Protein AF-A0A9N7ZBU7-F1 (afdb_monomer_lite)

Foldseek 3Di:
DLVVLLLLLLVLVVVPCLCQAPPDPCVPPPVSNVVSLVVSCVRSVHDSVVSVVSVVVLVVVLVVLVVVVVVPPPDPDPDPRPPSNVSNVVSVVRDDDPPPPPPDDPDDDDDDDDDDDDDDDDDDDDDDDDDDDDDDDDDDDDLPDDPVSVLLLLLLCLQQVVLPVVPPCSQQLSLVQSCVVSVNQARDHSVRSVVVVVVVVVVLVCQVDPDPPDPPPLVVDVCNVVVVCSVVSVSHPVDDHTDRDPPPPPCVSHDDDPDDDDDDDDDDDDDDDDDDDDDDDDDDDDDPDDPVPVVVVVVVVVVVVVVVVVVVVVVVVVVVVVVVVVVVVVVVVVVVVVVVVVVVVVVVVVVVVVVVVVVVVVVVVVVVVVVVVVVVVVVVVVVVVVVVVVVVVVVVVPPDDPDDDDDDDDDDDDDDPPPPDDDPVRVVVVVVVVVVVVD

Radius of gyration: 46.08 Å; chains: 1; bounding box: 121×60×152 Å

InterPro domains:
  IPR006578 MADF domain [PF10545] (9-79)
  IPR006578 MADF domain [PS51029] (8-96)
  IPR039353 Transcription factor Adf-1 [PTHR12243] (6-136)

Structure (mmCIF, N/CA/C/O backbone):
data_AF-A0A9N7ZBU7-F1
#
_entry.id   AF-A0A9N7ZBU7-F1
#
loop_
_atom_site.group_PDB
_atom_site.id
_atom_site.type_symbol
_atom_site.label_atom_id
_atom_site.label_alt_id
_atom_site.label_comp_id
_atom_site.label_asym_id
_atom_site.label_entity_id
_atom_site.label_seq_id
_atom_site.pdbx_PDB_ins_code
_atom_site.Cartn_x
_atom_site.Cartn_y
_atom_site.Cartn_z
_atom_site.occupancy
_atom_site.B_iso_or_equiv
_atom_site.auth_seq_id
_atom_site.auth_comp_id
_atom_site.auth_asym_id
_atom_site.auth_atom_id
_atom_site.pdbx_PDB_model_num
ATOM 1 N N . MET A 1 1 ? -21.432 14.381 -5.566 1.00 44.00 1 MET A N 1
ATOM 2 C CA . MET A 1 1 ? -22.013 15.326 -4.587 1.00 44.00 1 MET A CA 1
ATOM 3 C C . MET A 1 1 ? -20.967 15.748 -3.562 1.00 44.00 1 MET A C 1
ATOM 5 O O . MET A 1 1 ? -20.830 16.942 -3.347 1.00 44.00 1 MET A O 1
ATOM 9 N N . ASP A 1 2 ? -20.151 14.822 -3.052 1.00 61.59 2 ASP A N 1
ATOM 10 C CA . ASP A 1 2 ? -19.112 15.117 -2.050 1.00 61.59 2 ASP A CA 1
ATOM 11 C C . ASP A 1 2 ? -18.090 16.193 -2.471 1.00 61.59 2 ASP A C 1
ATOM 13 O O . ASP A 1 2 ? -17.815 17.078 -1.673 1.00 61.59 2 ASP A O 1
ATOM 17 N N . SER A 1 3 ? -17.601 16.209 -3.722 1.00 72.12 3 SER A N 1
ATOM 18 C CA . SER A 1 3 ? -16.599 17.205 -4.179 1.00 72.12 3 SER A CA 1
ATOM 19 C C . SER A 1 3 ? -17.072 18.660 -4.058 1.00 72.12 3 SER A C 1
ATOM 21 O O . SER A 1 3 ? -16.295 19.524 -3.678 1.00 72.12 3 SER A O 1
ATOM 23 N N . ILE A 1 4 ? -18.358 18.930 -4.313 1.00 80.75 4 ILE A N 1
ATOM 24 C CA . ILE A 1 4 ? -18.923 20.292 -4.264 1.00 80.75 4 ILE A CA 1
ATOM 25 C C . ILE A 1 4 ? -19.018 20.781 -2.814 1.00 80.75 4 ILE A C 1
ATOM 27 O O . ILE A 1 4 ? -18.783 21.951 -2.522 1.00 80.75 4 ILE A O 1
ATOM 31 N N . ILE A 1 5 ? -19.356 19.877 -1.891 1.00 83.88 5 ILE A N 1
ATOM 32 C CA . ILE A 1 5 ? -19.416 20.181 -0.458 1.00 83.88 5 ILE A CA 1
ATOM 33 C C . ILE A 1 5 ? -17.997 20.370 0.095 1.00 83.88 5 ILE A C 1
ATOM 35 O O . ILE A 1 5 ? -17.770 21.281 0.886 1.00 83.88 5 ILE A O 1
ATOM 39 N N . GLU A 1 6 ? -17.031 19.556 -0.350 1.00 84.75 6 GLU A N 1
ATOM 40 C CA . GLU A 1 6 ? -15.616 19.713 0.006 1.00 84.75 6 GLU A CA 1
ATOM 41 C C . GLU A 1 6 ? -15.043 21.051 -0.490 1.00 84.75 6 GLU A C 1
ATOM 43 O O . GLU A 1 6 ? -14.373 21.737 0.279 1.00 84.75 6 GLU A O 1
ATOM 48 N N . GLU A 1 7 ? -15.337 21.455 -1.728 1.00 85.19 7 GLU A N 1
ATOM 49 C CA . GLU A 1 7 ? -14.924 22.749 -2.292 1.00 85.19 7 GLU A CA 1
ATOM 50 C C . GLU A 1 7 ? -15.510 23.925 -1.505 1.00 85.19 7 GLU A C 1
ATOM 52 O O . GLU A 1 7 ? -14.759 24.781 -1.035 1.00 85.19 7 GLU A O 1
ATOM 57 N N . ARG A 1 8 ? -16.828 23.919 -1.260 1.00 86.25 8 ARG A N 1
ATOM 58 C CA . ARG A 1 8 ? -17.498 24.952 -0.450 1.00 86.25 8 ARG A CA 1
ATOM 59 C C . ARG A 1 8 ? -16.941 25.032 0.968 1.00 86.25 8 ARG A C 1
ATOM 61 O O . ARG A 1 8 ? -16.717 26.123 1.482 1.00 86.25 8 ARG A O 1
ATOM 68 N N . LEU A 1 9 ? -16.684 23.887 1.602 1.00 88.50 9 LEU A N 1
ATOM 69 C CA . LEU A 1 9 ? -16.105 23.839 2.943 1.00 88.50 9 LEU A CA 1
ATOM 70 C C . LEU A 1 9 ? -14.700 24.456 2.976 1.00 88.50 9 LEU A C 1
ATOM 72 O O . LEU A 1 9 ? -14.360 25.158 3.924 1.00 88.50 9 LEU A O 1
ATOM 76 N N . VAL A 1 10 ? -13.881 24.213 1.952 1.00 87.81 10 VAL A N 1
ATOM 77 C CA . VAL A 1 10 ? -12.531 24.786 1.847 1.00 87.81 10 VAL A CA 1
ATOM 78 C C . VAL A 1 10 ? -12.577 26.299 1.649 1.00 87.81 10 VAL A C 1
ATOM 80 O O . VAL A 1 10 ? -11.787 27.006 2.277 1.00 87.81 10 VAL A O 1
ATOM 83 N N . GLU A 1 11 ? -13.486 26.802 0.812 1.00 88.12 11 GLU A N 1
ATOM 84 C CA . GLU A 1 11 ? -13.677 28.244 0.604 1.00 88.12 11 GLU A CA 1
ATOM 85 C C . GLU A 1 11 ? -14.126 28.948 1.878 1.00 88.12 11 GLU A C 1
ATOM 87 O O . GLU A 1 11 ? -13.614 30.021 2.200 1.00 88.12 11 GLU A O 1
ATOM 92 N N . GLU A 1 12 ? -15.032 28.326 2.629 1.00 89.31 12 GLU A N 1
ATOM 93 C CA . GLU A 1 12 ? -15.537 28.910 3.863 1.00 89.31 12 GLU A CA 1
ATOM 94 C C . GLU A 1 12 ? -14.459 28.907 4.950 1.00 89.31 12 GLU A C 1
ATOM 96 O O . GLU A 1 12 ? -14.185 29.944 5.547 1.00 89.31 12 GLU A O 1
ATOM 101 N N . VAL A 1 13 ? -13.739 27.793 5.137 1.00 88.44 13 VAL A N 1
ATOM 102 C CA . VAL A 1 13 ? -12.635 27.709 6.111 1.00 88.44 13 VAL A CA 1
ATOM 103 C C . VAL A 1 13 ? -11.492 28.677 5.774 1.00 88.44 13 VAL A C 1
ATOM 105 O O . VAL A 1 13 ? -10.847 29.198 6.685 1.00 88.44 13 VAL A O 1
ATOM 108 N N . ARG A 1 14 ? -11.253 28.977 4.489 1.00 87.38 14 ARG A N 1
ATOM 109 C CA . ARG A 1 14 ? -10.237 29.952 4.051 1.00 87.38 14 ARG A CA 1
ATOM 110 C C . ARG A 1 14 ? -10.484 31.360 4.602 1.00 87.38 14 ARG A C 1
ATOM 112 O O . ARG A 1 14 ? -9.521 32.098 4.791 1.00 87.38 14 ARG A O 1
ATOM 119 N N . LYS A 1 15 ? -11.736 31.737 4.877 1.00 86.44 15 LYS A N 1
ATOM 120 C CA . LYS A 1 15 ? -12.089 33.058 5.430 1.00 86.44 15 LYS A CA 1
ATOM 121 C C . LYS A 1 15 ? -11.669 33.217 6.897 1.00 86.44 15 LYS A C 1
ATOM 123 O O . LYS A 1 15 ? -11.501 34.339 7.365 1.00 86.44 15 LYS A O 1
ATOM 128 N N . TYR A 1 16 ? -11.449 32.110 7.610 1.00 85.94 16 TYR A N 1
ATOM 129 C CA . TYR A 1 16 ? -11.176 32.099 9.047 1.00 85.94 16 TYR A CA 1
ATOM 130 C C . TYR A 1 16 ? -9.743 31.650 9.346 1.00 85.94 16 TYR A C 1
ATOM 132 O O . TYR A 1 16 ? -9.460 30.479 9.608 1.00 85.94 16 TYR A O 1
ATOM 140 N N . GLU A 1 17 ? -8.817 32.611 9.370 1.00 80.06 17 GLU A N 1
ATOM 141 C CA . GLU A 1 17 ? -7.380 32.353 9.534 1.00 80.06 17 GLU A CA 1
ATOM 142 C C . GLU A 1 17 ? -7.022 31.580 10.817 1.00 80.06 17 GLU A C 1
ATOM 144 O O . GLU A 1 17 ? -6.130 30.727 10.823 1.00 80.06 17 GLU A O 1
ATOM 149 N N . HIS A 1 18 ? -7.766 31.802 11.900 1.00 80.94 18 HIS A N 1
ATOM 150 C CA . HIS A 1 18 ? -7.554 31.140 13.188 1.00 80.94 18 HIS A CA 1
ATOM 151 C C . HIS A 1 18 ? -7.902 29.640 13.189 1.00 80.94 18 HIS A C 1
ATOM 153 O O . HIS A 1 18 ? -7.545 28.946 14.135 1.00 80.94 18 HIS A O 1
ATOM 159 N N . LEU A 1 19 ? -8.547 29.105 12.145 1.00 83.94 19 LEU A N 1
ATOM 160 C CA . LEU A 1 19 ? -8.849 27.670 12.041 1.00 83.94 19 LEU A CA 1
ATOM 161 C C . LEU A 1 19 ? -7.682 26.846 11.491 1.00 83.94 19 LEU A C 1
ATOM 163 O O . LEU A 1 19 ? -7.602 25.633 11.714 1.00 83.94 19 LEU A O 1
ATOM 167 N N . TYR A 1 20 ? -6.773 27.485 10.756 1.00 80.06 20 TYR A N 1
ATOM 168 C CA . TYR A 1 20 ? -5.708 26.787 10.042 1.00 80.06 20 TYR A CA 1
ATOM 169 C C . TYR A 1 20 ? -4.316 27.364 10.273 1.00 80.06 20 TYR A C 1
ATOM 171 O O . TYR A 1 20 ? -3.345 26.632 10.069 1.00 80.06 20 TYR A O 1
ATOM 179 N N . ASN A 1 21 ? -4.196 28.624 10.699 1.00 79.94 21 ASN A N 1
ATOM 180 C CA . ASN A 1 21 ? -2.918 29.280 10.918 1.00 79.94 21 ASN A CA 1
ATOM 181 C C . ASN A 1 21 ? -2.480 29.209 12.393 1.00 79.94 21 ASN A C 1
ATOM 183 O O . ASN A 1 21 ? -2.982 29.974 13.216 1.00 79.94 21 ASN A O 1
ATOM 187 N N . PRO A 1 22 ? -1.468 28.393 12.749 1.00 70.88 22 PRO A N 1
ATOM 188 C CA . PRO A 1 22 ? -0.985 28.300 14.126 1.00 70.88 22 PRO A CA 1
ATOM 189 C C . PRO A 1 22 ? -0.231 29.550 14.601 1.00 70.88 22 PRO A C 1
ATOM 191 O O . PRO A 1 22 ? 0.125 29.625 15.776 1.00 70.88 22 PRO A O 1
ATOM 194 N N . THR A 1 23 ? 0.103 30.485 13.701 1.00 70.31 23 THR A N 1
ATOM 195 C CA . THR A 1 23 ? 0.782 31.743 14.052 1.00 70.31 23 THR A CA 1
ATOM 196 C C . THR A 1 23 ? -0.182 32.896 14.296 1.00 70.31 23 THR A C 1
ATOM 198 O O . THR A 1 23 ? 0.269 33.953 14.727 1.00 70.31 23 THR A O 1
ATOM 201 N N . ALA A 1 24 ? -1.479 32.721 14.029 1.00 72.25 24 ALA A N 1
ATOM 202 C CA . ALA A 1 24 ? -2.475 33.738 14.328 1.00 72.25 24 ALA A CA 1
ATOM 203 C C . ALA A 1 24 ? -2.666 33.847 15.849 1.00 72.25 24 ALA A C 1
ATOM 205 O O . ALA A 1 24 ? -2.828 32.840 16.540 1.00 72.25 24 ALA A O 1
ATOM 206 N N . SER A 1 25 ? -2.673 35.075 16.371 1.00 65.38 25 SER A N 1
ATOM 207 C CA . SER A 1 25 ? -2.879 35.357 17.803 1.00 65.38 25 SER A CA 1
ATOM 208 C C . SER A 1 25 ? -4.198 34.762 18.328 1.00 65.38 25 SER A C 1
ATOM 210 O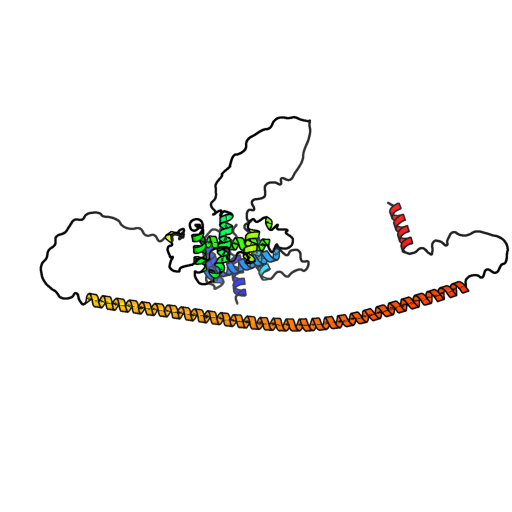 O . SER A 1 25 ? -4.275 34.261 19.448 1.00 65.38 25 SER A O 1
ATOM 212 N N . THR A 1 26 ? -5.217 34.714 17.469 1.00 66.19 26 THR A N 1
ATOM 213 C CA . THR A 1 26 ? -6.566 34.208 17.748 1.00 66.19 26 THR A CA 1
ATOM 214 C C . THR A 1 26 ? -6.729 32.693 17.561 1.00 66.19 26 THR A C 1
ATOM 216 O O . THR A 1 26 ? -7.780 32.161 17.899 1.00 66.19 26 THR A O 1
ATOM 219 N N . TYR A 1 27 ? -5.700 31.954 17.111 1.00 66.25 27 TYR A N 1
ATOM 220 C CA . TYR A 1 27 ? -5.751 30.484 16.943 1.00 66.25 27 TYR A CA 1
ATOM 221 C C . TYR A 1 27 ? -6.059 29.733 18.251 1.00 66.25 27 TYR A C 1
ATOM 223 O O . TYR A 1 27 ? -6.569 28.616 18.241 1.00 66.25 27 TYR A O 1
ATOM 231 N N . LYS A 1 28 ? -5.719 30.327 19.402 1.00 66.94 28 LYS A N 1
ATOM 232 C CA . LYS A 1 28 ? -5.953 29.732 20.727 1.00 66.94 28 LYS A CA 1
ATOM 233 C C . LYS A 1 28 ? -7.279 30.146 21.365 1.00 66.94 28 LYS A C 1
ATOM 235 O O . LYS A 1 28 ? -7.564 29.684 22.468 1.00 66.94 28 LYS A O 1
ATOM 240 N N . ASP A 1 29 ? -8.070 30.991 20.707 1.00 80.88 29 ASP A N 1
ATOM 241 C CA . ASP A 1 29 ? -9.371 31.386 21.228 1.00 80.88 29 ASP A CA 1
ATOM 242 C C . ASP A 1 29 ? -10.433 30.335 20.877 1.00 80.88 29 ASP A C 1
ATOM 244 O O . ASP A 1 29 ? -10.883 30.197 19.733 1.00 80.88 29 ASP A O 1
ATOM 248 N N . ALA A 1 30 ? -10.828 29.575 21.898 1.00 77.50 30 ALA A N 1
ATOM 249 C CA . ALA A 1 30 ? -11.850 28.546 21.785 1.00 77.50 30 ALA A CA 1
ATOM 250 C C . ALA A 1 30 ? -13.226 29.129 21.421 1.00 77.50 30 ALA A C 1
ATOM 252 O O . ALA A 1 30 ? -13.983 28.463 20.715 1.00 77.50 30 ALA A O 1
ATOM 253 N N . GLY A 1 31 ? -13.531 30.361 21.852 1.00 79.94 31 GLY A N 1
ATOM 254 C CA . GLY A 1 31 ? -14.798 31.031 21.553 1.00 79.94 31 GLY A CA 1
ATOM 255 C C . GLY A 1 31 ? -14.902 31.400 20.077 1.00 79.94 31 GLY A C 1
ATOM 256 O O . GLY A 1 31 ? -15.833 30.975 19.394 1.00 79.94 31 GLY A O 1
ATOM 257 N N . SER A 1 32 ? -13.893 32.099 19.551 1.00 79.38 32 SER A N 1
ATOM 258 C CA . SER A 1 32 ? -13.825 32.443 18.123 1.00 79.38 32 SER A CA 1
ATOM 259 C C . SER A 1 32 ? -13.822 31.210 17.215 1.00 79.38 32 SER A C 1
ATOM 261 O O . SER A 1 32 ? -14.492 31.203 16.183 1.00 79.38 32 SER A O 1
ATOM 263 N N . THR A 1 33 ? -13.134 30.138 17.625 1.00 85.00 33 THR A N 1
ATOM 264 C CA . THR A 1 33 ? -13.101 28.871 16.877 1.00 85.00 33 THR A CA 1
ATOM 265 C C . THR A 1 33 ? -14.486 28.224 16.802 1.00 85.00 33 THR A C 1
ATOM 267 O O . THR A 1 33 ? -14.904 27.797 15.728 1.00 85.00 33 THR A O 1
ATOM 270 N N . ALA A 1 34 ? -15.213 28.158 17.922 1.00 84.44 34 ALA A N 1
ATOM 271 C CA . ALA A 1 34 ? -16.554 27.576 17.962 1.00 84.44 34 ALA A CA 1
ATOM 272 C C . ALA A 1 34 ? -17.562 28.390 17.133 1.00 84.44 34 ALA A C 1
ATOM 274 O O . ALA A 1 34 ? -18.317 27.808 16.356 1.00 84.44 34 ALA A O 1
ATOM 275 N N . ASN A 1 35 ? -17.517 29.722 17.238 1.00 86.56 35 ASN A N 1
ATOM 276 C CA . ASN A 1 35 ? -18.385 30.619 16.469 1.00 86.56 35 ASN A CA 1
ATOM 277 C C . ASN A 1 35 ? -18.156 30.466 14.962 1.00 86.56 35 ASN A C 1
ATOM 279 O O . ASN A 1 35 ? -19.108 30.311 14.202 1.00 86.56 35 ASN A O 1
ATOM 283 N N . SER A 1 36 ? -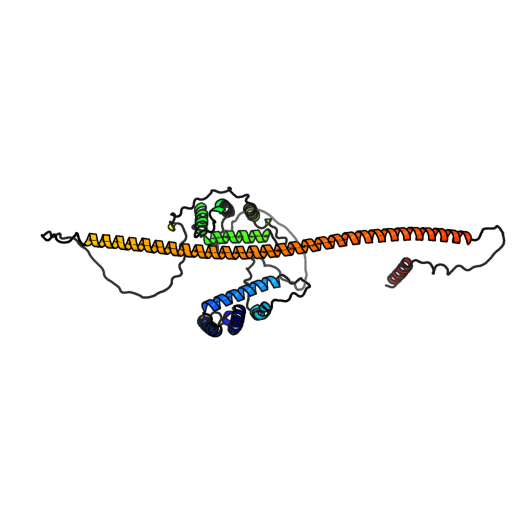16.893 30.416 14.544 1.00 88.31 36 SER A N 1
ATOM 284 C CA . SER A 1 36 ? -16.538 30.293 13.129 1.00 88.31 36 SER A CA 1
ATOM 285 C C . SER A 1 36 ? -16.934 28.936 12.556 1.00 88.31 36 SER A C 1
ATOM 287 O O . SER A 1 36 ? -17.462 28.865 11.453 1.00 88.31 36 SER A O 1
ATOM 289 N N . TRP A 1 37 ? -16.771 27.845 13.314 1.00 91.38 37 TRP A N 1
ATOM 290 C CA . TRP A 1 37 ? -17.286 26.540 12.888 1.00 91.38 37 TRP A CA 1
ATOM 291 C C . TRP A 1 37 ? -18.812 26.499 12.808 1.00 91.38 37 TRP A C 1
ATOM 293 O O . TRP A 1 37 ? -19.339 25.847 11.909 1.00 91.38 37 TRP A O 1
ATOM 303 N N . SER A 1 38 ? -19.514 27.197 13.704 1.00 89.19 38 SER A N 1
ATOM 304 C CA . SER A 1 38 ? -20.972 27.330 13.641 1.00 89.19 38 SER A CA 1
ATOM 305 C C . SER A 1 38 ? -21.406 28.071 12.374 1.00 89.19 38 SER A C 1
ATOM 307 O O . SER A 1 38 ? -22.325 27.625 11.689 1.00 89.19 38 SER A O 1
ATOM 309 N N . GLU A 1 39 ? -20.719 29.153 12.013 1.00 88.62 39 GLU A N 1
ATOM 310 C CA . GLU A 1 39 ? -21.003 29.932 10.804 1.00 88.62 39 GLU A CA 1
ATOM 311 C C . GLU A 1 39 ? -20.694 29.138 9.522 1.00 88.62 39 GLU A C 1
ATOM 313 O O . GLU A 1 39 ? -21.520 29.065 8.612 1.00 88.62 39 GLU A O 1
ATOM 318 N N . ILE A 1 40 ? -19.563 28.423 9.493 1.00 90.56 40 ILE A N 1
ATOM 319 C CA . ILE A 1 40 ? -19.211 27.504 8.400 1.00 90.56 40 ILE A CA 1
ATOM 320 C C . ILE A 1 40 ? -20.263 26.397 8.254 1.00 90.56 40 ILE A C 1
ATOM 322 O O . ILE A 1 40 ? -20.669 26.073 7.140 1.00 90.56 40 ILE A O 1
ATOM 326 N N . SER A 1 41 ? -20.719 25.815 9.367 1.00 91.44 41 SER A N 1
ATOM 327 C CA . SER A 1 41 ? -21.719 24.739 9.359 1.00 91.44 41 SER A CA 1
ATOM 328 C C . SER A 1 41 ? -23.054 25.191 8.757 1.00 91.44 41 SER A C 1
ATOM 330 O O . SER A 1 41 ? -23.618 24.491 7.913 1.00 91.44 41 SER A O 1
ATOM 332 N N . ALA A 1 42 ? -23.494 26.410 9.092 1.00 89.25 42 ALA A N 1
ATOM 333 C CA . ALA A 1 42 ? -24.717 27.006 8.566 1.00 89.25 42 ALA A CA 1
ATOM 334 C C . ALA A 1 42 ? -24.632 27.261 7.053 1.00 89.25 42 ALA A C 1
ATOM 336 O O . ALA A 1 42 ? -25.595 27.016 6.330 1.00 89.25 42 ALA A O 1
ATOM 337 N N . THR A 1 43 ? -23.469 27.697 6.564 1.00 88.06 43 THR A N 1
ATOM 338 C CA . THR A 1 43 ? -23.249 28.002 5.141 1.00 88.06 43 THR A CA 1
ATOM 339 C C . THR A 1 43 ? -23.078 26.745 4.283 1.00 88.06 43 THR A C 1
ATOM 341 O O . THR A 1 43 ? -23.577 26.677 3.159 1.00 88.06 43 THR A O 1
ATOM 344 N N . VAL A 1 44 ? -22.381 25.728 4.799 1.00 88.06 44 VAL A N 1
ATOM 345 C CA . VAL A 1 44 ? -22.116 24.469 4.078 1.00 88.06 44 VAL A CA 1
ATOM 346 C C . VAL A 1 44 ? -23.319 23.516 4.138 1.00 88.06 44 VAL A C 1
ATOM 348 O O . VAL A 1 44 ? -23.461 22.658 3.266 1.00 88.06 44 VAL A O 1
ATOM 351 N N . GLY A 1 45 ? -24.210 23.681 5.123 1.00 86.12 45 GLY A N 1
ATOM 352 C CA . GLY A 1 45 ? -25.383 22.823 5.319 1.00 86.12 45 GLY A CA 1
ATOM 353 C C . GLY A 1 45 ? -25.040 21.464 5.934 1.00 86.12 45 GLY A C 1
ATOM 354 O O . GLY A 1 45 ? -25.741 20.481 5.702 1.00 86.12 45 GLY A O 1
ATOM 355 N N . LEU A 1 46 ? -23.940 21.398 6.688 1.00 86.88 46 LEU A N 1
ATOM 356 C CA . LEU A 1 46 ? -23.475 20.213 7.408 1.00 86.88 46 LEU A CA 1
ATOM 357 C C . LEU A 1 46 ? -23.418 20.506 8.904 1.00 86.88 46 LEU A C 1
ATOM 359 O O . LEU A 1 46 ? -23.234 21.648 9.306 1.00 86.88 46 LEU A O 1
ATOM 363 N N . ASP A 1 47 ? -23.512 19.465 9.726 1.00 89.19 47 ASP A N 1
ATOM 364 C CA . ASP A 1 47 ? -23.320 19.600 11.168 1.00 89.19 47 ASP A CA 1
ATOM 365 C C . ASP A 1 47 ? -21.859 19.966 11.503 1.00 89.19 47 ASP A C 1
ATOM 367 O O . ASP A 1 47 ? -20.919 19.499 10.851 1.00 89.19 47 ASP A O 1
ATOM 371 N N . VAL A 1 48 ? -21.653 20.775 12.546 1.00 87.94 48 VAL A N 1
ATOM 372 C CA . VAL A 1 48 ? -20.332 21.248 13.009 1.00 87.94 48 VAL A CA 1
ATOM 373 C C . VAL A 1 48 ? -19.287 20.118 13.128 1.00 87.94 48 VAL A C 1
ATOM 375 O O . VAL A 1 48 ? -18.192 20.257 12.570 1.00 87.94 48 VAL A O 1
ATOM 378 N N . PRO A 1 49 ? -19.558 18.981 13.805 1.00 87.12 49 PRO A N 1
ATOM 379 C CA . PRO A 1 49 ? -18.623 17.857 13.865 1.00 87.12 49 PRO A CA 1
ATOM 380 C C . PRO A 1 49 ? -18.299 17.253 12.493 1.00 87.12 49 PRO A C 1
ATOM 382 O O . PRO A 1 49 ? -17.154 16.845 12.272 1.00 87.12 49 PRO A O 1
ATOM 385 N N . GLU A 1 50 ? -19.253 17.221 11.560 1.00 86.56 50 GLU A N 1
ATOM 386 C CA . GLU A 1 50 ? -19.025 16.682 10.218 1.00 86.56 50 GLU A CA 1
ATOM 387 C C . GLU A 1 50 ? -18.197 17.655 9.361 1.00 86.56 50 GLU A C 1
ATOM 389 O O . GLU A 1 50 ? -17.300 17.209 8.642 1.00 86.56 50 GLU A O 1
ATOM 394 N N . CYS A 1 51 ? -18.375 18.972 9.522 1.00 87.31 51 CYS A N 1
ATOM 395 C CA . CYS A 1 51 ? -17.491 19.996 8.950 1.00 87.31 51 CYS A CA 1
ATOM 396 C C . CYS A 1 51 ? -16.043 19.827 9.430 1.00 87.31 51 CYS A C 1
ATOM 398 O O . CYS A 1 51 ? -15.117 19.773 8.620 1.00 87.31 51 CYS A O 1
ATOM 400 N N . ILE A 1 52 ? -15.830 19.667 10.742 1.00 87.12 52 ILE A N 1
ATOM 401 C CA . ILE A 1 52 ? -14.489 19.489 11.328 1.00 87.12 52 ILE A CA 1
ATOM 402 C C . ILE A 1 52 ? -13.831 18.200 10.816 1.00 87.12 52 ILE A C 1
ATOM 404 O O . ILE A 1 52 ? -12.640 18.176 10.485 1.00 87.12 52 ILE A O 1
ATOM 408 N N . LYS A 1 53 ? -14.595 17.107 10.753 1.00 88.56 53 LYS A N 1
ATOM 409 C CA . LYS A 1 53 ? -14.129 15.804 10.264 1.00 88.56 53 LYS A CA 1
ATOM 410 C C . LYS A 1 53 ? -13.781 15.848 8.776 1.00 88.56 53 LYS A C 1
ATOM 412 O O . LYS A 1 53 ? -12.725 15.347 8.382 1.00 88.56 53 LYS A O 1
ATOM 417 N N . THR A 1 54 ? -14.620 16.490 7.971 1.00 85.94 54 THR A N 1
ATOM 418 C CA . THR A 1 54 ? -14.414 16.642 6.527 1.00 85.94 54 THR A CA 1
ATOM 419 C C . THR A 1 54 ? -13.217 17.549 6.240 1.00 85.94 54 THR A C 1
ATOM 421 O O . THR A 1 54 ? -12.337 17.170 5.470 1.00 85.94 54 THR A O 1
ATOM 424 N N . TRP A 1 55 ? -13.085 18.673 6.951 1.00 90.81 55 TRP A N 1
ATOM 425 C CA . TRP A 1 55 ? -11.916 19.554 6.861 1.00 90.81 55 TRP A CA 1
ATOM 426 C C . TRP A 1 55 ? -10.612 18.830 7.215 1.00 90.81 55 TRP A C 1
ATOM 428 O O . TRP A 1 55 ? -9.612 18.956 6.506 1.00 90.81 55 TRP A O 1
ATOM 438 N N . ARG A 1 56 ? -10.616 18.009 8.274 1.00 88.12 56 ARG A N 1
ATOM 439 C CA . ARG A 1 56 ? -9.461 17.173 8.636 1.00 88.12 56 ARG A CA 1
ATOM 440 C C . ARG A 1 56 ? -9.082 16.226 7.495 1.00 88.12 56 ARG A C 1
ATOM 442 O O . ARG A 1 56 ? -7.919 16.196 7.101 1.00 88.12 56 ARG A O 1
ATOM 449 N N . ARG A 1 57 ? -10.057 15.510 6.922 1.00 88.69 57 ARG A N 1
ATOM 450 C CA . ARG A 1 57 ? -9.846 14.591 5.789 1.00 88.69 57 ARG A CA 1
ATOM 451 C C . ARG A 1 57 ? -9.236 15.305 4.579 1.00 88.69 57 ARG A C 1
ATOM 453 O O . ARG A 1 57 ? -8.266 14.812 4.000 1.00 88.69 57 ARG A O 1
ATOM 460 N N . ILE A 1 58 ? -9.784 16.466 4.227 1.00 87.00 58 ILE A N 1
ATOM 461 C CA . ILE A 1 58 ? -9.330 17.330 3.131 1.00 87.00 58 ILE A CA 1
ATOM 462 C C . ILE A 1 58 ? -7.884 17.792 3.362 1.00 87.00 58 ILE A C 1
ATOM 464 O O . ILE A 1 58 ? -7.022 17.625 2.493 1.00 87.00 58 ILE A O 1
ATOM 468 N N . ARG A 1 59 ? -7.581 18.296 4.563 1.00 86.25 59 ARG A N 1
ATOM 469 C CA . ARG A 1 59 ? -6.235 18.730 4.954 1.00 86.25 59 ARG A CA 1
ATOM 470 C C . ARG A 1 59 ? -5.229 17.578 4.905 1.00 86.25 59 ARG A C 1
ATOM 472 O O . ARG A 1 59 ? -4.137 17.749 4.364 1.00 86.25 59 ARG A O 1
ATOM 479 N N . ASP A 1 60 ? -5.591 16.401 5.409 1.00 84.75 60 ASP A N 1
ATOM 480 C CA . ASP A 1 60 ? -4.727 15.215 5.400 1.00 84.75 60 ASP A CA 1
ATOM 481 C C . ASP A 1 60 ? -4.473 14.697 3.977 1.00 84.75 60 ASP A C 1
ATOM 483 O O . ASP A 1 60 ? -3.372 14.236 3.661 1.00 84.75 60 ASP A O 1
ATOM 487 N N . LYS A 1 61 ? -5.470 14.786 3.086 1.00 85.56 61 LYS A N 1
ATOM 488 C CA . LYS A 1 61 ? -5.318 14.490 1.652 1.00 85.56 61 LYS A CA 1
ATOM 489 C C . LYS A 1 61 ? -4.296 15.436 1.013 1.00 85.56 61 LYS A C 1
ATOM 491 O O . LYS A 1 61 ? -3.385 14.972 0.332 1.00 85.56 61 LYS A O 1
ATOM 496 N N . PHE A 1 62 ? -4.366 16.734 1.299 1.00 83.19 62 PHE A N 1
ATOM 497 C CA . PHE A 1 62 ? -3.416 17.720 0.771 1.00 83.19 62 PHE A CA 1
ATOM 498 C C . PHE A 1 62 ? -1.997 17.574 1.312 1.00 83.19 62 PHE A C 1
ATOM 500 O O . PHE A 1 62 ? -1.042 17.655 0.543 1.00 83.19 62 PHE A O 1
ATOM 507 N N . VAL A 1 63 ? -1.832 17.292 2.607 1.00 81.50 63 VAL A N 1
ATOM 508 C CA . VAL A 1 63 ? -0.506 17.026 3.190 1.00 81.50 63 VAL A CA 1
ATOM 509 C C . VAL A 1 63 ? 0.140 15.791 2.550 1.00 81.50 63 VAL A C 1
ATOM 511 O O . VAL A 1 63 ? 1.338 15.819 2.264 1.00 81.50 63 VAL A O 1
ATOM 514 N N . ARG A 1 64 ? -0.638 14.732 2.274 1.00 81.62 64 ARG A N 1
ATOM 515 C CA . ARG A 1 64 ? -0.155 13.535 1.564 1.00 81.62 64 ARG A CA 1
ATOM 516 C C . ARG A 1 64 ? 0.279 13.854 0.136 1.00 81.62 64 ARG A C 1
ATOM 518 O O . ARG A 1 64 ? 1.415 13.553 -0.215 1.00 81.62 64 ARG A O 1
ATOM 525 N N . VAL A 1 65 ? -0.569 14.534 -0.639 1.00 78.69 65 VAL A N 1
ATOM 526 C CA . VAL A 1 65 ? -0.239 14.941 -2.016 1.00 78.69 65 VAL A CA 1
ATOM 527 C C . VAL A 1 65 ? 1.011 15.829 -2.041 1.00 78.69 65 VAL A C 1
ATOM 529 O O . VAL A 1 65 ? 1.900 15.581 -2.846 1.00 78.69 65 VAL A O 1
ATOM 532 N N . LYS A 1 66 ? 1.147 16.780 -1.102 1.00 74.44 66 LYS A N 1
ATOM 533 C CA . LYS A 1 66 ? 2.339 17.637 -0.942 1.00 74.44 66 LYS A CA 1
ATOM 534 C C . LYS A 1 66 ? 3.619 16.844 -0.655 1.00 74.44 66 LYS A C 1
ATOM 536 O O . LYS A 1 66 ? 4.686 17.199 -1.153 1.00 74.44 66 LYS A O 1
ATOM 541 N N . LYS A 1 67 ? 3.545 15.799 0.180 1.00 73.25 67 LYS A N 1
ATOM 542 C CA . LYS A 1 67 ? 4.698 14.935 0.488 1.00 73.25 67 LYS A CA 1
ATOM 543 C C . LYS A 1 67 ? 5.150 14.175 -0.762 1.00 73.25 67 LYS A C 1
ATOM 545 O O . LYS A 1 67 ? 6.348 14.089 -1.009 1.00 73.25 67 LYS A O 1
ATOM 550 N N . THR A 1 68 ? 4.201 13.695 -1.562 1.00 66.94 68 THR A N 1
ATOM 551 C CA . THR A 1 68 ? 4.467 12.981 -2.817 1.00 66.94 68 THR A CA 1
ATOM 552 C C . THR A 1 68 ? 5.001 13.900 -3.920 1.00 66.94 68 THR A C 1
ATOM 554 O O . THR A 1 68 ? 5.894 13.492 -4.653 1.00 66.94 68 THR A O 1
ATOM 557 N N . THR A 1 69 ? 4.528 15.149 -4.028 1.00 63.19 69 THR A N 1
ATOM 558 C CA . THR A 1 69 ? 5.029 16.107 -5.035 1.00 63.19 69 THR A CA 1
ATOM 559 C C . THR A 1 69 ? 6.389 16.707 -4.679 1.00 63.19 69 THR A C 1
ATOM 561 O O . THR A 1 69 ? 7.200 16.933 -5.570 1.00 63.19 69 THR A O 1
ATOM 564 N N . LYS A 1 70 ? 6.704 16.920 -3.392 1.00 59.41 70 LYS A N 1
ATOM 565 C CA . LYS A 1 70 ? 8.009 17.472 -2.977 1.00 59.41 70 LYS A CA 1
ATOM 566 C C . LYS A 1 70 ? 9.187 16.497 -3.147 1.00 59.41 70 LYS A C 1
ATOM 568 O O . LYS A 1 70 ? 10.320 16.951 -3.254 1.00 59.41 70 LYS A O 1
ATOM 573 N N . GLY A 1 71 ? 8.940 15.187 -3.183 1.00 50.38 71 GLY A N 1
ATOM 574 C CA . GLY A 1 71 ? 9.975 14.162 -3.384 1.00 50.38 71 GLY A CA 1
ATOM 575 C C . GLY A 1 71 ? 10.323 13.861 -4.847 1.00 50.38 71 GLY A C 1
ATOM 576 O O . GLY A 1 71 ? 11.163 13.005 -5.086 1.00 50.38 71 GLY A O 1
ATOM 577 N N . ARG A 1 72 ? 9.679 14.524 -5.818 1.00 51.88 72 ARG A N 1
ATOM 578 C CA . ARG A 1 72 ? 9.676 14.117 -7.237 1.00 51.88 72 ARG A CA 1
ATOM 579 C C . ARG A 1 72 ? 10.254 15.174 -8.193 1.00 51.88 72 ARG A C 1
ATOM 581 O O . ARG A 1 72 ? 9.988 15.149 -9.385 1.00 51.88 72 ARG A O 1
ATOM 588 N N . SER A 1 73 ? 11.039 16.118 -7.668 1.00 44.72 73 SER A N 1
ATOM 589 C CA . SER A 1 73 ? 11.544 17.309 -8.381 1.00 44.72 73 SER A CA 1
ATOM 590 C C . SER A 1 73 ? 12.716 17.040 -9.350 1.00 44.72 73 SER A C 1
ATOM 592 O O . SER A 1 73 ? 13.602 17.885 -9.472 1.00 44.72 73 SER A O 1
ATOM 594 N N . GLY A 1 74 ? 12.745 15.880 -10.009 1.00 50.22 74 GLY A N 1
ATOM 595 C CA . GLY A 1 74 ? 13.799 15.498 -10.959 1.00 50.22 74 GLY A CA 1
ATOM 596 C C . GLY A 1 74 ? 13.299 14.946 -12.298 1.00 50.22 74 GLY A C 1
ATOM 597 O O . GLY A 1 74 ? 14.120 14.503 -13.087 1.00 50.22 74 GLY A O 1
ATOM 598 N N . ASP A 1 75 ? 11.988 14.953 -12.555 1.00 44.28 75 ASP A N 1
ATOM 599 C CA . ASP A 1 75 ? 11.410 14.475 -13.820 1.00 44.28 75 ASP A CA 1
ATOM 600 C C . ASP A 1 75 ? 11.244 15.648 -14.807 1.00 44.28 75 ASP A C 1
ATOM 602 O O . ASP A 1 75 ? 10.529 16.609 -14.519 1.00 44.28 75 ASP A O 1
ATOM 606 N N . GLU A 1 76 ? 11.874 15.571 -15.984 1.00 43.25 76 GLU A N 1
ATOM 607 C CA . GLU A 1 76 ? 11.803 16.582 -17.063 1.00 43.25 76 GLU A CA 1
ATOM 608 C C . GLU A 1 76 ? 10.455 16.606 -17.819 1.00 43.25 76 GLU A C 1
ATOM 610 O O . GLU A 1 76 ? 10.263 17.372 -18.763 1.00 43.25 76 GLU A O 1
ATOM 615 N N . GLY A 1 77 ? 9.469 15.815 -17.395 1.00 47.78 77 GLY A N 1
ATOM 616 C CA . GLY A 1 77 ? 8.105 15.873 -17.913 1.00 47.78 77 GLY A CA 1
ATOM 617 C C . GLY A 1 77 ? 7.212 16.673 -16.975 1.00 47.78 77 GLY A C 1
ATOM 618 O O . GLY A 1 77 ? 6.857 16.177 -15.910 1.00 47.78 77 GLY A O 1
ATOM 619 N N . GLY A 1 78 ? 6.812 17.888 -17.363 1.00 52.22 78 GLY A N 1
ATOM 620 C CA . GLY A 1 78 ? 5.888 18.735 -16.599 1.00 52.22 78 GLY A CA 1
ATOM 621 C C . GLY A 1 78 ? 4.608 17.994 -16.193 1.00 52.22 78 GLY A C 1
ATOM 622 O O . GLY A 1 78 ? 3.639 17.922 -16.949 1.00 52.22 78 GLY A O 1
ATOM 623 N N . GLN A 1 79 ? 4.601 17.432 -14.984 1.00 52.66 79 GLN A N 1
ATOM 624 C CA . GLN A 1 79 ? 3.471 16.685 -14.452 1.00 52.66 79 GLN A CA 1
ATOM 625 C C . GLN A 1 79 ? 2.385 17.674 -14.022 1.00 52.66 79 GLN A C 1
ATOM 627 O O . GLN A 1 79 ? 2.608 18.522 -13.156 1.00 52.66 79 GLN A O 1
ATOM 632 N N . LYS A 1 80 ? 1.195 17.561 -14.629 1.00 57.88 80 LYS A N 1
ATOM 633 C CA . LYS A 1 80 ? 0.013 18.350 -14.258 1.00 57.88 80 LYS A CA 1
ATOM 634 C C . LYS A 1 80 ? -0.283 18.135 -12.771 1.00 57.88 80 LYS A C 1
ATOM 636 O O . LYS A 1 80 ? -0.698 17.051 -12.363 1.00 57.88 80 LYS A O 1
ATOM 641 N N . VAL A 1 81 ? -0.037 19.160 -11.957 1.00 62.44 81 VAL A N 1
ATOM 642 C CA . VAL A 1 81 ? -0.448 19.180 -10.549 1.00 62.44 81 VAL A CA 1
ATOM 643 C C . VAL A 1 81 ? -1.974 19.043 -10.487 1.00 62.44 81 VAL A C 1
ATOM 645 O O . VAL A 1 81 ? -2.654 19.762 -11.214 1.00 62.44 81 VAL A O 1
ATOM 648 N N . PRO A 1 82 ? -2.533 18.140 -9.659 1.00 73.62 82 PRO A N 1
ATOM 649 C CA . PRO A 1 82 ? -3.983 17.988 -9.562 1.00 73.62 82 PRO A CA 1
ATOM 650 C C . PRO A 1 82 ? -4.667 19.315 -9.207 1.00 73.62 82 PRO A C 1
ATOM 652 O O . PRO A 1 82 ? -4.202 20.008 -8.304 1.00 73.62 82 PRO A O 1
ATOM 655 N N . ASP A 1 83 ? -5.794 19.647 -9.838 1.00 69.69 83 ASP A N 1
ATOM 656 C CA . ASP A 1 83 ? -6.480 20.941 -9.644 1.00 69.69 83 ASP A CA 1
ATOM 657 C C . ASP A 1 83 ? -6.836 21.214 -8.172 1.00 69.69 83 ASP A C 1
ATOM 659 O O . ASP A 1 83 ? -6.647 22.317 -7.659 1.00 69.69 83 ASP A O 1
ATOM 663 N N . PHE A 1 84 ? -7.223 20.168 -7.436 1.00 73.81 84 PHE A N 1
ATOM 664 C CA . PHE A 1 84 ? -7.455 20.215 -5.987 1.00 73.81 84 PHE A CA 1
ATOM 665 C C . PHE A 1 84 ? -6.219 20.672 -5.184 1.00 73.81 84 PHE A C 1
ATOM 667 O O . PHE A 1 84 ? -6.336 21.315 -4.140 1.00 73.81 84 PHE A O 1
ATOM 674 N N . PHE A 1 85 ? -5.013 20.349 -5.656 1.00 74.62 85 PHE A N 1
ATOM 675 C CA . PHE A 1 85 ? -3.762 20.784 -5.036 1.00 74.62 85 PHE A CA 1
ATOM 676 C C . PHE A 1 85 ? -3.500 22.277 -5.273 1.00 74.62 85 PHE A C 1
ATOM 678 O O . PHE A 1 85 ? -3.082 22.971 -4.346 1.00 74.62 85 PHE A O 1
ATOM 685 N N . ILE A 1 86 ? -3.794 22.785 -6.475 1.00 75.00 86 ILE A N 1
ATOM 686 C CA . ILE A 1 86 ? -3.713 24.220 -6.791 1.00 75.00 86 ILE A CA 1
ATOM 687 C C . ILE A 1 86 ? -4.712 24.995 -5.925 1.00 75.00 86 ILE A C 1
ATOM 689 O O . ILE A 1 86 ? -4.341 25.973 -5.272 1.00 75.00 86 ILE A O 1
ATOM 693 N N . PHE A 1 87 ? -5.948 24.503 -5.843 1.00 75.88 87 PHE A N 1
ATOM 694 C CA . PHE A 1 87 ? -7.037 25.101 -5.073 1.00 75.88 87 PHE A CA 1
ATOM 695 C C . PHE A 1 87 ? -6.719 25.254 -3.575 1.00 75.88 87 PHE A C 1
ATOM 697 O O . PHE A 1 87 ? -7.112 26.235 -2.947 1.00 75.88 87 PHE A O 1
ATOM 704 N N . MET A 1 88 ? -5.934 24.337 -3.001 1.00 79.38 88 MET A N 1
ATOM 705 C CA . MET A 1 88 ? -5.539 24.364 -1.584 1.00 79.38 88 MET A CA 1
ATOM 706 C C . MET A 1 88 ? -4.120 24.891 -1.323 1.00 79.38 88 MET A C 1
ATOM 708 O O . MET A 1 88 ? -3.638 24.869 -0.187 1.00 79.38 88 MET A O 1
ATOM 712 N N . SER A 1 89 ? -3.436 25.402 -2.349 1.00 78.88 89 SER A N 1
ATOM 713 C CA . SER A 1 89 ? -2.063 25.917 -2.245 1.00 78.88 89 SER A CA 1
ATOM 714 C C . SER A 1 89 ? -1.909 27.073 -1.243 1.00 78.88 89 SER A C 1
ATOM 716 O O . SER A 1 89 ? -0.844 27.232 -0.643 1.00 78.88 89 SER A O 1
ATOM 718 N N . TRP A 1 90 ? -2.982 27.820 -0.962 1.00 84.06 90 TRP A N 1
ATOM 719 C CA . TRP A 1 90 ? -3.005 28.882 0.053 1.00 84.06 90 TRP A CA 1
ATOM 720 C C . TRP A 1 90 ? -2.694 28.374 1.471 1.00 84.06 90 TRP A C 1
ATOM 722 O O . TRP A 1 90 ? -2.214 29.131 2.310 1.00 84.06 90 TRP A O 1
ATOM 732 N N . LEU A 1 91 ? -2.896 27.081 1.742 1.00 81.00 91 LEU A N 1
ATOM 733 C CA . LEU A 1 91 ? -2.599 26.464 3.034 1.00 81.00 91 LEU A CA 1
ATOM 734 C C . LEU A 1 91 ? -1.094 26.161 3.210 1.00 81.00 91 LEU A C 1
ATOM 736 O O . LEU A 1 91 ? -0.629 25.870 4.317 1.00 81.00 91 LEU A O 1
ATOM 740 N N . MET A 1 92 ? -0.298 26.231 2.134 1.00 73.38 92 MET A N 1
ATOM 741 C CA . MET A 1 92 ? 1.128 25.881 2.147 1.00 73.38 92 MET A CA 1
ATOM 742 C C . MET A 1 92 ? 1.980 26.632 3.182 1.00 73.38 92 MET A C 1
ATOM 744 O O . MET A 1 92 ? 2.787 25.948 3.824 1.00 73.38 92 MET A O 1
ATOM 748 N N . PRO A 1 93 ? 1.842 27.961 3.375 1.00 74.81 93 PRO A N 1
ATOM 749 C CA . PRO A 1 93 ? 2.673 28.718 4.318 1.00 74.81 93 PRO A CA 1
ATOM 750 C C . PRO A 1 93 ? 2.416 28.345 5.786 1.00 74.81 93 PRO A C 1
ATOM 752 O O . PRO A 1 93 ? 3.293 28.499 6.637 1.00 74.81 93 PRO A O 1
ATOM 755 N N . HIS A 1 94 ? 1.230 27.809 6.087 1.00 73.81 94 HIS A N 1
ATOM 756 C CA . HIS A 1 94 ? 0.756 27.578 7.454 1.00 73.81 94 HIS A CA 1
ATOM 757 C C . HIS A 1 94 ? 0.967 26.137 7.945 1.00 73.81 94 HIS A C 1
ATOM 759 O O . HIS A 1 94 ? 0.897 25.859 9.145 1.00 73.81 94 HIS A O 1
ATOM 765 N N . ILE A 1 95 ? 1.297 25.203 7.047 1.00 72.75 95 ILE A N 1
ATOM 766 C CA . ILE A 1 95 ? 1.609 23.813 7.402 1.00 72.75 95 ILE A CA 1
ATOM 767 C C . ILE A 1 95 ? 3.087 23.707 7.791 1.00 72.75 95 ILE A C 1
ATOM 769 O O . ILE A 1 95 ? 3.961 23.427 6.966 1.00 72.75 95 ILE A O 1
ATOM 773 N N . LYS A 1 96 ? 3.372 23.904 9.082 1.00 61.88 96 LYS A N 1
ATOM 774 C CA . LYS A 1 96 ? 4.693 23.642 9.666 1.00 61.88 96 LYS A CA 1
ATOM 775 C C . LYS A 1 96 ? 4.818 22.157 10.004 1.00 61.88 96 LYS A C 1
ATOM 777 O O . LYS A 1 96 ? 4.126 21.655 10.887 1.00 61.88 96 LYS A O 1
ATOM 782 N N . HIS A 1 97 ? 5.728 21.450 9.339 1.00 52.09 97 HIS A N 1
ATOM 783 C CA . HIS A 1 97 ? 6.152 20.136 9.814 1.00 52.09 97 HIS A CA 1
ATOM 784 C C . HIS A 1 97 ? 6.931 20.322 11.116 1.00 52.09 97 HIS A C 1
ATOM 786 O O . HIS A 1 97 ? 7.867 21.125 11.179 1.00 52.09 97 HIS A O 1
ATOM 792 N N . ARG A 1 98 ? 6.557 19.577 12.160 1.00 37.72 98 ARG A N 1
ATOM 793 C CA . ARG A 1 98 ? 7.408 19.417 13.337 1.00 37.72 98 ARG A CA 1
ATOM 794 C C . ARG A 1 98 ? 8.704 18.780 12.841 1.00 37.72 98 ARG A C 1
ATOM 796 O O . ARG A 1 98 ? 8.721 17.589 12.557 1.00 37.72 98 ARG A O 1
ATOM 803 N N . LYS A 1 99 ? 9.771 19.572 12.707 1.00 34.97 99 LYS A N 1
ATOM 804 C CA . LYS A 1 99 ? 11.120 19.023 12.573 1.00 34.97 99 LYS A CA 1
ATOM 805 C C . LYS A 1 99 ? 11.336 18.178 13.825 1.00 34.97 99 LYS A C 1
ATOM 807 O O . LYS A 1 99 ? 11.337 18.713 14.937 1.00 34.97 99 LYS A O 1
ATOM 812 N N . THR A 1 100 ? 11.421 16.863 13.672 1.00 35.72 100 THR A N 1
ATOM 813 C CA . THR A 1 100 ? 11.988 16.007 14.709 1.00 35.72 100 THR A CA 1
ATOM 814 C C . THR A 1 100 ? 13.369 16.580 14.986 1.00 35.72 100 THR A C 1
ATOM 816 O O . THR A 1 100 ? 14.184 16.704 14.073 1.00 35.72 100 THR A O 1
ATOM 819 N N . LYS A 1 101 ? 13.596 17.066 16.212 1.00 33.69 101 LYS A N 1
ATOM 820 C CA . LYS A 1 101 ? 14.915 17.540 16.627 1.00 33.69 101 LYS A CA 1
ATOM 821 C C . LYS A 1 101 ? 15.841 16.330 16.571 1.00 33.69 101 LYS A C 1
ATOM 823 O O . LYS A 1 101 ? 15.880 15.542 17.510 1.00 33.69 101 LYS A O 1
ATOM 828 N N . SER A 1 102 ? 16.529 16.169 15.447 1.00 34.88 102 SER A N 1
ATOM 829 C CA . SER A 1 102 ? 17.716 15.339 15.366 1.00 34.88 102 SER A CA 1
ATOM 830 C C . SER A 1 102 ? 18.710 15.940 16.351 1.00 34.88 102 SER A C 1
ATOM 832 O O . SER A 1 102 ? 19.131 17.089 16.204 1.00 34.88 102 SER A O 1
ATOM 834 N N . LYS A 1 103 ? 19.019 15.205 17.421 1.00 43.75 103 LYS A N 1
ATOM 835 C CA . LYS A 1 103 ? 20.254 15.434 18.165 1.00 43.75 103 LYS A CA 1
ATOM 836 C C . LYS A 1 103 ? 21.350 15.065 17.175 1.00 43.75 103 LYS A C 1
ATOM 838 O O . LYS A 1 103 ? 21.522 13.879 16.987 1.00 43.75 103 LYS A O 1
ATOM 843 N N . HIS A 1 104 ? 21.928 16.034 16.473 1.00 38.38 104 HIS A N 1
ATOM 844 C CA . HIS A 1 104 ? 23.263 16.059 15.857 1.00 38.38 104 HIS A CA 1
ATOM 845 C C . HIS A 1 104 ? 23.300 17.305 14.967 1.00 38.38 104 HIS A C 1
ATOM 847 O O . HIS A 1 104 ? 22.996 17.240 13.785 1.00 38.38 104 HIS A O 1
ATOM 853 N N . ASP A 1 105 ? 23.608 18.454 15.570 1.00 32.31 105 ASP A N 1
ATOM 854 C CA . ASP A 1 105 ? 24.304 19.530 14.863 1.00 32.31 105 ASP A CA 1
ATOM 855 C C . ASP A 1 105 ? 24.906 20.506 15.883 1.00 32.31 105 ASP A C 1
ATOM 857 O O . ASP A 1 105 ? 24.269 21.432 16.388 1.00 32.31 105 ASP A O 1
ATOM 861 N N . LYS A 1 106 ? 26.159 20.238 16.254 1.00 37.22 106 LYS A N 1
ATOM 862 C CA . LYS A 1 106 ? 27.072 21.214 16.854 1.00 37.22 106 LYS A CA 1
ATOM 863 C C . LYS A 1 106 ? 28.439 21.021 16.213 1.00 37.22 106 LYS A C 1
ATOM 865 O O . LYS A 1 106 ? 29.281 20.320 16.759 1.00 37.22 106 LYS A O 1
ATOM 870 N N . LYS A 1 107 ? 28.634 21.659 15.063 1.00 35.91 107 LYS A N 1
ATOM 871 C CA . LYS A 1 107 ? 29.771 22.537 14.736 1.00 35.91 107 LYS A CA 1
ATOM 872 C C . LYS A 1 107 ? 29.861 22.663 13.220 1.00 35.91 107 LYS A C 1
ATOM 874 O O . LYS A 1 107 ? 30.407 21.795 12.551 1.00 35.91 107 LYS A O 1
ATOM 879 N N . ARG A 1 108 ? 29.443 23.815 12.711 1.00 30.11 108 ARG A N 1
ATOM 880 C CA . ARG A 1 108 ? 30.140 24.447 11.593 1.00 30.11 108 ARG A CA 1
ATOM 881 C C . ARG A 1 108 ? 29.977 25.954 11.715 1.00 30.11 108 ARG A C 1
ATOM 883 O O . ARG A 1 108 ? 28.939 26.519 11.399 1.00 30.11 108 ARG A O 1
ATOM 890 N N . THR A 1 109 ? 30.991 26.567 12.307 1.00 31.12 109 THR A N 1
ATOM 891 C CA . THR A 1 109 ? 31.287 27.991 12.181 1.00 31.12 109 THR A CA 1
ATOM 892 C C . THR A 1 109 ? 32.046 28.167 10.869 1.00 31.12 109 THR A C 1
ATOM 894 O O . THR A 1 109 ? 33.064 27.507 10.665 1.00 31.12 109 THR A O 1
ATOM 897 N N . GLU A 1 110 ? 31.527 29.014 9.983 1.00 32.06 110 GLU A N 1
ATOM 898 C CA . GLU A 1 110 ? 32.215 29.475 8.770 1.00 32.06 110 GLU A CA 1
ATOM 899 C C . GLU A 1 110 ? 33.245 30.588 9.101 1.00 32.06 110 GLU A C 1
ATOM 901 O O . GLU A 1 110 ? 33.143 31.208 10.167 1.00 32.06 110 GLU A O 1
ATOM 906 N N . PRO A 1 111 ? 34.252 30.826 8.233 1.00 35.50 111 PRO A N 1
ATOM 907 C CA . PRO A 1 111 ? 35.460 31.598 8.533 1.00 35.50 111 PRO A CA 1
ATOM 908 C C . PRO A 1 111 ? 35.413 33.055 8.030 1.00 35.50 111 PRO A C 1
ATOM 910 O O . PRO A 1 111 ? 34.781 33.341 7.020 1.00 35.50 111 PRO A O 1
ATOM 913 N N . SER A 1 112 ? 36.174 33.956 8.673 1.00 26.17 112 SER A N 1
ATOM 914 C CA . SER A 1 112 ? 36.783 35.139 8.027 1.00 26.17 112 SER A CA 1
ATOM 915 C C . SER A 1 112 ? 37.842 35.813 8.921 1.00 26.17 112 SER A C 1
ATOM 917 O O . SER A 1 112 ? 37.514 36.377 9.958 1.00 26.17 112 SER A O 1
ATOM 919 N N . SER A 1 113 ? 39.099 35.752 8.458 1.00 28.14 113 SER A N 1
ATOM 920 C CA . SER A 1 113 ? 40.157 36.791 8.458 1.00 28.14 113 SER A CA 1
ATOM 921 C C . SER A 1 113 ? 40.505 37.599 9.734 1.00 28.14 113 SER A C 1
ATOM 923 O O . SER A 1 113 ? 39.743 38.472 10.144 1.00 28.14 113 SER A O 1
ATOM 925 N N . THR A 1 114 ? 41.746 37.469 10.240 1.00 26.22 114 THR A N 1
ATOM 926 C CA . THR A 1 114 ? 42.884 38.394 9.954 1.00 26.22 114 THR A CA 1
ATOM 927 C C . THR A 1 114 ? 44.034 38.261 10.983 1.00 26.22 114 THR A C 1
ATOM 929 O O . THR A 1 114 ? 43.797 38.172 12.182 1.00 26.22 114 THR A O 1
ATOM 932 N N . SER A 1 115 ? 45.269 38.309 10.451 1.00 28.94 115 SER A N 1
ATOM 933 C CA . SER A 1 115 ? 46.603 38.607 11.036 1.00 28.94 115 SER A CA 1
ATOM 934 C C . SER A 1 115 ? 47.313 37.634 12.003 1.00 28.94 115 SER A C 1
ATOM 936 O O . SER A 1 115 ? 46.919 37.447 13.148 1.00 28.94 115 SER A O 1
ATOM 938 N N . ALA A 1 116 ? 48.450 37.120 11.510 1.00 30.27 116 ALA A N 1
ATOM 939 C CA . ALA A 1 116 ? 49.622 36.562 12.210 1.00 30.27 116 ALA A CA 1
ATOM 940 C C . ALA A 1 116 ? 50.555 37.693 12.736 1.00 30.27 116 ALA A C 1
ATOM 942 O O . ALA A 1 116 ? 50.184 38.855 12.546 1.00 30.27 116 ALA A O 1
ATOM 943 N N . PRO A 1 117 ? 51.796 37.442 13.233 1.00 43.53 117 PRO A N 1
ATOM 944 C CA . PRO A 1 117 ? 52.480 36.205 13.675 1.00 43.53 117 PRO A CA 1
ATOM 945 C C . PRO A 1 117 ? 52.953 36.319 15.161 1.00 43.53 117 PRO A C 1
ATOM 947 O O . PRO A 1 117 ? 52.699 37.329 15.798 1.00 43.53 117 PRO A O 1
ATOM 950 N N . GLU A 1 118 ? 53.533 35.316 15.839 1.00 27.08 118 GLU A N 1
ATOM 951 C CA . GLU A 1 118 ? 54.989 35.060 15.850 1.00 27.08 118 GLU A CA 1
ATOM 952 C C . GLU A 1 118 ? 55.380 33.948 16.875 1.00 27.08 118 GLU A C 1
ATOM 954 O O . GLU A 1 118 ? 54.805 33.860 17.955 1.00 27.08 118 GLU A O 1
ATOM 959 N N . ALA A 1 119 ? 56.379 33.133 16.487 1.00 31.53 119 ALA A N 1
ATOM 960 C CA . ALA A 1 119 ? 57.351 32.318 17.255 1.00 31.53 119 ALA A CA 1
ATOM 961 C C . ALA A 1 119 ? 56.940 31.172 18.232 1.00 31.53 119 ALA A C 1
ATOM 963 O O . ALA A 1 119 ? 56.656 31.402 19.397 1.00 31.53 119 ALA A O 1
ATOM 964 N N . SER A 1 120 ? 57.102 29.922 17.745 1.00 32.94 120 SER A N 1
ATOM 965 C CA . SER A 1 120 ? 58.040 28.839 18.185 1.00 32.94 120 SER A CA 1
ATOM 966 C C . SER A 1 120 ? 58.128 28.388 19.694 1.00 32.94 120 SER A C 1
ATOM 968 O O . SER A 1 120 ? 57.496 28.971 20.556 1.00 32.94 120 SER A O 1
ATOM 970 N N . PRO A 1 121 ? 58.803 27.261 20.062 1.00 36.41 121 PRO A N 1
ATOM 971 C CA . PRO A 1 121 ? 58.102 25.985 20.310 1.00 36.41 121 PRO A CA 1
ATOM 972 C C . PRO A 1 121 ? 58.608 25.141 21.533 1.00 36.41 121 PRO A C 1
ATOM 974 O O . PRO A 1 121 ? 59.647 25.441 22.107 1.00 36.41 121 PRO A O 1
ATOM 977 N N . LYS A 1 122 ? 57.957 23.982 21.804 1.00 27.66 122 LYS A N 1
ATOM 978 C CA . LYS A 1 122 ? 58.434 22.800 22.604 1.00 27.66 122 LYS A CA 1
ATOM 979 C C . LYS A 1 122 ? 58.575 23.046 24.135 1.00 27.66 122 LYS A C 1
ATOM 981 O O . LYS A 1 122 ? 58.807 24.161 24.552 1.00 27.66 122 LYS A O 1
ATOM 986 N N . SER A 1 123 ? 58.416 22.106 25.075 1.00 25.98 123 SER A N 1
ATOM 987 C CA . SER A 1 123 ? 58.531 20.640 25.121 1.00 25.98 123 SER A CA 1
ATOM 988 C C . SER A 1 123 ? 57.921 20.076 26.427 1.00 25.98 123 SER A C 1
ATOM 990 O O . SER A 1 123 ? 57.945 20.752 27.448 1.00 25.98 123 SER A O 1
ATOM 992 N N . SER A 1 124 ? 57.520 18.794 26.376 1.00 26.16 124 SER A N 1
ATOM 993 C CA . SER A 1 124 ? 57.619 17.743 27.421 1.00 26.16 124 SER A CA 1
ATOM 994 C C . SER A 1 124 ? 57.013 17.956 28.821 1.00 26.16 124 SER A C 1
ATOM 996 O O . SER A 1 124 ? 57.463 18.823 29.563 1.00 26.16 124 SER A O 1
ATOM 998 N N . THR A 1 125 ? 56.178 17.007 29.280 1.00 27.02 125 THR A N 1
ATOM 999 C CA . THR A 1 125 ? 56.550 15.974 30.291 1.00 27.02 125 THR A CA 1
ATOM 1000 C C . THR A 1 125 ? 55.314 15.240 30.863 1.00 27.02 125 THR A C 1
ATOM 1002 O O . THR A 1 125 ? 54.285 15.849 31.132 1.00 27.02 125 THR A O 1
ATOM 1005 N N . SER A 1 126 ? 55.493 13.920 31.042 1.00 27.48 126 SER A N 1
ATOM 1006 C CA . SER A 1 126 ? 54.866 12.963 31.986 1.00 27.48 126 SER A CA 1
ATOM 1007 C C . SER A 1 126 ? 53.392 12.528 31.863 1.00 27.48 126 SER A C 1
ATOM 1009 O O . SER A 1 126 ? 52.466 13.263 32.187 1.00 27.48 126 SER A O 1
ATOM 1011 N N . ALA A 1 127 ? 53.232 11.236 31.546 1.00 28.53 127 ALA A N 1
ATOM 1012 C CA . ALA A 1 127 ? 52.225 10.307 32.093 1.00 28.53 127 ALA A CA 1
ATOM 1013 C C . ALA A 1 127 ? 52.474 10.053 33.615 1.00 28.53 127 ALA A C 1
ATOM 1015 O O . ALA A 1 127 ? 53.524 10.502 34.079 1.00 28.53 127 ALA A O 1
ATOM 1016 N N . PRO A 1 128 ? 51.661 9.291 34.395 1.00 41.03 128 PRO A N 1
ATOM 1017 C CA . PRO A 1 128 ? 50.556 8.399 34.010 1.00 41.03 128 PRO A CA 1
ATOM 1018 C C . PRO A 1 128 ? 49.302 8.442 34.936 1.00 41.03 128 PRO A C 1
ATOM 1020 O O . PRO A 1 128 ? 49.241 9.180 35.911 1.00 41.03 128 PRO A O 1
ATOM 1023 N N . GLU A 1 129 ? 48.348 7.548 34.634 1.00 25.00 129 GLU A N 1
ATOM 1024 C CA . GLU A 1 129 ? 47.556 6.762 35.607 1.00 25.00 129 GLU A CA 1
ATOM 1025 C C . GLU A 1 129 ? 46.116 7.192 35.996 1.00 25.00 129 GLU A C 1
ATOM 1027 O O . GLU A 1 129 ? 45.790 8.360 36.179 1.00 25.00 129 GLU A O 1
ATOM 1032 N N . ALA A 1 130 ? 45.287 6.146 36.167 1.00 28.39 130 ALA A N 1
ATOM 1033 C CA . ALA A 1 130 ? 43.956 6.049 36.785 1.00 28.39 130 ALA A CA 1
ATOM 1034 C C . ALA A 1 130 ? 42.686 6.310 35.931 1.00 28.39 130 ALA A C 1
ATOM 1036 O O . ALA A 1 130 ? 42.142 7.408 35.843 1.00 28.39 130 ALA A O 1
ATOM 1037 N N . SER A 1 131 ? 42.116 5.211 35.420 1.00 30.67 131 SER A N 1
ATOM 1038 C CA . SER A 1 131 ? 40.653 4.999 35.340 1.00 30.67 131 SER A CA 1
ATOM 1039 C C . SER A 1 131 ? 40.114 4.683 36.758 1.00 30.67 131 SER A C 1
ATOM 1041 O O . SER A 1 131 ? 40.941 4.366 37.616 1.00 30.67 131 SER A O 1
ATOM 1043 N N . PRO A 1 132 ? 38.798 4.635 37.072 1.00 40.50 132 PRO A N 1
ATOM 1044 C CA . PRO A 1 132 ? 37.596 4.999 36.312 1.00 40.50 132 PRO A CA 1
ATOM 1045 C C . PRO A 1 132 ? 36.666 5.954 37.102 1.00 40.50 132 PRO A C 1
ATOM 1047 O O . PRO A 1 132 ? 36.564 5.864 38.325 1.00 40.50 132 PRO A O 1
ATOM 1050 N N . ARG A 1 133 ? 35.879 6.813 36.438 1.00 27.08 133 ARG A N 1
ATOM 1051 C CA . ARG A 1 133 ? 34.674 7.394 37.068 1.00 27.08 133 ARG A CA 1
ATOM 1052 C C . ARG A 1 133 ? 33.495 7.428 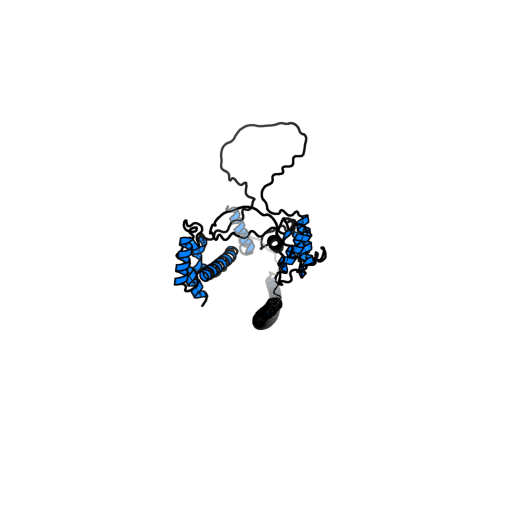36.107 1.00 27.08 133 ARG A C 1
ATOM 1054 O O . ARG A 1 133 ? 33.387 8.269 35.223 1.00 27.08 133 ARG A O 1
ATOM 1061 N N . SER A 1 134 ? 32.609 6.474 36.357 1.00 30.14 134 SER A N 1
ATOM 1062 C CA . SER A 1 134 ? 31.181 6.490 36.080 1.00 30.14 134 SER A CA 1
ATOM 1063 C C . SER A 1 134 ? 30.560 7.874 36.287 1.00 30.14 134 SER A C 1
ATOM 1065 O O . SER A 1 134 ? 30.559 8.399 37.401 1.00 30.14 134 SER A O 1
ATOM 1067 N N . PHE A 1 135 ? 29.961 8.410 35.227 1.00 25.62 135 PHE A N 1
ATOM 1068 C CA . PHE A 1 135 ? 28.953 9.458 35.315 1.00 25.62 135 PHE A CA 1
ATOM 1069 C C . PHE A 1 135 ? 27.588 8.834 35.039 1.00 25.62 135 PHE A C 1
ATOM 1071 O O . PHE A 1 135 ? 27.158 8.684 33.900 1.00 25.62 135 PHE A O 1
ATOM 1078 N N . THR A 1 136 ? 26.900 8.465 36.114 1.00 35.34 136 THR A N 1
ATOM 1079 C CA . THR A 1 136 ? 25.443 8.384 36.116 1.00 35.34 136 THR A CA 1
ATOM 1080 C C . THR A 1 136 ? 24.899 9.810 36.099 1.00 35.34 136 THR A C 1
ATOM 1082 O O . THR A 1 136 ? 25.164 10.583 37.020 1.00 35.34 136 THR A O 1
ATOM 1085 N N . SER A 1 137 ? 24.117 10.163 35.083 1.00 28.31 137 SER A N 1
ATOM 1086 C CA . SER A 1 137 ? 23.218 11.315 35.142 1.00 28.31 137 SER A CA 1
ATOM 1087 C C . SER A 1 137 ? 21.872 10.895 34.572 1.00 28.31 137 SER A C 1
ATOM 1089 O O . SER A 1 137 ? 21.699 10.719 33.369 1.00 28.31 137 SER A O 1
ATOM 1091 N N . ALA A 1 138 ? 20.948 10.648 35.494 1.00 33.00 138 ALA A N 1
ATOM 1092 C CA . ALA A 1 138 ? 19.547 10.404 35.225 1.00 33.00 138 ALA A CA 1
ATOM 1093 C C . ALA A 1 138 ? 18.858 11.711 34.809 1.00 33.00 138 ALA A C 1
ATOM 1095 O O . ALA A 1 138 ? 19.056 12.724 35.474 1.00 33.00 138 ALA A O 1
ATOM 1096 N N . SER A 1 139 ? 18.026 11.662 33.760 1.00 28.11 139 SER A N 1
ATOM 1097 C CA . SER A 1 139 ? 16.711 12.330 33.684 1.00 28.11 139 SER A CA 1
ATOM 1098 C C . SER A 1 139 ? 16.120 12.227 32.268 1.00 28.11 139 SER A C 1
ATOM 1100 O O . SER A 1 139 ? 16.535 12.956 31.374 1.00 28.11 139 SER A O 1
ATOM 1102 N N . GLU A 1 140 ? 15.151 11.328 32.065 1.00 28.50 140 GLU A N 1
ATOM 1103 C CA . GLU A 1 140 ? 13.766 11.628 31.637 1.00 28.50 140 GLU A CA 1
ATOM 1104 C C . GLU A 1 140 ? 13.063 10.340 31.171 1.00 28.50 140 GLU A C 1
ATOM 1106 O O . GLU A 1 140 ? 13.469 9.673 30.223 1.00 28.50 140 GLU A O 1
ATOM 1111 N N . ALA A 1 141 ? 11.995 9.984 31.886 1.00 36.53 141 ALA A N 1
ATOM 1112 C CA . ALA A 1 141 ? 11.295 8.709 31.823 1.00 36.53 141 ALA A CA 1
ATOM 1113 C C . ALA A 1 141 ? 10.631 8.424 30.461 1.00 36.53 141 ALA A C 1
ATOM 1115 O O . ALA A 1 141 ? 9.514 8.857 30.179 1.00 36.53 141 ALA A O 1
ATOM 1116 N N . SER A 1 142 ? 11.301 7.611 29.651 1.00 36.00 142 SER A N 1
ATOM 1117 C CA . SER A 1 142 ? 10.670 6.602 28.795 1.00 36.00 142 SER A CA 1
ATOM 1118 C C . SER A 1 142 ? 11.146 5.232 29.291 1.00 36.00 142 SER A C 1
ATOM 1120 O O . SER A 1 142 ? 12.240 5.171 29.853 1.00 36.00 142 SER A O 1
ATOM 1122 N N . PRO A 1 143 ? 10.369 4.143 29.159 1.00 48.12 143 PRO A N 1
ATOM 1123 C CA . PRO A 1 143 ? 10.839 2.820 29.549 1.00 48.12 143 PRO A CA 1
ATOM 1124 C C . PRO A 1 143 ? 11.950 2.431 28.573 1.00 48.12 143 PRO A C 1
ATOM 1126 O O . PRO A 1 143 ? 11.684 1.973 27.465 1.00 48.12 143 PRO A O 1
ATOM 1129 N N . GLU A 1 144 ? 13.195 2.709 28.939 1.00 59.66 144 GLU A N 1
ATOM 1130 C CA . GLU A 1 144 ? 14.362 2.252 28.201 1.00 59.66 144 GLU A CA 1
ATOM 1131 C C . GLU A 1 144 ? 14.479 0.756 28.494 1.00 59.66 144 GLU A C 1
ATOM 1133 O O . GLU A 1 144 ? 15.051 0.339 29.500 1.00 59.66 144 GLU A O 1
ATOM 1138 N N . LEU A 1 145 ? 13.777 -0.046 27.688 1.00 74.69 145 LEU A N 1
ATOM 1139 C CA . LEU A 1 145 ? 13.912 -1.494 27.726 1.00 74.69 145 LEU A CA 1
ATOM 1140 C C . LEU A 1 145 ? 15.348 -1.834 27.330 1.00 74.69 145 LEU A C 1
ATOM 1142 O O . LEU A 1 145 ? 15.872 -1.321 26.341 1.00 74.69 145 LEU A O 1
ATOM 1146 N N . SER A 1 146 ? 15.982 -2.692 28.113 1.00 83.12 146 SER A N 1
ATOM 1147 C CA . SER A 1 146 ? 17.286 -3.255 27.797 1.00 83.12 146 SER A CA 1
ATOM 1148 C C . SER A 1 146 ? 17.231 -4.056 26.495 1.00 83.12 146 SER A C 1
ATOM 1150 O O . SER A 1 146 ? 16.191 -4.601 26.126 1.00 83.12 146 SER A O 1
ATOM 1152 N N . LEU A 1 147 ? 18.376 -4.188 25.822 1.00 78.44 147 LEU A N 1
ATOM 1153 C CA . LEU A 1 147 ? 18.502 -4.975 24.589 1.00 78.44 147 LEU A CA 1
ATOM 1154 C C . LEU A 1 147 ? 17.951 -6.405 24.767 1.00 78.44 147 LEU A C 1
ATOM 1156 O O . LEU A 1 147 ? 17.221 -6.895 23.912 1.00 78.44 147 LEU A O 1
ATOM 1160 N N . ARG A 1 148 ? 18.195 -7.024 25.932 1.00 83.88 148 ARG A N 1
ATOM 1161 C CA . ARG A 1 148 ? 17.655 -8.349 26.289 1.00 83.88 148 ARG A CA 1
ATOM 1162 C C . ARG A 1 148 ? 16.128 -8.361 26.412 1.00 83.88 148 ARG A C 1
ATOM 1164 O O . ARG A 1 148 ? 15.488 -9.278 25.910 1.00 83.88 148 ARG A O 1
ATOM 1171 N N . GLU A 1 149 ? 15.537 -7.339 27.038 1.00 88.00 149 GLU A N 1
ATOM 1172 C CA . GLU A 1 149 ? 14.075 -7.195 27.108 1.00 88.00 149 GLU A CA 1
ATOM 1173 C C . GLU A 1 149 ? 13.483 -7.016 25.695 1.00 88.00 149 GLU A C 1
ATOM 1175 O O . GLU A 1 149 ? 12.435 -7.581 25.396 1.00 88.00 149 GLU A O 1
ATOM 1180 N N . VAL A 1 150 ? 14.148 -6.291 24.788 1.00 88.06 150 VAL A N 1
ATOM 1181 C CA . VAL A 1 150 ? 13.662 -6.139 23.403 1.00 88.06 150 VAL A CA 1
ATOM 1182 C C . VAL A 1 150 ? 13.747 -7.454 22.618 1.00 88.06 150 VAL A C 1
ATOM 1184 O O . VAL A 1 150 ? 12.802 -7.796 21.907 1.00 88.06 150 VAL A O 1
ATOM 1187 N N . GLU A 1 151 ? 14.830 -8.219 22.764 1.00 88.25 151 GLU A N 1
ATOM 1188 C CA . GLU A 1 151 ? 14.966 -9.545 22.146 1.00 88.25 151 GLU A CA 1
ATOM 1189 C C . GLU A 1 151 ? 13.852 -10.505 22.574 1.00 88.25 151 GLU A C 1
ATOM 1191 O O . GLU A 1 151 ? 13.183 -11.102 21.725 1.00 88.25 151 GLU A O 1
ATOM 1196 N N . GLU A 1 152 ? 13.616 -10.638 23.880 1.00 89.38 152 GLU A N 1
ATOM 1197 C CA . GLU A 1 152 ? 12.550 -11.497 24.404 1.00 89.38 152 GLU A CA 1
ATOM 1198 C C . GLU A 1 152 ? 11.162 -11.018 23.965 1.00 89.38 152 GLU A C 1
ATOM 1200 O O . GLU A 1 152 ? 10.318 -11.833 23.585 1.00 89.38 152 GLU A O 1
ATOM 1205 N N . PHE A 1 153 ? 10.940 -9.701 23.928 1.00 93.06 153 PHE A N 1
ATOM 1206 C CA . PHE A 1 153 ? 9.690 -9.110 23.454 1.00 93.06 153 PHE A CA 1
ATOM 1207 C C . PHE A 1 153 ? 9.377 -9.501 22.005 1.00 93.06 153 PHE A C 1
ATOM 1209 O O . PHE A 1 153 ? 8.253 -9.913 21.700 1.00 93.06 153 PHE A O 1
ATOM 1216 N N . VAL A 1 154 ? 10.367 -9.402 21.111 1.00 91.62 154 VAL A N 1
ATOM 1217 C CA . VAL A 1 154 ? 10.208 -9.771 19.697 1.00 91.62 154 VAL A CA 1
ATOM 1218 C C . VAL A 1 154 ? 9.937 -11.270 19.559 1.00 91.62 154 VAL A C 1
ATOM 1220 O O . VAL A 1 154 ? 8.969 -11.647 18.897 1.00 91.62 154 VAL A O 1
ATOM 1223 N N . LYS A 1 155 ? 10.712 -12.127 20.237 1.00 91.38 155 LYS A N 1
ATOM 1224 C CA . LYS A 1 155 ? 10.524 -13.590 20.193 1.00 91.38 155 LYS A CA 1
ATOM 1225 C C . LYS A 1 155 ? 9.137 -14.010 20.681 1.00 91.38 155 LYS A C 1
ATOM 1227 O O . LYS A 1 155 ? 8.469 -14.818 20.028 1.00 91.38 155 LYS A O 1
ATOM 1232 N N . LEU A 1 156 ? 8.667 -13.425 21.786 1.00 91.69 156 LEU A N 1
ATOM 1233 C CA . LEU A 1 156 ? 7.326 -13.666 22.321 1.00 91.69 156 LEU A CA 1
ATOM 1234 C C . LEU A 1 156 ? 6.243 -13.205 21.351 1.00 91.69 156 LEU A C 1
ATOM 1236 O O . LEU A 1 156 ? 5.273 -13.935 21.148 1.00 91.69 156 LEU A O 1
ATOM 1240 N N . ARG A 1 157 ? 6.394 -12.035 20.719 1.00 92.44 157 ARG A N 1
ATOM 1241 C CA . ARG A 1 157 ? 5.402 -11.525 19.766 1.00 92.44 157 ARG A CA 1
ATOM 1242 C C . ARG A 1 157 ? 5.302 -12.378 18.504 1.00 92.44 157 ARG A C 1
ATOM 1244 O O . ARG A 1 157 ? 4.185 -12.606 18.032 1.00 92.44 157 ARG A O 1
ATOM 1251 N N . VAL A 1 158 ? 6.437 -12.815 17.962 1.00 90.69 158 VAL A N 1
ATOM 1252 C CA . VAL A 1 158 ? 6.492 -13.665 16.763 1.00 90.69 158 VAL A CA 1
ATOM 1253 C C . VAL A 1 158 ? 5.920 -15.044 17.073 1.00 90.69 158 VAL A C 1
ATOM 1255 O O . VAL A 1 158 ? 5.005 -15.487 16.391 1.00 90.69 158 VAL A O 1
ATOM 1258 N N . THR A 1 159 ? 6.363 -15.682 18.160 1.00 88.00 159 THR A N 1
ATOM 1259 C CA . THR A 1 159 ? 5.889 -17.029 18.522 1.00 88.00 159 THR A CA 1
ATOM 1260 C C . THR A 1 159 ? 4.398 -17.051 18.868 1.00 88.00 159 THR A C 1
ATOM 1262 O O . THR A 1 159 ? 3.690 -18.004 18.559 1.00 88.00 159 THR A O 1
ATOM 1265 N N . ASN A 1 160 ? 3.883 -15.978 19.468 1.00 88.56 160 ASN A N 1
ATOM 1266 C CA . ASN A 1 160 ? 2.473 -15.868 19.836 1.00 88.56 160 ASN A CA 1
ATOM 1267 C C . ASN A 1 160 ? 1.624 -15.168 18.770 1.00 88.56 160 ASN A C 1
ATOM 1269 O O . ASN A 1 160 ? 0.609 -14.551 19.098 1.00 88.56 160 ASN A O 1
ATOM 1273 N N . ASN A 1 161 ? 2.006 -15.241 17.491 1.00 88.44 161 ASN A N 1
ATOM 1274 C CA . ASN A 1 161 ? 1.294 -14.534 16.428 1.00 88.44 161 ASN A CA 1
ATOM 1275 C C . ASN A 1 161 ? -0.181 -14.951 16.298 1.00 88.44 161 ASN A C 1
ATOM 1277 O O . ASN A 1 161 ? -1.038 -14.110 16.027 1.00 88.44 161 ASN A O 1
ATOM 1281 N N . SER A 1 162 ? -0.501 -16.212 16.594 1.00 85.56 162 SER A N 1
ATOM 1282 C CA . SER A 1 162 ? -1.873 -16.736 16.605 1.00 85.56 162 SER A CA 1
ATOM 1283 C C . SER A 1 162 ? -2.800 -16.035 17.612 1.00 85.56 162 SER A C 1
ATOM 1285 O O . SER A 1 162 ? -4.007 -15.956 17.379 1.00 85.56 162 SER A O 1
ATOM 1287 N N . LEU A 1 163 ? -2.262 -15.447 18.691 1.00 83.62 163 LEU A N 1
ATOM 1288 C CA . LEU A 1 163 ? -3.042 -14.670 19.667 1.00 83.62 163 LEU A CA 1
ATOM 1289 C C . LEU A 1 163 ? -3.499 -13.310 19.116 1.00 83.62 163 LEU A C 1
ATOM 1291 O O . LEU A 1 163 ? -4.425 -12.693 19.646 1.00 83.62 163 LEU A O 1
ATOM 1295 N N . PHE A 1 164 ? -2.905 -12.848 18.015 1.00 86.44 164 PHE A N 1
ATOM 1296 C CA . PHE A 1 164 ? -3.228 -11.583 17.355 1.00 86.44 164 PHE A CA 1
ATOM 1297 C C . PHE A 1 164 ? -4.243 -11.770 16.219 1.00 86.44 164 PHE A C 1
ATOM 1299 O O . PHE A 1 164 ? -4.183 -11.100 15.194 1.00 86.44 164 PHE A O 1
ATOM 1306 N N . SER A 1 165 ? -5.214 -12.663 16.431 1.00 74.38 165 SER A N 1
ATOM 1307 C CA . SER A 1 165 ? -6.213 -13.119 15.449 1.00 74.38 165 SER A CA 1
ATOM 1308 C C . SER A 1 165 ? -7.251 -12.076 14.991 1.00 74.38 165 SER A C 1
ATOM 1310 O O . SER A 1 165 ? -8.239 -12.432 14.355 1.00 74.38 165 SER A O 1
ATOM 1312 N N . GLY A 1 166 ? -7.085 -10.793 15.336 1.00 66.44 166 GLY A N 1
ATOM 1313 C CA . GLY A 1 166 ? -8.004 -9.710 14.951 1.00 66.44 166 GLY A CA 1
ATOM 1314 C C . GLY A 1 166 ? -9.381 -9.729 15.634 1.00 66.44 166 GLY A C 1
ATOM 1315 O O . GLY A 1 166 ? -10.157 -8.793 15.455 1.00 66.44 166 GLY A O 1
ATOM 1316 N N . LYS A 1 167 ? -9.684 -10.746 16.452 1.00 75.00 167 LYS A N 1
ATOM 1317 C CA . LYS A 1 167 ? -10.912 -10.825 17.260 1.00 75.00 167 LYS A CA 1
ATOM 1318 C C . LYS A 1 167 ? -10.967 -9.694 18.296 1.00 75.00 167 LYS A C 1
ATOM 1320 O O . LYS A 1 167 ? -9.926 -9.211 18.757 1.00 75.00 167 LYS A O 1
ATOM 1325 N N . ARG A 1 168 ? -12.183 -9.282 18.684 1.00 64.06 168 ARG A N 1
ATOM 1326 C CA . ARG A 1 168 ? -12.408 -8.230 19.693 1.00 64.06 168 ARG A CA 1
ATOM 1327 C C . ARG A 1 168 ? -11.622 -8.552 20.969 1.00 64.06 168 ARG A C 1
ATOM 1329 O O . ARG A 1 168 ? -11.604 -9.696 21.406 1.00 64.06 168 ARG A O 1
ATOM 1336 N N . ASP A 1 169 ? -10.910 -7.560 21.497 1.00 73.88 169 ASP A N 1
ATOM 1337 C CA . ASP A 1 169 ? -10.072 -7.638 22.706 1.00 73.88 169 ASP A CA 1
ATOM 1338 C C . ASP A 1 169 ? -8.898 -8.646 22.681 1.00 73.88 169 ASP A C 1
ATOM 1340 O O . ASP A 1 169 ? -8.010 -8.561 23.528 1.00 73.88 169 ASP A O 1
ATOM 1344 N N . SER A 1 170 ? -8.786 -9.497 21.653 1.00 82.38 170 SER A N 1
ATOM 1345 C CA . SER A 1 170 ? -7.700 -10.476 21.465 1.00 82.38 170 SER A CA 1
ATOM 1346 C C . SER A 1 170 ? -6.326 -9.813 21.447 1.00 82.38 170 SER A C 1
ATOM 1348 O O . SER A 1 170 ? -5.406 -10.267 22.117 1.00 82.38 170 SER A O 1
ATOM 1350 N N . ASN A 1 171 ? -6.195 -8.695 20.727 1.00 86.62 171 ASN A N 1
ATOM 1351 C CA . ASN A 1 171 ? -4.942 -7.943 20.638 1.00 86.62 171 ASN A CA 1
ATOM 1352 C C . ASN A 1 171 ? -4.539 -7.358 22.007 1.00 86.62 171 ASN A C 1
ATOM 1354 O O . ASN A 1 171 ? -3.389 -7.456 22.429 1.00 86.62 171 ASN A O 1
ATOM 1358 N N . THR A 1 172 ? -5.507 -6.801 22.740 1.00 86.81 172 THR A N 1
ATOM 1359 C CA . THR A 1 172 ? -5.292 -6.257 24.088 1.00 86.81 172 THR A CA 1
ATOM 1360 C C . THR A 1 172 ? -4.838 -7.346 25.057 1.00 86.81 172 THR A C 1
ATOM 1362 O O . THR A 1 172 ? -3.895 -7.135 25.818 1.00 86.81 172 THR A O 1
ATOM 1365 N N . LEU A 1 173 ? -5.483 -8.513 25.020 1.00 88.31 173 LEU A N 1
ATOM 1366 C CA . LEU A 1 173 ? -5.147 -9.642 25.882 1.00 88.31 173 LEU A CA 1
ATOM 1367 C C . LEU A 1 173 ? -3.792 -10.263 25.526 1.00 88.31 173 LEU A C 1
ATOM 1369 O O . LEU A 1 173 ? -3.007 -10.556 26.424 1.00 88.31 173 LEU A O 1
ATOM 1373 N N . ALA A 1 174 ? -3.478 -10.391 24.236 1.00 89.56 174 ALA A N 1
ATOM 1374 C CA . ALA A 1 174 ? -2.192 -10.904 23.773 1.00 89.56 174 ALA A CA 1
ATOM 1375 C C . ALA A 1 174 ? -1.028 -10.022 24.252 1.00 89.56 174 ALA A C 1
ATOM 1377 O O . ALA A 1 174 ? -0.058 -10.519 24.821 1.00 89.56 174 ALA A O 1
ATOM 1378 N N . TRP A 1 175 ? -1.150 -8.697 24.118 1.00 92.75 175 TRP A N 1
ATOM 1379 C CA . TRP A 1 175 ? -0.142 -7.773 24.640 1.00 92.75 175 TRP A CA 1
ATOM 1380 C C . TRP A 1 175 ? -0.040 -7.798 26.167 1.00 92.75 175 TRP A C 1
ATOM 1382 O O . TRP A 1 175 ? 1.068 -7.751 26.696 1.00 92.75 175 TRP A O 1
ATOM 1392 N N . LYS A 1 176 ? -1.163 -7.899 26.890 1.00 89.75 176 LYS A N 1
ATOM 1393 C CA . LYS A 1 176 ? -1.150 -8.058 28.354 1.00 89.75 176 LYS A CA 1
ATOM 1394 C C . LYS A 1 176 ? -0.425 -9.336 28.780 1.00 89.75 176 LYS A C 1
ATOM 1396 O O . LYS A 1 176 ? 0.350 -9.288 29.730 1.00 89.75 176 LYS A O 1
ATOM 1401 N N . ALA A 1 177 ? -0.640 -10.446 28.074 1.00 90.06 177 ALA A N 1
ATOM 1402 C CA . ALA A 1 177 ? 0.021 -11.716 28.356 1.00 90.06 177 ALA A CA 1
ATOM 1403 C C . ALA A 1 177 ? 1.541 -11.625 28.160 1.00 90.06 177 ALA A C 1
ATOM 1405 O O . ALA A 1 177 ? 2.289 -12.039 29.044 1.00 90.06 177 ALA A O 1
ATOM 1406 N N . ILE A 1 178 ? 1.998 -11.014 27.059 1.00 91.12 178 ILE A N 1
ATOM 1407 C CA . ILE A 1 178 ? 3.431 -10.781 26.803 1.00 91.12 178 ILE A CA 1
ATOM 1408 C C . ILE A 1 178 ? 4.039 -9.902 27.905 1.00 91.12 178 ILE A C 1
ATOM 1410 O O . ILE A 1 178 ? 5.073 -10.244 28.472 1.00 91.12 178 ILE A O 1
ATOM 1414 N N . LEU A 1 179 ? 3.374 -8.799 28.263 1.00 91.00 179 LEU A N 1
ATOM 1415 C CA . LEU A 1 179 ? 3.864 -7.887 29.300 1.00 91.00 179 LEU A CA 1
ATOM 1416 C C . LEU A 1 179 ? 3.934 -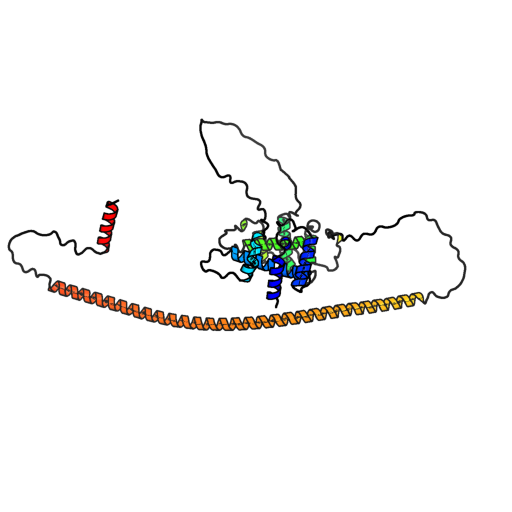8.542 30.682 1.00 91.00 179 LEU A C 1
ATOM 1418 O O . LEU A 1 179 ? 4.911 -8.321 31.393 1.00 91.00 179 LEU A O 1
ATOM 1422 N N . LYS A 1 180 ? 2.931 -9.352 31.042 1.00 90.00 180 LYS A N 1
ATOM 1423 C CA . LYS A 1 180 ? 2.897 -10.106 32.302 1.00 90.00 180 LYS A CA 1
ATOM 1424 C C . LYS A 1 180 ? 4.016 -11.146 32.356 1.00 90.00 180 LYS A C 1
ATOM 1426 O O . LYS A 1 180 ? 4.669 -11.272 33.384 1.00 90.00 180 LYS A O 1
ATOM 1431 N N . HIS A 1 181 ? 4.270 -11.850 31.250 1.00 88.50 181 HIS A N 1
ATOM 1432 C CA . HIS A 1 181 ? 5.347 -12.840 31.162 1.00 88.50 181 HIS A CA 1
ATOM 1433 C C . HIS A 1 181 ? 6.733 -12.212 31.368 1.00 88.50 181 HIS A C 1
ATOM 1435 O O . HIS A 1 181 ? 7.569 -12.783 32.057 1.00 88.50 181 HIS A O 1
ATOM 1441 N N . MET A 1 182 ? 6.951 -11.013 30.826 1.00 88.19 182 MET A N 1
ATOM 1442 C CA . MET A 1 182 ? 8.220 -10.288 30.943 1.00 88.19 182 MET A CA 1
ATOM 1443 C C . MET A 1 182 ? 8.357 -9.457 32.231 1.00 88.19 182 MET A C 1
ATOM 1445 O O . MET A 1 182 ? 9.370 -8.789 32.428 1.00 88.19 182 MET A O 1
ATOM 1449 N N . GLY A 1 183 ? 7.330 -9.410 33.088 1.00 87.12 183 GLY A N 1
ATOM 1450 C CA . GLY A 1 183 ? 7.327 -8.537 34.268 1.00 87.12 183 GLY A CA 1
ATOM 1451 C C . GLY A 1 183 ? 7.298 -7.034 33.937 1.00 87.12 183 GLY A C 1
ATOM 1452 O O . GLY A 1 183 ? 7.690 -6.201 34.756 1.00 87.12 183 GLY A O 1
ATOM 1453 N N . LEU A 1 184 ? 6.862 -6.661 32.728 1.00 87.62 184 LEU A N 1
ATOM 1454 C CA . LEU A 1 184 ? 6.868 -5.283 32.223 1.00 87.62 184 LEU A CA 1
ATOM 1455 C C . LEU A 1 184 ? 5.538 -4.544 32.433 1.00 87.62 184 LEU A C 1
ATOM 1457 O O . LEU A 1 184 ? 5.444 -3.365 32.090 1.00 87.62 184 LEU A O 1
ATOM 1461 N N . GLN A 1 185 ? 4.526 -5.180 33.030 1.00 83.00 185 GLN A N 1
ATOM 1462 C CA . GLN A 1 185 ? 3.175 -4.625 33.209 1.00 83.00 185 GLN A CA 1
ATOM 1463 C C . GLN A 1 185 ? 3.120 -3.304 33.998 1.00 83.00 185 GLN A C 1
ATOM 1465 O O . GLN A 1 185 ? 2.218 -2.487 33.793 1.00 83.00 185 GLN A O 1
ATOM 1470 N N . HIS A 1 186 ? 4.104 -3.062 34.869 1.00 83.00 186 HIS A N 1
ATOM 1471 C CA . HIS A 1 186 ? 4.221 -1.822 35.645 1.00 83.00 186 HIS A CA 1
ATOM 1472 C C . HIS A 1 186 ? 5.092 -0.759 34.960 1.00 83.00 186 HIS A C 1
ATOM 1474 O O . HIS A 1 186 ? 5.030 0.411 35.331 1.00 83.00 186 HIS A O 1
ATOM 1480 N N . LYS A 1 187 ? 5.899 -1.151 33.964 1.00 81.25 187 LYS A N 1
ATOM 1481 C CA . LYS A 1 187 ? 6.760 -0.242 33.192 1.00 81.25 187 LYS A CA 1
ATOM 1482 C C . LYS A 1 187 ? 6.064 0.264 31.928 1.00 81.25 187 LYS A C 1
ATOM 1484 O O . LYS A 1 187 ? 6.282 1.402 31.519 1.00 81.25 187 LYS A O 1
ATOM 1489 N N . MET A 1 188 ? 5.244 -0.579 31.299 1.00 82.44 188 MET A N 1
ATOM 1490 C CA . MET A 1 188 ? 4.637 -0.310 30.001 1.00 82.44 188 MET A CA 1
ATOM 1491 C C . MET A 1 188 ? 3.240 -0.936 29.902 1.00 82.44 188 MET A C 1
ATOM 1493 O O . MET A 1 188 ? 3.023 -2.071 30.310 1.00 82.44 188 MET A O 1
ATOM 1497 N N . ASN A 1 189 ? 2.282 -0.199 29.335 1.00 86.44 189 ASN A N 1
ATOM 1498 C CA . ASN A 1 189 ? 0.927 -0.695 29.091 1.00 86.44 189 ASN A CA 1
ATOM 1499 C C . ASN A 1 189 ? 0.802 -1.341 27.695 1.00 86.44 189 ASN A C 1
ATOM 1501 O O . ASN A 1 189 ? 1.596 -1.060 26.798 1.00 86.44 189 ASN A O 1
ATOM 1505 N N . PHE A 1 190 ? -0.239 -2.144 27.461 1.00 87.06 190 PHE A N 1
ATOM 1506 C CA . PHE A 1 190 ? -0.435 -2.886 26.203 1.00 87.06 190 PHE A CA 1
ATOM 1507 C C . PHE A 1 190 ? -0.427 -1.989 24.949 1.00 87.06 190 PHE A C 1
ATOM 1509 O O . PHE A 1 190 ? 0.088 -2.373 23.904 1.00 87.06 190 PHE A O 1
ATOM 1516 N N . SER A 1 191 ? -0.951 -0.762 25.051 1.00 84.94 191 SER A N 1
ATOM 1517 C CA . SER A 1 191 ? -0.938 0.200 23.941 1.00 84.94 191 SER A CA 1
ATOM 1518 C C . SER A 1 191 ? 0.474 0.685 23.611 1.00 84.94 191 SER A C 1
ATOM 1520 O O . SER A 1 191 ? 0.779 0.910 22.444 1.00 84.94 191 SER A O 1
ATOM 1522 N N . GLN A 1 192 ? 1.328 0.848 24.621 1.00 85.50 192 GLN A N 1
ATOM 1523 C CA . GLN A 1 192 ? 2.723 1.236 24.427 1.00 85.50 192 GLN A CA 1
ATOM 1524 C C . GLN A 1 192 ? 3.529 0.063 23.853 1.00 85.50 192 GLN A C 1
ATOM 1526 O O . GLN A 1 192 ? 4.326 0.283 22.949 1.00 85.50 192 GLN A O 1
ATOM 1531 N N . ALA A 1 193 ? 3.249 -1.173 24.285 1.00 87.06 193 ALA A N 1
ATOM 1532 C CA . ALA A 1 193 ? 3.818 -2.386 23.695 1.00 87.06 193 ALA A CA 1
ATOM 1533 C C . ALA A 1 193 ? 3.475 -2.513 22.204 1.00 87.06 193 ALA A C 1
ATOM 1535 O O . ALA A 1 193 ? 4.361 -2.694 21.371 1.00 87.06 193 ALA A O 1
ATOM 1536 N N . SER A 1 194 ? 2.197 -2.325 21.857 1.00 89.31 194 SER A N 1
ATOM 1537 C CA . SER A 1 194 ? 1.755 -2.319 20.462 1.00 89.31 194 SER A CA 1
ATOM 1538 C C . SER A 1 194 ? 2.457 -1.228 19.658 1.00 89.31 194 SER A C 1
ATOM 1540 O O . SER A 1 194 ? 2.939 -1.497 18.564 1.00 89.31 194 SER A O 1
ATOM 1542 N N . GLN A 1 195 ? 2.549 -0.008 20.194 1.00 87.06 195 GLN A N 1
ATOM 1543 C CA . GLN A 1 195 ? 3.220 1.095 19.507 1.00 87.06 195 GLN A CA 1
ATOM 1544 C C . GLN A 1 195 ? 4.715 0.825 19.315 1.00 87.06 195 GLN A C 1
ATOM 1546 O O . GLN A 1 195 ? 5.265 1.158 18.271 1.00 87.06 195 GLN A O 1
ATOM 1551 N N . MET A 1 196 ? 5.377 0.219 20.300 1.00 86.06 196 MET A N 1
ATOM 1552 C CA . MET A 1 196 ? 6.785 -0.155 20.206 1.00 86.06 196 MET A CA 1
ATOM 1553 C C . MET A 1 196 ? 7.013 -1.162 19.076 1.00 86.06 196 MET A C 1
ATOM 1555 O O . MET A 1 196 ? 7.892 -0.950 18.247 1.00 86.06 196 MET A O 1
ATOM 1559 N N . TRP A 1 197 ? 6.173 -2.196 18.990 1.00 90.88 197 TRP A N 1
ATOM 1560 C CA . TRP A 1 197 ? 6.209 -3.174 17.901 1.00 90.88 197 TRP A CA 1
ATOM 1561 C C . TRP A 1 197 ? 5.988 -2.534 16.523 1.00 90.88 197 TRP A C 1
ATOM 1563 O O . TRP A 1 197 ? 6.731 -2.822 15.585 1.00 90.88 197 TRP A O 1
ATOM 1573 N N . GLU A 1 198 ? 5.011 -1.630 16.393 1.00 89.94 198 GLU A N 1
ATOM 1574 C CA . GLU A 1 198 ? 4.789 -0.896 15.139 1.00 89.94 198 GLU A CA 1
ATOM 1575 C C . GLU A 1 198 ? 5.982 -0.004 14.774 1.00 89.94 198 GLU A C 1
ATOM 1577 O O . GLU A 1 198 ? 6.431 -0.033 13.631 1.00 89.94 198 GLU A O 1
ATOM 1582 N N . ASN A 1 199 ? 6.561 0.718 15.739 1.00 87.69 199 ASN A N 1
ATOM 1583 C CA . ASN A 1 199 ? 7.740 1.557 15.507 1.00 87.69 199 ASN A CA 1
ATOM 1584 C C . ASN A 1 199 ? 8.956 0.726 15.059 1.00 87.69 199 ASN A C 1
ATOM 1586 O O . ASN A 1 199 ? 9.724 1.164 14.202 1.00 87.69 199 ASN A O 1
ATOM 1590 N N . MET A 1 200 ? 9.145 -0.468 15.633 1.00 87.75 200 MET A N 1
ATOM 1591 C CA . MET A 1 200 ? 10.213 -1.386 15.226 1.00 87.75 200 MET A CA 1
ATOM 1592 C C . MET A 1 200 ? 9.992 -1.892 13.800 1.00 87.75 200 MET A C 1
ATOM 1594 O O . MET A 1 200 ? 10.930 -1.885 13.007 1.00 87.75 200 MET A O 1
ATOM 1598 N N . LYS A 1 201 ? 8.761 -2.270 13.437 1.00 87.31 201 LYS A N 1
ATOM 1599 C CA . LYS A 1 201 ? 8.433 -2.667 12.060 1.00 87.31 201 LYS A CA 1
ATOM 1600 C C . LYS A 1 201 ? 8.635 -1.526 11.070 1.00 87.31 201 LYS A C 1
ATOM 1602 O O . LYS A 1 201 ? 9.252 -1.741 10.034 1.00 87.31 201 LYS A O 1
ATOM 1607 N N . GLU A 1 202 ? 8.179 -0.318 11.392 1.00 85.62 202 GLU A N 1
ATOM 1608 C CA . GLU A 1 202 ? 8.372 0.858 10.538 1.00 85.62 202 GLU A CA 1
ATOM 1609 C C . GLU A 1 202 ? 9.868 1.105 10.295 1.00 85.62 202 GLU A C 1
ATOM 1611 O O . GLU A 1 202 ? 10.305 1.210 9.147 1.00 85.62 202 GLU A O 1
ATOM 1616 N N . LYS A 1 203 ? 10.679 1.083 11.360 1.00 84.12 203 LYS A N 1
ATOM 1617 C CA . LYS A 1 203 ? 12.133 1.247 11.257 1.00 84.12 203 LYS A CA 1
ATOM 1618 C C . LYS A 1 203 ? 12.803 0.116 10.469 1.00 84.12 203 LYS A C 1
ATOM 1620 O O . LYS A 1 203 ? 13.668 0.402 9.648 1.00 84.12 203 LYS A O 1
ATOM 1625 N N . TYR A 1 204 ? 12.381 -1.135 10.661 1.00 86.88 204 TYR A N 1
ATOM 1626 C CA . TYR A 1 204 ? 12.846 -2.280 9.873 1.00 86.88 204 TYR A CA 1
ATOM 1627 C C . TYR A 1 204 ? 12.530 -2.104 8.384 1.00 86.88 204 TYR A C 1
ATOM 1629 O O . TYR A 1 204 ? 13.428 -2.191 7.554 1.00 86.88 204 TYR A O 1
ATOM 1637 N N . THR A 1 205 ? 11.281 -1.776 8.037 1.00 86.19 205 THR A N 1
ATOM 1638 C CA . THR A 1 205 ? 10.871 -1.596 6.634 1.00 86.19 205 THR A CA 1
ATOM 1639 C C . THR A 1 205 ? 11.614 -0.452 5.948 1.00 86.19 205 THR A C 1
ATOM 1641 O O . THR A 1 205 ? 11.997 -0.589 4.789 1.00 86.19 205 THR A O 1
ATOM 1644 N N . ALA A 1 206 ? 11.884 0.641 6.669 1.00 83.94 206 ALA A N 1
ATOM 1645 C CA . ALA A 1 206 ? 12.663 1.767 6.159 1.00 83.94 206 ALA A CA 1
ATOM 1646 C C . ALA A 1 206 ? 14.138 1.409 5.897 1.00 83.94 206 ALA A C 1
ATOM 1648 O O . ALA A 1 206 ? 14.752 1.993 5.008 1.00 83.94 206 ALA A O 1
ATOM 1649 N N . LEU A 1 207 ? 14.701 0.465 6.662 1.00 82.38 207 LEU A N 1
ATOM 1650 C CA . LEU A 1 207 ? 16.074 -0.023 6.491 1.00 82.38 207 LEU A CA 1
ATOM 1651 C C . LEU A 1 207 ? 16.184 -1.132 5.441 1.00 82.38 207 LEU A C 1
ATOM 1653 O O . LEU A 1 207 ? 17.178 -1.189 4.728 1.00 82.38 207 LEU A O 1
ATOM 1657 N N . LYS A 1 208 ? 15.175 -2.004 5.338 1.00 78.44 208 LYS A N 1
ATOM 1658 C CA . LYS A 1 208 ? 15.137 -3.101 4.360 1.00 78.44 208 LYS A CA 1
ATOM 1659 C C . LYS A 1 208 ? 14.909 -2.583 2.937 1.00 78.44 208 LYS A C 1
ATOM 1661 O O . LYS A 1 208 ? 15.499 -3.113 2.005 1.00 78.44 208 LYS A O 1
ATOM 1666 N N . ASN A 1 209 ? 14.098 -1.532 2.790 1.00 77.94 209 ASN A N 1
ATOM 1667 C CA . ASN A 1 209 ? 13.784 -0.894 1.512 1.00 77.94 209 ASN A CA 1
ATOM 1668 C C . ASN A 1 209 ? 14.158 0.601 1.555 1.00 77.94 209 ASN A C 1
ATOM 1670 O O . ASN A 1 209 ? 13.262 1.451 1.645 1.00 77.94 209 ASN A O 1
ATOM 1674 N N . PRO A 1 210 ? 15.460 0.952 1.534 1.00 67.94 210 PRO A N 1
ATOM 1675 C CA . PRO A 1 210 ? 15.870 2.348 1.502 1.00 67.94 210 PRO A CA 1
ATOM 1676 C C . PRO A 1 210 ? 15.366 2.994 0.207 1.00 67.94 210 PRO A C 1
ATOM 1678 O O . PRO A 1 210 ? 15.441 2.412 -0.872 1.00 67.94 210 PRO A O 1
ATOM 1681 N N . SER A 1 211 ? 14.814 4.203 0.310 1.00 58.00 211 SER A N 1
ATOM 1682 C CA . SER A 1 211 ? 14.480 4.985 -0.883 1.00 58.00 211 SER A CA 1
ATOM 1683 C C . SER A 1 211 ? 15.768 5.321 -1.641 1.00 58.00 211 SER A C 1
ATOM 1685 O O . SER A 1 211 ? 16.777 5.650 -1.016 1.00 58.00 211 SER A O 1
ATOM 1687 N N . ASP A 1 212 ? 15.717 5.189 -2.965 1.00 52.41 212 ASP A N 1
ATOM 1688 C CA . ASP A 1 212 ? 16.884 5.133 -3.849 1.00 52.41 212 ASP A CA 1
ATOM 1689 C C . ASP A 1 212 ? 17.881 6.288 -3.612 1.00 52.41 212 ASP A C 1
ATOM 1691 O O . ASP A 1 212 ? 17.492 7.456 -3.518 1.00 52.41 212 ASP A O 1
ATOM 1695 N N . GLY A 1 213 ? 19.168 5.948 -3.471 1.00 56.72 213 GLY A N 1
ATOM 1696 C CA . GLY A 1 213 ? 20.274 6.897 -3.269 1.00 56.72 213 GLY A CA 1
ATOM 1697 C C . GLY A 1 213 ? 20.779 7.101 -1.831 1.00 56.72 213 GLY A C 1
ATOM 1698 O O . GLY A 1 213 ? 21.739 7.851 -1.639 1.00 56.72 213 GLY A O 1
ATOM 1699 N N . MET A 1 214 ? 20.207 6.441 -0.817 1.00 48.25 214 MET A N 1
ATOM 1700 C CA . MET A 1 214 ? 20.754 6.469 0.547 1.00 48.25 214 MET A CA 1
ATOM 1701 C C . MET A 1 214 ? 21.278 5.092 0.955 1.00 48.25 214 MET A C 1
ATOM 1703 O O . MET A 1 214 ? 20.506 4.171 1.204 1.00 48.25 214 MET A O 1
ATOM 1707 N N . ASN A 1 215 ? 22.603 4.964 1.069 1.00 48.31 215 ASN A N 1
ATOM 1708 C CA . ASN A 1 215 ? 23.238 3.816 1.714 1.00 48.31 215 ASN A CA 1
ATOM 1709 C C . ASN A 1 215 ? 22.934 3.879 3.215 1.00 48.31 215 ASN A C 1
ATOM 1711 O O . ASN A 1 215 ? 23.712 4.426 3.997 1.00 48.31 215 ASN A O 1
ATOM 1715 N N . VAL A 1 216 ? 21.763 3.394 3.624 1.00 55.53 216 VAL A N 1
ATOM 1716 C CA . VAL A 1 216 ? 21.462 3.220 5.042 1.00 55.53 216 VAL A CA 1
ATOM 1717 C C . VAL A 1 216 ? 22.112 1.913 5.453 1.00 55.53 216 VAL A C 1
ATOM 1719 O O . VAL A 1 216 ? 21.695 0.861 4.988 1.00 55.53 216 VAL A O 1
ATOM 1722 N N . ILE A 1 217 ? 23.166 1.987 6.264 1.00 59.41 217 ILE A N 1
ATOM 1723 C CA . ILE A 1 217 ? 23.869 0.810 6.780 1.00 59.41 217 ILE A CA 1
ATOM 1724 C C . ILE A 1 217 ? 22.897 0.083 7.723 1.00 59.41 217 ILE A C 1
ATOM 1726 O O . ILE A 1 217 ? 22.614 0.611 8.805 1.00 59.41 217 ILE A O 1
ATOM 1730 N N . PRO A 1 218 ? 22.361 -1.097 7.355 1.00 60.69 218 PRO A N 1
ATOM 1731 C CA . PRO A 1 218 ? 21.374 -1.788 8.183 1.00 60.69 218 PRO A CA 1
ATOM 1732 C C . PRO A 1 218 ? 21.942 -2.203 9.552 1.00 60.69 218 PRO A C 1
ATOM 1734 O O . PRO A 1 218 ? 21.215 -2.217 10.543 1.00 60.69 218 PRO A O 1
ATOM 1737 N N . GLU A 1 219 ? 23.260 -2.413 9.632 1.00 61.44 219 GLU A N 1
ATOM 1738 C CA . GLU A 1 219 ? 24.017 -2.735 10.855 1.00 61.44 219 GLU A CA 1
ATOM 1739 C C . GLU A 1 219 ? 24.079 -1.594 11.884 1.00 61.44 219 GLU A C 1
ATOM 1741 O O . GLU A 1 219 ? 24.480 -1.818 13.020 1.00 61.44 219 GLU A O 1
ATOM 1746 N N . MET A 1 220 ? 23.658 -0.368 11.546 1.00 65.19 220 MET A N 1
ATOM 1747 C CA . MET A 1 220 ? 23.623 0.742 12.514 1.00 65.19 220 MET A CA 1
ATOM 1748 C C . MET A 1 220 ? 22.449 0.665 13.495 1.00 65.19 220 MET A C 1
ATOM 1750 O O . MET A 1 220 ? 22.360 1.473 14.424 1.00 65.19 220 MET A O 1
ATOM 1754 N N . TRP A 1 221 ? 21.501 -0.247 13.276 1.00 81.50 221 TRP A N 1
ATOM 1755 C CA . TRP A 1 221 ? 20.422 -0.486 14.219 1.00 81.50 221 TRP A CA 1
ATOM 1756 C C . TRP A 1 221 ? 20.574 -1.866 14.842 1.00 81.50 221 TRP A C 1
ATOM 1758 O O . TRP A 1 221 ? 20.296 -2.869 14.195 1.00 81.50 221 TRP A O 1
ATOM 1768 N N . ASP A 1 222 ? 20.900 -1.891 16.134 1.00 76.44 222 ASP A N 1
ATOM 1769 C CA . ASP A 1 222 ? 21.176 -3.111 16.912 1.00 76.44 222 ASP A CA 1
ATOM 1770 C C . ASP A 1 222 ? 20.066 -4.182 16.864 1.00 76.44 222 ASP A C 1
ATOM 1772 O O . ASP A 1 222 ? 20.300 -5.338 17.192 1.0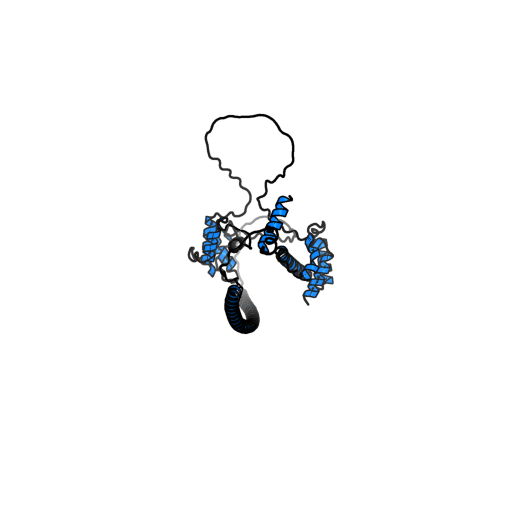0 76.44 222 ASP A O 1
ATOM 1776 N N . HIS A 1 223 ? 18.852 -3.822 16.433 1.00 81.94 223 HIS A N 1
ATOM 1777 C CA . HIS A 1 223 ? 17.699 -4.726 16.347 1.00 81.94 223 HIS A CA 1
ATOM 1778 C C . HIS A 1 223 ? 17.338 -5.105 14.901 1.00 81.94 223 HIS A C 1
ATOM 1780 O O . HIS A 1 223 ? 16.313 -5.748 14.682 1.00 81.94 223 HIS A O 1
ATOM 1786 N N . PHE A 1 224 ? 18.136 -4.692 13.909 1.00 84.25 224 PHE A N 1
ATOM 1787 C CA . PHE A 1 224 ? 17.872 -4.978 12.500 1.00 84.25 224 PHE A CA 1
ATOM 1788 C C . PHE A 1 224 ? 17.873 -6.483 12.238 1.00 84.25 224 PHE A C 1
ATOM 1790 O O . PHE A 1 224 ? 16.871 -6.998 11.757 1.00 84.25 224 PHE A O 1
ATOM 1797 N N . HIS A 1 225 ? 18.936 -7.189 12.640 1.00 84.81 225 HIS A N 1
ATOM 1798 C CA . HIS A 1 225 ? 19.020 -8.645 12.497 1.00 84.81 225 HIS A CA 1
ATOM 1799 C C . HIS A 1 225 ? 17.872 -9.346 13.223 1.00 84.81 225 HIS A C 1
ATOM 1801 O O . HIS A 1 225 ? 17.189 -10.166 12.628 1.00 84.81 225 HIS A O 1
ATOM 1807 N N . LEU A 1 226 ? 17.577 -8.945 14.462 1.00 86.06 226 LEU A N 1
ATOM 1808 C CA . LEU A 1 226 ? 16.461 -9.491 15.236 1.00 86.06 226 LEU A CA 1
ATOM 1809 C C . LEU A 1 226 ? 15.112 -9.355 14.503 1.00 86.06 226 LEU A C 1
ATOM 1811 O O . LEU A 1 226 ? 14.317 -10.292 14.480 1.00 86.06 226 LEU A O 1
ATOM 1815 N N . MET A 1 227 ? 14.844 -8.193 13.901 1.00 87.00 227 MET A N 1
ATOM 1816 C CA . MET A 1 227 ? 13.616 -7.959 13.135 1.00 87.00 227 MET A CA 1
ATOM 1817 C C . MET A 1 227 ? 13.621 -8.658 11.771 1.00 87.00 227 MET A C 1
ATOM 1819 O O . MET A 1 227 ? 12.554 -9.033 11.292 1.00 87.00 227 MET A O 1
ATOM 1823 N N . ASP A 1 228 ? 14.789 -8.862 11.164 1.00 85.31 228 ASP A N 1
ATOM 1824 C CA . ASP A 1 228 ? 14.949 -9.610 9.914 1.00 85.31 228 ASP A CA 1
ATOM 1825 C C . ASP A 1 228 ? 14.663 -11.103 10.128 1.00 85.31 228 ASP A C 1
ATOM 1827 O O . ASP A 1 228 ? 13.864 -11.694 9.409 1.00 85.31 228 ASP A O 1
ATOM 1831 N N . GLU A 1 229 ? 15.201 -11.691 11.199 1.00 85.44 229 GLU A N 1
ATOM 1832 C CA . GLU A 1 229 ? 14.905 -13.072 11.598 1.00 85.44 229 GLU A CA 1
ATOM 1833 C C . GLU A 1 229 ? 13.437 -13.264 11.991 1.00 85.44 229 GLU A C 1
ATOM 1835 O O . GLU A 1 229 ? 12.832 -14.293 11.681 1.00 85.44 229 GLU A O 1
ATOM 1840 N N . ALA A 1 230 ? 12.846 -12.260 12.648 1.00 86.75 230 ALA A N 1
ATOM 1841 C CA . ALA A 1 230 ? 11.417 -12.226 12.938 1.00 86.75 230 ALA A CA 1
ATOM 1842 C C . ALA A 1 230 ? 10.572 -12.205 11.655 1.00 86.75 230 ALA A C 1
ATOM 1844 O O . ALA A 1 230 ? 9.575 -12.921 11.571 1.00 86.75 230 ALA A O 1
ATOM 1845 N N . ALA A 1 231 ? 10.953 -11.386 10.670 1.00 83.31 231 ALA A N 1
ATOM 1846 C CA . ALA A 1 231 ? 10.234 -11.233 9.407 1.00 83.31 231 ALA A CA 1
ATOM 1847 C C . ALA A 1 231 ? 10.345 -12.474 8.509 1.00 83.31 231 ALA A C 1
ATOM 1849 O O . ALA A 1 231 ? 9.384 -12.826 7.829 1.00 83.31 231 ALA A O 1
ATOM 1850 N N . GLU A 1 232 ? 11.485 -13.164 8.545 1.00 81.12 232 GLU A N 1
ATOM 1851 C CA . GLU A 1 232 ? 11.715 -14.424 7.829 1.00 81.12 232 GLU A CA 1
ATOM 1852 C C . GLU A 1 232 ? 11.097 -15.647 8.531 1.00 81.12 232 GLU A C 1
ATOM 1854 O O . GLU A 1 232 ? 11.197 -16.765 8.028 1.00 81.12 232 GLU A O 1
ATOM 1859 N N . GLY A 1 233 ? 10.465 -15.459 9.697 1.00 77.94 233 GLY A N 1
ATOM 1860 C CA . GLY A 1 233 ? 9.825 -16.533 10.463 1.00 77.94 233 GLY A CA 1
ATOM 1861 C C . GLY A 1 233 ? 10.802 -17.441 11.217 1.00 77.94 233 GLY A C 1
ATOM 1862 O O . GLY A 1 233 ? 10.380 -18.394 11.866 1.00 77.94 233 GLY A O 1
ATOM 1863 N N . ARG A 1 234 ? 12.106 -17.135 11.209 1.00 78.50 234 ARG A N 1
ATOM 1864 C CA . ARG A 1 234 ? 13.151 -17.940 11.871 1.00 78.50 234 ARG A CA 1
ATOM 1865 C C . ARG A 1 234 ? 13.064 -17.923 13.400 1.00 78.50 234 ARG A C 1
ATOM 1867 O O . ARG A 1 234 ? 13.640 -18.785 14.055 1.00 78.50 234 ARG A O 1
ATOM 1874 N N . LEU A 1 235 ? 12.330 -16.965 13.967 1.00 77.81 235 LEU A N 1
ATOM 1875 C CA . LEU A 1 235 ? 12.073 -16.865 15.407 1.00 77.81 235 LEU A CA 1
ATOM 1876 C C . LEU A 1 235 ? 10.764 -17.541 15.850 1.00 77.81 235 LEU A C 1
ATOM 1878 O O . LEU A 1 235 ? 10.431 -17.493 17.036 1.00 77.81 235 LEU A O 1
ATOM 1882 N N . GLU A 1 236 ? 10.004 -18.171 14.955 1.00 71.94 236 GLU A N 1
ATOM 1883 C CA . GLU A 1 236 ? 8.789 -18.890 15.343 1.00 71.94 236 GLU A CA 1
ATOM 1884 C C . GLU A 1 236 ? 9.140 -20.130 16.188 1.00 71.94 236 GLU A C 1
ATOM 1886 O O . GLU A 1 236 ? 9.944 -20.968 15.792 1.00 71.94 236 GLU A O 1
ATOM 1891 N N . GLY A 1 237 ? 8.588 -20.222 17.404 1.00 72.81 237 GLY A N 1
ATOM 1892 C CA . GLY A 1 237 ? 8.908 -21.298 18.355 1.00 72.81 237 GLY A CA 1
ATOM 1893 C C . GLY A 1 237 ? 10.128 -21.034 19.245 1.00 72.81 237 GLY A C 1
ATOM 1894 O O . GLY A 1 237 ? 10.484 -21.881 20.060 1.00 72.81 237 GLY A O 1
ATOM 1895 N N . SER A 1 238 ? 10.748 -19.853 19.145 1.00 76.12 238 SER A N 1
ATOM 1896 C CA . SER A 1 238 ? 11.896 -19.466 19.984 1.00 76.12 238 SER A CA 1
ATOM 1897 C C . SER A 1 238 ? 11.511 -18.912 21.367 1.00 76.12 238 SER A C 1
ATOM 1899 O O . SER A 1 238 ? 12.389 -18.592 22.170 1.00 76.12 238 SER A O 1
ATOM 1901 N N . ALA A 1 239 ? 10.211 -18.822 21.667 1.00 84.00 239 ALA A N 1
ATOM 1902 C CA . ALA A 1 239 ? 9.668 -18.438 22.968 1.00 84.00 239 ALA A CA 1
ATOM 1903 C C . ALA A 1 239 ? 8.457 -19.310 23.366 1.00 84.00 239 ALA A C 1
ATOM 1905 O O . ALA A 1 239 ? 7.875 -19.991 22.523 1.00 84.00 239 ALA A O 1
ATOM 1906 N N . PRO A 1 240 ? 8.029 -19.302 24.641 1.00 81.56 240 PRO A N 1
ATOM 1907 C CA . PRO A 1 240 ? 6.851 -20.049 25.073 1.00 81.56 240 PRO A CA 1
ATOM 1908 C C . PRO A 1 240 ? 5.556 -19.542 24.417 1.00 81.56 240 PRO A C 1
ATOM 1910 O O . PRO A 1 240 ? 5.331 -18.332 24.295 1.00 81.56 240 PRO A O 1
ATOM 1913 N N . VAL A 1 241 ? 4.662 -20.470 24.063 1.00 82.62 241 VAL A N 1
ATOM 1914 C CA . VAL A 1 241 ? 3.287 -20.138 23.658 1.00 82.62 241 VAL A CA 1
ATOM 1915 C C . VAL A 1 241 ? 2.476 -19.804 24.910 1.00 82.62 241 VAL A C 1
ATOM 1917 O O . VAL A 1 241 ? 2.257 -20.649 25.780 1.00 82.62 241 VAL A O 1
ATOM 1920 N N . LEU A 1 242 ? 2.043 -18.554 25.011 1.00 83.44 242 LEU A N 1
ATOM 1921 C CA . LEU A 1 242 ? 1.293 -18.022 26.137 1.00 83.44 242 LEU A CA 1
ATOM 1922 C C . LEU A 1 242 ? -0.183 -18.419 26.022 1.00 83.44 242 LEU A C 1
ATOM 1924 O O . LEU A 1 242 ? -0.814 -18.257 24.977 1.00 83.44 242 LEU A O 1
ATOM 1928 N N . LYS A 1 243 ? -0.759 -18.908 27.123 1.00 75.62 243 LYS A N 1
ATOM 1929 C CA . LYS A 1 243 ? -2.205 -19.141 27.233 1.00 75.62 243 LYS A CA 1
ATOM 1930 C C . LYS A 1 243 ? -2.882 -17.872 27.738 1.00 75.62 243 LYS A C 1
ATOM 1932 O O . LYS A 1 243 ? -2.528 -17.358 28.794 1.00 75.62 243 LYS A O 1
ATOM 1937 N N . VAL A 1 244 ? -3.863 -17.385 26.984 1.00 70.94 244 VAL A N 1
ATOM 1938 C CA . VAL A 1 244 ? -4.712 -16.255 27.375 1.00 70.94 244 VAL A CA 1
ATOM 1939 C C . VAL A 1 244 ? -6.029 -16.819 27.896 1.00 70.94 244 VAL A C 1
ATOM 1941 O O . VAL A 1 244 ? -6.783 -17.414 27.128 1.00 70.94 244 VAL A O 1
ATOM 1944 N N . PHE A 1 245 ? -6.304 -16.644 29.189 1.00 56.22 245 PHE A N 1
ATOM 1945 C CA . PHE A 1 245 ? -7.575 -17.040 29.791 1.00 56.22 245 PHE A CA 1
ATOM 1946 C C . PHE A 1 245 ? -8.523 -15.831 29.870 1.00 56.22 245 PHE A C 1
ATOM 1948 O O . PHE A 1 245 ? -8.131 -14.799 30.415 1.00 56.22 245 PHE A O 1
ATOM 1955 N N . PRO A 1 246 ? -9.771 -15.930 29.368 1.00 53.69 246 PRO A N 1
ATOM 1956 C CA . PRO A 1 246 ? -10.753 -14.838 29.417 1.00 53.69 246 PRO A CA 1
ATOM 1957 C C . PRO A 1 246 ? -11.169 -14.390 30.831 1.00 53.69 246 PRO A C 1
ATOM 1959 O O . PRO A 1 246 ? -11.828 -13.366 30.959 1.00 53.69 246 PRO A O 1
ATOM 1962 N N . GLY A 1 247 ? -10.810 -15.147 31.877 1.00 46.41 247 GLY A N 1
ATOM 1963 C CA . GLY A 1 247 ? -11.174 -14.880 33.275 1.00 46.41 247 GLY A CA 1
ATOM 1964 C C . GLY A 1 247 ? -10.128 -14.125 34.102 1.00 46.41 247 GLY A C 1
ATOM 1965 O O . GLY A 1 247 ? -10.424 -13.755 35.235 1.00 46.41 247 GLY A O 1
ATOM 1966 N N . ASP A 1 248 ? -8.935 -13.855 33.561 1.00 51.25 248 ASP A N 1
ATOM 1967 C CA . ASP A 1 248 ? -7.892 -13.073 34.246 1.00 51.25 248 ASP A CA 1
ATOM 1968 C C . ASP A 1 248 ? -8.175 -11.560 34.111 1.00 51.25 248 ASP A C 1
ATOM 1970 O O . ASP A 1 248 ? -7.385 -10.776 33.582 1.00 51.25 248 ASP A O 1
ATOM 1974 N N . GLU A 1 249 ? -9.338 -11.134 34.603 1.00 50.88 249 GLU A N 1
ATOM 1975 C CA . GLU A 1 249 ? -9.742 -9.733 34.794 1.00 50.88 249 GLU A CA 1
ATOM 1976 C C . GLU A 1 249 ? -9.065 -9.109 36.034 1.00 50.88 249 GLU A C 1
ATOM 1978 O O . GLU A 1 249 ? -9.544 -8.118 36.584 1.00 50.88 249 GLU A O 1
ATOM 1983 N N . ASP A 1 250 ? -7.931 -9.646 36.498 1.00 52.72 250 ASP A N 1
ATOM 1984 C CA . ASP A 1 250 ? -7.211 -9.071 37.632 1.00 52.72 250 ASP A CA 1
ATOM 1985 C C . ASP A 1 250 ? -6.408 -7.832 37.180 1.00 52.72 250 ASP A C 1
ATOM 1987 O O . ASP A 1 250 ? -5.193 -7.838 36.984 1.00 52.72 250 ASP A O 1
ATOM 1991 N N . ASN A 1 251 ? -7.122 -6.722 36.952 1.00 55.72 251 ASN A N 1
ATOM 1992 C CA . ASN A 1 251 ? -6.562 -5.403 36.622 1.00 55.72 251 ASN A CA 1
ATOM 1993 C C . ASN A 1 251 ? -5.693 -4.816 37.755 1.00 55.72 251 ASN A C 1
ATOM 1995 O O . ASN A 1 251 ? -5.185 -3.704 37.600 1.00 55.72 251 ASN A O 1
ATOM 1999 N N . ARG A 1 252 ? -5.522 -5.523 38.883 1.00 57.00 252 ARG A N 1
ATOM 2000 C CA . ARG A 1 252 ? -4.689 -5.091 40.014 1.00 57.00 252 ARG A CA 1
ATOM 2001 C C . ARG A 1 252 ? -3.200 -5.000 39.658 1.00 57.00 252 ARG A C 1
ATOM 2003 O O . ARG A 1 252 ? -2.504 -4.168 40.232 1.00 57.00 252 ARG A O 1
ATOM 2010 N N . ASP A 1 253 ? -2.749 -5.746 38.649 1.00 57.03 253 ASP A N 1
ATOM 2011 C CA . ASP A 1 253 ? -1.339 -5.790 38.235 1.00 57.03 253 ASP A CA 1
ATOM 2012 C C . ASP A 1 253 ? -0.949 -4.731 37.182 1.00 57.03 253 ASP A C 1
ATOM 2014 O O . ASP A 1 253 ? 0.222 -4.604 36.830 1.00 57.03 253 ASP A O 1
ATOM 2018 N N . PHE A 1 254 ? -1.892 -3.945 36.650 1.00 61.53 254 PHE A N 1
ATOM 2019 C CA . PHE A 1 254 ? -1.626 -3.002 35.553 1.00 61.53 254 PHE A CA 1
ATOM 2020 C C . PHE A 1 254 ? -1.800 -1.541 35.989 1.00 61.53 254 PHE A C 1
ATOM 2022 O O . PHE A 1 254 ? -2.670 -1.211 36.793 1.00 61.53 254 PHE A O 1
ATOM 2029 N N . LEU A 1 255 ? -0.990 -0.631 35.428 1.00 53.84 255 LEU A N 1
ATOM 2030 C CA . LEU A 1 255 ? -1.078 0.804 35.735 1.00 53.84 255 LEU A CA 1
ATOM 2031 C C . LEU A 1 255 ? -2.510 1.345 35.511 1.00 53.84 255 LEU A C 1
ATOM 2033 O O . LEU A 1 255 ? -3.079 1.142 34.430 1.00 53.84 255 LEU A O 1
ATOM 2037 N N . PRO A 1 256 ? -3.094 2.090 36.471 1.00 48.97 256 PRO A N 1
ATOM 2038 C CA . PRO A 1 256 ? -4.453 2.599 36.340 1.00 48.97 256 PRO A CA 1
ATOM 2039 C C . PRO A 1 256 ? -4.575 3.583 35.169 1.00 48.97 256 PRO A C 1
ATOM 2041 O O . PRO A 1 256 ? -3.767 4.500 34.991 1.00 48.97 256 PRO A O 1
ATOM 2044 N N . LYS A 1 257 ? -5.636 3.423 34.366 1.00 45.00 257 LYS A N 1
ATOM 2045 C CA . LYS A 1 257 ? -5.993 4.365 33.295 1.00 45.00 257 LYS A CA 1
ATOM 2046 C C . LYS A 1 257 ? -6.256 5.742 33.921 1.00 45.00 257 LYS A C 1
ATOM 2048 O O . LYS A 1 257 ? -7.222 5.900 34.664 1.00 45.00 257 LYS A O 1
ATOM 2053 N N . LYS A 1 258 ? -5.453 6.763 33.587 1.00 38.22 258 LYS A N 1
ATOM 2054 C CA . LYS A 1 258 ? -5.759 8.167 33.924 1.00 38.22 258 LYS A CA 1
ATOM 2055 C C . LYS A 1 258 ? -7.056 8.584 33.220 1.00 38.22 258 LYS A C 1
ATOM 2057 O O . LYS A 1 258 ? -7.033 9.049 32.081 1.00 38.22 258 LYS A O 1
ATOM 2062 N N . ARG A 1 259 ? -8.204 8.412 33.881 1.00 38.16 259 ARG A N 1
ATOM 2063 C CA . ARG A 1 259 ? -9.472 8.998 33.429 1.00 38.16 259 ARG A CA 1
ATOM 2064 C C . ARG A 1 259 ? -9.382 10.507 33.638 1.00 38.16 259 ARG A C 1
ATOM 2066 O O . ARG A 1 259 ? -9.137 10.976 34.747 1.00 38.16 259 ARG A O 1
ATOM 2073 N N . ARG A 1 260 ? -9.560 11.271 32.558 1.00 35.47 260 ARG A N 1
ATOM 2074 C CA . ARG A 1 260 ? -9.780 12.719 32.635 1.00 35.47 260 ARG A CA 1
ATOM 2075 C C . ARG A 1 260 ? -11.010 12.964 33.511 1.00 35.47 260 ARG A C 1
ATOM 2077 O O . ARG A 1 260 ? -12.090 12.463 33.210 1.00 35.47 260 ARG A O 1
ATOM 2084 N N . ARG A 1 261 ? -10.808 13.698 34.604 1.00 34.72 261 ARG A N 1
ATOM 2085 C CA . ARG A 1 261 ? -11.838 14.134 35.548 1.00 34.72 261 ARG A CA 1
ATOM 2086 C C . ARG A 1 261 ? -12.810 15.042 34.791 1.00 34.72 261 ARG A C 1
ATOM 2088 O O . ARG A 1 261 ? -12.440 16.153 34.424 1.00 34.72 261 ARG A O 1
ATOM 2095 N N . VAL A 1 262 ? -14.017 14.559 34.510 1.00 33.47 262 VAL A N 1
ATOM 2096 C CA . VAL A 1 262 ? -15.129 15.439 34.140 1.00 33.47 262 VAL A CA 1
ATOM 2097 C C . VAL A 1 262 ? -15.642 16.028 35.447 1.00 33.47 262 VAL A C 1
ATOM 2099 O O . VAL A 1 262 ? -16.045 15.301 36.351 1.00 33.47 262 VAL A O 1
ATOM 2102 N N . SER A 1 263 ? -15.505 17.343 35.563 1.00 32.94 263 SER A N 1
ATOM 2103 C CA . SER A 1 263 ? -15.990 18.142 36.679 1.00 32.94 263 SER A CA 1
ATOM 2104 C C . SER A 1 263 ? -17.493 18.349 36.516 1.00 32.94 263 SER A C 1
ATOM 2106 O O . SER A 1 263 ? -17.908 19.049 35.600 1.00 32.94 263 SER A O 1
ATOM 2108 N N . MET A 1 264 ? -18.294 17.770 37.404 1.00 36.88 264 MET A N 1
ATOM 2109 C CA . MET A 1 264 ? -19.630 18.268 37.726 1.00 36.88 264 MET A CA 1
ATOM 2110 C C . MET A 1 264 ? -19.607 18.585 39.214 1.00 36.88 264 MET A C 1
ATOM 2112 O O . MET A 1 264 ? -19.473 17.692 40.049 1.00 36.88 264 MET A O 1
ATOM 2116 N N . GLY A 1 265 ? -19.610 19.879 39.520 1.00 35.94 265 GLY A N 1
ATOM 2117 C CA . GLY A 1 265 ? -19.729 20.365 40.883 1.00 35.94 265 GLY A CA 1
ATOM 2118 C C . GLY A 1 265 ? -21.161 20.220 41.372 1.00 35.94 265 GLY A C 1
ATOM 2119 O O . GLY A 1 265 ? -22.094 20.429 40.604 1.00 35.94 265 GLY A O 1
ATOM 2120 N N . THR A 1 266 ? -21.314 19.883 42.648 1.00 31.83 266 THR A N 1
ATOM 2121 C CA . THR A 1 266 ? -22.124 20.613 43.637 1.00 31.83 266 THR A CA 1
ATOM 2122 C C . THR A 1 266 ? -21.732 20.082 45.027 1.00 31.83 266 THR A C 1
ATOM 2124 O O . THR A 1 266 ? -21.488 18.890 45.196 1.00 31.83 266 THR A O 1
ATOM 2127 N N . LEU A 1 267 ? -21.561 21.002 45.978 1.00 37.72 267 LEU A N 1
ATOM 2128 C CA . LEU A 1 267 ? -21.136 20.808 47.375 1.00 37.72 267 LEU A CA 1
ATOM 2129 C C . LEU A 1 267 ? -22.341 20.510 48.324 1.00 37.72 267 LEU A C 1
ATOM 2131 O O . LEU A 1 267 ? -23.475 20.540 47.852 1.00 37.72 267 LEU A O 1
ATOM 2135 N N . PRO A 1 268 ? -22.111 20.195 49.625 1.00 52.72 268 PRO A N 1
ATOM 2136 C CA . PRO A 1 268 ? -22.956 19.347 50.489 1.00 52.72 268 PRO A CA 1
ATOM 2137 C C . PRO A 1 268 ? -23.787 20.125 51.543 1.00 52.72 268 PRO A C 1
ATOM 2139 O O . PRO A 1 268 ? -23.812 21.355 51.519 1.00 52.72 268 PRO A O 1
ATOM 2142 N N . PRO A 1 269 ? -24.421 19.421 52.509 1.00 46.50 269 PRO A N 1
ATOM 2143 C CA . PRO A 1 269 ? -24.110 19.632 53.945 1.00 46.50 269 PRO A CA 1
ATOM 2144 C C . PRO A 1 269 ? -23.982 18.288 54.724 1.00 46.50 269 PRO A C 1
ATOM 2146 O O . PRO A 1 269 ? -24.624 17.314 54.357 1.00 46.50 269 PRO A O 1
ATOM 2149 N N . VAL A 1 270 ? -23.014 18.039 55.624 1.00 31.53 270 VAL A N 1
ATOM 2150 C CA . VAL A 1 270 ? -22.688 18.546 56.988 1.00 31.53 270 VAL A CA 1
ATOM 2151 C C . VAL A 1 270 ? -23.464 17.868 58.149 1.00 31.53 270 VAL A C 1
ATOM 2153 O O . VAL A 1 270 ? -24.642 18.122 58.342 1.00 31.53 270 VAL A O 1
ATOM 2156 N N . SER A 1 271 ? -22.684 17.128 58.966 1.00 31.12 271 SER A N 1
ATOM 2157 C CA . SER A 1 271 ? -22.689 16.980 60.447 1.00 31.12 271 SER A CA 1
ATOM 2158 C C . SER A 1 271 ? -23.696 16.093 61.209 1.00 31.12 271 SER A C 1
ATOM 2160 O O . SER A 1 271 ? -24.878 16.403 61.275 1.00 31.12 271 SER A O 1
ATOM 2162 N N . SER A 1 272 ? -23.130 15.140 61.979 1.00 33.03 272 SER A N 1
ATOM 2163 C CA . SER A 1 272 ? -23.259 14.946 63.455 1.00 33.03 272 SER A CA 1
ATOM 2164 C C . SER A 1 272 ? -23.491 13.463 63.811 1.00 33.03 272 SER A C 1
ATOM 2166 O O . SER A 1 272 ? -24.533 12.922 63.476 1.00 33.03 272 SER A O 1
ATOM 2168 N N . VAL A 1 273 ? -22.483 12.684 64.228 1.00 31.58 273 VAL A N 1
ATOM 2169 C CA . VAL A 1 273 ? -21.901 12.514 65.587 1.00 31.58 273 VAL A CA 1
ATOM 2170 C C . VAL A 1 273 ? -22.777 11.702 66.567 1.00 31.58 273 VAL A C 1
ATOM 2172 O O . VAL A 1 273 ? -23.845 12.147 66.962 1.00 31.58 273 VAL A O 1
ATOM 2175 N N . ALA A 1 274 ? -22.165 10.591 67.006 1.00 31.50 274 ALA A N 1
ATOM 2176 C CA . ALA A 1 274 ? -22.217 9.904 68.307 1.00 31.50 274 ALA A CA 1
ATOM 2177 C C . ALA A 1 274 ? -23.318 8.877 68.665 1.00 31.50 274 ALA A C 1
ATOM 2179 O O . ALA A 1 274 ? -24.511 9.142 68.645 1.00 31.50 274 ALA A O 1
ATOM 2180 N N . ASP A 1 275 ? -22.770 7.744 69.126 1.00 30.00 275 ASP A N 1
ATOM 2181 C CA . ASP A 1 275 ? -23.155 6.866 70.237 1.00 30.00 275 ASP A CA 1
ATOM 2182 C C . ASP A 1 275 ? -24.306 5.844 70.144 1.00 30.00 275 ASP A C 1
ATOM 2184 O O . ASP A 1 275 ? -25.495 6.140 70.167 1.00 30.00 275 ASP A O 1
ATOM 2188 N N . ARG A 1 276 ? -23.856 4.579 70.167 1.00 31.48 276 ARG A N 1
ATOM 2189 C CA . ARG A 1 276 ? -24.464 3.377 70.777 1.00 31.48 276 ARG A CA 1
ATOM 2190 C C . ARG A 1 276 ? -24.588 3.608 72.310 1.00 31.48 276 ARG A C 1
ATOM 2192 O O . ARG A 1 276 ? -23.766 4.367 72.820 1.00 31.48 276 ARG A O 1
ATOM 2199 N N . PRO A 1 277 ? -25.465 2.918 73.081 1.00 46.09 277 PRO A N 1
ATOM 2200 C CA . PRO A 1 277 ? -25.364 1.459 73.256 1.00 46.09 277 PRO A CA 1
ATOM 2201 C C . PRO A 1 277 ? -26.690 0.666 73.430 1.00 46.09 277 PRO A C 1
ATOM 2203 O O . PRO A 1 277 ? -27.708 1.178 73.864 1.00 46.09 277 PRO A O 1
ATOM 2206 N N . GLU A 1 278 ? -26.597 -0.618 73.067 1.00 29.02 278 GLU A N 1
ATOM 2207 C CA . GLU A 1 278 ? -27.136 -1.836 73.723 1.00 29.02 278 GLU A CA 1
ATOM 2208 C C . GLU A 1 278 ? -28.614 -1.970 74.168 1.00 29.02 278 GLU A C 1
ATOM 2210 O O . GLU A 1 278 ? -29.050 -1.406 75.157 1.00 29.02 278 GLU A O 1
ATOM 2215 N N . ILE A 1 279 ? -29.307 -2.868 73.446 1.00 34.81 279 ILE A N 1
ATOM 2216 C CA . ILE A 1 279 ? -30.084 -4.047 73.895 1.00 34.81 279 ILE A CA 1
ATOM 2217 C C . ILE A 1 279 ? -31.010 -3.879 75.113 1.00 34.81 279 ILE A C 1
ATOM 2219 O O . ILE A 1 279 ? -30.557 -3.982 76.246 1.00 34.81 279 ILE A O 1
ATOM 2223 N N . GLU A 1 280 ? -32.324 -3.920 74.860 1.00 31.58 280 GLU A N 1
ATOM 2224 C CA . GLU A 1 280 ? -33.259 -4.688 75.692 1.00 31.58 280 GLU A CA 1
ATOM 2225 C C . GLU A 1 280 ? -34.221 -5.497 74.811 1.00 31.58 280 GLU A C 1
ATOM 2227 O O . GLU A 1 280 ? -34.874 -4.990 73.899 1.00 31.58 280 GLU A O 1
ATOM 2232 N N . VAL A 1 281 ? -34.242 -6.800 75.082 1.00 34.28 281 VAL A N 1
ATOM 2233 C CA . VAL A 1 281 ? -35.122 -7.811 74.500 1.00 34.28 281 VAL A CA 1
ATOM 2234 C C . VAL A 1 281 ? -36.426 -7.779 75.286 1.00 34.28 281 VAL A C 1
ATOM 2236 O O . VAL A 1 281 ? -36.423 -8.054 76.482 1.00 34.28 281 VAL A O 1
ATOM 2239 N N . SER A 1 282 ? -37.540 -7.485 74.620 1.00 34.06 282 SER A N 1
ATOM 2240 C CA . SER A 1 282 ? -38.879 -7.740 75.154 1.00 34.06 282 SER A CA 1
ATOM 2241 C C . SER A 1 282 ? -39.613 -8.703 74.230 1.00 34.06 282 SER A C 1
ATOM 2243 O O . SER A 1 282 ? -40.062 -8.346 73.146 1.00 34.06 282 SER A O 1
ATOM 2245 N N . LEU A 1 283 ? -39.675 -9.952 74.688 1.00 39.72 283 LEU A N 1
ATOM 2246 C CA . LEU A 1 283 ? -40.644 -10.962 74.286 1.00 39.72 283 LEU A CA 1
ATOM 2247 C C . LEU A 1 283 ? -42.015 -10.546 74.825 1.00 39.72 283 LEU A C 1
ATOM 2249 O O . LEU A 1 283 ? -42.124 -10.329 76.028 1.00 39.72 283 LEU A O 1
ATOM 2253 N N . ASN A 1 284 ? -43.026 -10.470 73.956 1.00 36.50 284 ASN A N 1
ATOM 2254 C CA . ASN A 1 284 ? -44.408 -10.854 74.261 1.00 36.50 284 ASN A CA 1
ATOM 2255 C C . ASN A 1 284 ? -45.252 -10.905 72.973 1.00 36.50 284 ASN A C 1
ATOM 2257 O O . ASN A 1 284 ? -45.528 -9.870 72.381 1.00 36.50 284 ASN A O 1
ATOM 2261 N N . GLY A 1 285 ? -45.632 -12.131 72.599 1.00 35.28 285 GLY A N 1
ATOM 2262 C CA . GLY A 1 285 ? -47.005 -12.533 72.268 1.00 35.28 285 GLY A CA 1
ATOM 2263 C C . GLY A 1 285 ? -47.713 -11.926 71.056 1.00 35.28 285 GLY A C 1
ATOM 2264 O O . GLY A 1 285 ? -48.222 -10.816 71.139 1.00 35.28 285 GLY A O 1
ATOM 2265 N N . ASP A 1 286 ? -47.884 -12.795 70.055 1.00 36.00 286 ASP A N 1
ATOM 2266 C CA . ASP A 1 286 ? -49.106 -12.984 69.258 1.00 36.00 286 ASP A CA 1
ATOM 2267 C C . ASP A 1 286 ? -49.364 -12.034 68.076 1.00 36.00 286 ASP A C 1
ATOM 2269 O O . ASP A 1 286 ? -49.876 -10.933 68.226 1.00 36.00 286 ASP A O 1
ATOM 2273 N N . GLU A 1 287 ? -49.035 -12.518 66.872 1.00 43.88 287 GLU A N 1
ATOM 2274 C CA . GLU A 1 287 ? -49.992 -12.828 65.791 1.00 43.88 287 GLU A CA 1
ATOM 2275 C C . GLU A 1 287 ? -49.197 -13.394 64.593 1.00 43.88 287 GLU A C 1
ATOM 2277 O O . GLU A 1 287 ? -48.578 -12.668 63.816 1.00 43.88 287 GLU A O 1
ATOM 2282 N N . GLU A 1 288 ? -49.167 -14.728 64.462 1.00 49.75 288 GLU A N 1
ATOM 2283 C CA . GLU A 1 288 ? -48.791 -15.397 63.211 1.00 49.75 288 GLU A CA 1
ATOM 2284 C C . GLU A 1 288 ? -49.890 -15.148 62.168 1.00 49.75 288 GLU A C 1
ATOM 2286 O O . GLU A 1 288 ? -50.780 -15.971 61.992 1.00 49.75 288 GLU A O 1
ATOM 2291 N N . GLU A 1 289 ? -49.812 -14.042 61.434 1.00 48.16 289 GLU A N 1
ATOM 2292 C CA . GLU A 1 289 ? -50.392 -13.950 60.093 1.00 48.16 289 GLU A CA 1
ATOM 2293 C C . GLU A 1 289 ? -49.466 -13.120 59.192 1.00 48.16 289 GLU A C 1
ATOM 2295 O O . GLU A 1 289 ? -49.344 -11.907 59.338 1.00 48.16 289 GLU A O 1
ATOM 2300 N N . GLY A 1 290 ? -48.828 -13.777 58.212 1.00 47.00 290 GLY A N 1
ATOM 2301 C CA . GLY A 1 290 ? -48.398 -13.083 56.993 1.00 47.00 290 GLY A CA 1
ATOM 2302 C C . GLY A 1 290 ? -46.925 -13.122 56.576 1.00 47.00 290 GLY A C 1
ATOM 2303 O O . GLY A 1 290 ? -46.525 -12.231 55.836 1.00 47.00 290 GLY A O 1
ATOM 2304 N N . GLU A 1 291 ? -46.113 -14.124 56.928 1.00 44.88 291 GLU A N 1
ATOM 2305 C CA . GLU A 1 291 ? -44.743 -14.216 56.366 1.00 44.88 291 GLU A CA 1
ATOM 2306 C C . GLU A 1 291 ? -44.629 -15.009 55.045 1.00 44.88 291 GLU A C 1
ATOM 2308 O O . GLU A 1 291 ? -43.614 -14.928 54.361 1.00 44.88 291 GLU A O 1
ATOM 2313 N N . GLY A 1 292 ? -45.686 -15.696 54.590 1.00 46.38 292 GLY A N 1
ATOM 2314 C CA . GLY A 1 292 ? -45.660 -16.463 53.328 1.00 46.38 292 GLY A CA 1
ATOM 2315 C C . GLY A 1 292 ? -45.914 -15.655 52.042 1.00 46.38 292 GLY A C 1
ATOM 2316 O O . GLY A 1 292 ? -45.685 -16.150 50.940 1.00 46.38 292 GLY A O 1
ATOM 2317 N N . GLY A 1 293 ? -46.411 -14.417 52.149 1.00 49.84 293 GLY A N 1
ATOM 2318 C CA . GLY A 1 293 ? -46.796 -13.599 50.987 1.00 49.84 293 GLY A CA 1
ATOM 2319 C C . GLY A 1 293 ? -45.666 -12.744 50.402 1.00 49.84 293 GLY A C 1
ATOM 2320 O O . GLY A 1 293 ? -45.699 -12.392 49.222 1.00 49.84 293 GLY A O 1
ATOM 2321 N N . LEU A 1 294 ? -44.662 -12.397 51.210 1.00 51.88 294 LEU A N 1
ATOM 2322 C CA . LEU A 1 294 ? -43.542 -11.545 50.791 1.00 51.88 294 LEU A CA 1
ATOM 2323 C C . LEU A 1 294 ? -42.471 -12.338 50.025 1.00 51.88 294 LEU A C 1
ATOM 2325 O O . LEU A 1 294 ? -41.897 -11.814 49.071 1.00 51.88 294 LEU A O 1
ATOM 2329 N N . ASP A 1 295 ? -42.280 -13.610 50.379 1.00 58.91 295 ASP A N 1
ATOM 2330 C CA . ASP A 1 295 ? -41.345 -14.535 49.729 1.00 58.91 295 ASP A CA 1
ATOM 2331 C C . ASP A 1 295 ? -41.783 -14.883 48.291 1.00 58.91 295 ASP A C 1
ATOM 2333 O O . ASP A 1 295 ? -41.021 -14.748 47.334 1.00 58.91 295 ASP A O 1
ATOM 2337 N N . LEU A 1 296 ? -43.072 -15.184 48.089 1.00 59.94 296 LEU A N 1
ATOM 2338 C CA . LEU A 1 296 ? -43.618 -15.501 46.763 1.00 59.94 296 LEU A CA 1
ATOM 2339 C C . LEU A 1 296 ? -43.575 -14.304 45.791 1.00 59.94 296 LEU A C 1
ATOM 2341 O O . LEU A 1 296 ? -43.338 -14.479 44.595 1.00 59.94 296 LEU A O 1
ATOM 2345 N N . ASN A 1 297 ? -43.770 -13.080 46.294 1.00 68.31 297 ASN A N 1
ATOM 2346 C CA . ASN A 1 297 ? -43.647 -11.858 45.491 1.00 68.31 297 ASN A CA 1
ATOM 2347 C C . ASN A 1 297 ? -42.194 -11.582 45.068 1.00 68.31 297 ASN A C 1
ATOM 2349 O O . ASN A 1 297 ? -41.965 -11.073 43.969 1.00 68.31 297 ASN A O 1
ATOM 2353 N N . LEU A 1 298 ? -41.217 -11.923 45.916 1.00 73.81 298 LEU A N 1
ATOM 2354 C CA . LEU A 1 298 ? -39.797 -11.789 45.595 1.00 73.81 298 LEU A CA 1
ATOM 2355 C C . LEU A 1 298 ? -39.375 -12.807 44.526 1.00 73.81 298 LEU A C 1
ATOM 2357 O O . LEU A 1 298 ? -38.743 -12.421 43.545 1.00 73.81 298 LEU A O 1
ATOM 2361 N N . ILE A 1 299 ? -39.827 -14.056 44.654 1.00 74.50 299 ILE A N 1
ATOM 2362 C CA . ILE A 1 299 ? -39.595 -15.126 43.671 1.00 74.50 299 ILE A CA 1
ATOM 2363 C C . ILE A 1 299 ? -40.229 -14.779 42.314 1.00 74.50 299 ILE A C 1
ATOM 2365 O O . ILE A 1 299 ? -39.603 -14.944 41.269 1.00 74.50 299 ILE A O 1
ATOM 2369 N N . MET A 1 300 ? -41.457 -14.245 42.298 1.00 77.75 300 MET A N 1
ATOM 2370 C CA . MET A 1 300 ? -42.126 -13.858 41.048 1.00 77.75 300 MET A CA 1
ATOM 2371 C C . MET A 1 300 ? -41.402 -12.699 40.343 1.00 77.75 300 MET A C 1
ATOM 2373 O O . MET A 1 300 ? -41.275 -12.698 39.119 1.00 77.75 300 MET A O 1
ATOM 2377 N N . LYS A 1 301 ? -40.850 -11.755 41.116 1.00 81.44 301 LYS A N 1
ATOM 2378 C CA . LYS A 1 301 ? -40.020 -10.661 40.597 1.00 81.44 301 LYS A CA 1
ATOM 2379 C C . LYS A 1 301 ? -38.681 -11.155 40.040 1.00 81.44 301 LYS A C 1
ATOM 2381 O O . LYS A 1 301 ? -38.251 -10.657 39.004 1.00 81.44 301 LYS A O 1
ATOM 2386 N N . GLU A 1 302 ? -38.045 -12.126 40.691 1.00 79.62 302 GLU A N 1
ATOM 2387 C CA . GLU A 1 302 ? -36.796 -12.734 40.218 1.00 79.62 302 GLU A CA 1
ATOM 2388 C C . GLU A 1 302 ? -37.004 -13.467 38.886 1.00 79.62 302 GLU A C 1
ATOM 2390 O O . GLU A 1 302 ? -36.282 -13.202 37.929 1.00 79.62 302 GLU A O 1
ATOM 2395 N N . VAL A 1 303 ? -38.073 -14.261 38.758 1.00 85.31 303 VAL A N 1
ATOM 2396 C CA . VAL A 1 303 ? -38.453 -14.920 37.492 1.00 85.31 303 VAL A CA 1
ATOM 2397 C C . VAL A 1 303 ? -38.760 -13.904 36.381 1.00 85.31 303 VAL A C 1
ATOM 2399 O O . VAL A 1 303 ? -38.419 -14.125 35.215 1.00 85.31 303 VAL A O 1
ATOM 2402 N N . ASP A 1 304 ? -39.391 -12.774 36.708 1.00 87.25 304 ASP A N 1
ATOM 2403 C CA . ASP A 1 304 ? -39.647 -11.697 35.745 1.00 87.25 304 ASP A CA 1
ATOM 2404 C C . ASP A 1 304 ? -38.364 -10.972 35.317 1.00 87.25 304 ASP A C 1
ATOM 2406 O O . ASP A 1 304 ? -38.226 -10.593 34.150 1.00 87.25 304 ASP A O 1
ATOM 2410 N N . ASP A 1 305 ? -37.416 -10.778 36.229 1.00 86.31 305 ASP A N 1
ATOM 2411 C CA . ASP A 1 305 ? -36.123 -10.165 35.932 1.00 86.31 305 ASP A CA 1
ATOM 2412 C C . ASP A 1 305 ? -35.208 -11.128 35.150 1.00 86.31 305 ASP A C 1
ATOM 2414 O O . ASP A 1 305 ? -34.553 -10.698 34.197 1.00 86.31 305 ASP A O 1
ATOM 2418 N N . GLU A 1 306 ? -35.254 -12.434 35.428 1.00 87.62 306 GLU A N 1
ATOM 2419 C CA . GLU A 1 306 ? -34.622 -13.485 34.618 1.00 87.62 306 GLU A CA 1
ATOM 2420 C C . GLU A 1 306 ? -35.215 -13.556 33.207 1.00 87.62 306 GLU A C 1
ATOM 2422 O O . GLU A 1 306 ? -34.479 -13.629 32.218 1.00 87.62 306 GLU A O 1
ATOM 2427 N N . ARG A 1 307 ? -36.546 -13.469 33.078 1.00 89.94 307 ARG A N 1
ATOM 2428 C CA . ARG A 1 307 ? -37.231 -13.407 31.778 1.00 89.94 307 ARG A CA 1
ATOM 2429 C C . ARG A 1 307 ? -36.778 -12.189 30.976 1.00 89.94 307 ARG A C 1
ATOM 2431 O O . ARG A 1 307 ? -36.451 -12.329 29.798 1.00 89.94 307 ARG A O 1
ATOM 2438 N N . LYS A 1 308 ? -36.708 -11.010 31.606 1.00 91.56 308 LYS A N 1
ATOM 2439 C CA . LYS A 1 308 ? -36.181 -9.788 30.972 1.00 91.56 308 LYS A CA 1
ATOM 2440 C C . LYS A 1 308 ? -34.705 -9.935 30.605 1.00 91.56 308 LYS A C 1
ATOM 2442 O O . LYS A 1 308 ? -34.302 -9.445 29.552 1.00 91.56 308 LYS A O 1
ATOM 2447 N N . GLY A 1 309 ? -33.914 -10.611 31.437 1.00 89.12 309 GLY A N 1
ATOM 2448 C CA . GLY A 1 309 ? -32.511 -10.928 31.173 1.00 89.12 309 GLY A CA 1
ATOM 2449 C C . GLY A 1 309 ? -32.345 -11.777 29.914 1.00 89.12 309 GLY A C 1
ATOM 2450 O O . GLY A 1 309 ? -31.640 -11.371 28.989 1.00 89.12 309 GLY A O 1
ATOM 2451 N N . MET A 1 310 ? -33.078 -12.890 29.823 1.00 89.25 310 MET A N 1
ATOM 2452 C CA . MET A 1 310 ? -33.098 -13.754 28.637 1.00 89.25 310 MET A CA 1
ATOM 2453 C C . MET A 1 310 ? -33.592 -13.017 27.388 1.00 89.25 310 MET A C 1
ATOM 2455 O O . MET A 1 310 ? -33.059 -13.200 26.293 1.00 89.25 310 MET A O 1
ATOM 2459 N N . GLU A 1 311 ? -34.602 -12.160 27.523 1.00 91.62 311 GLU A N 1
ATOM 2460 C CA . GLU A 1 311 ? -35.138 -11.388 26.403 1.00 91.62 311 GLU A CA 1
ATOM 2461 C C . GLU A 1 311 ? -34.155 -10.302 25.927 1.00 91.62 311 GLU A C 1
ATOM 2463 O O . GLU A 1 311 ? -33.999 -10.086 24.721 1.00 91.62 311 GLU A O 1
ATOM 2468 N N . ALA A 1 312 ? -33.419 -9.670 26.847 1.00 92.88 312 ALA A N 1
ATOM 2469 C CA . ALA A 1 312 ? -32.337 -8.743 26.528 1.00 92.88 312 ALA A CA 1
ATOM 2470 C C . ALA A 1 312 ? -31.158 -9.454 25.842 1.00 92.88 312 ALA A C 1
ATOM 2472 O O . ALA A 1 312 ? -30.651 -8.958 24.833 1.00 92.88 312 ALA A O 1
ATOM 2473 N N . GLU A 1 313 ? -30.760 -10.632 26.325 1.00 87.94 313 GLU A N 1
ATOM 2474 C CA . GLU A 1 313 ? -29.721 -11.462 25.706 1.00 87.94 313 GLU A CA 1
ATOM 2475 C C . GLU A 1 313 ? -30.127 -11.897 24.289 1.00 87.94 313 GLU A C 1
ATOM 2477 O O . GLU A 1 313 ? -29.364 -11.732 23.332 1.00 87.94 313 GLU A O 1
ATOM 2482 N N . ARG A 1 314 ? -31.383 -12.321 24.105 1.00 92.12 314 ARG A N 1
ATOM 2483 C CA . ARG A 1 314 ? -31.948 -12.634 22.786 1.00 92.12 314 ARG A CA 1
ATOM 2484 C C . ARG A 1 314 ? -31.890 -11.437 21.836 1.00 92.12 314 ARG A C 1
ATOM 2486 O O . ARG A 1 314 ? -31.529 -11.588 20.669 1.00 92.12 314 ARG A O 1
ATOM 2493 N N . GLN A 1 315 ? -32.197 -10.233 22.322 1.00 94.44 315 GLN A N 1
ATOM 2494 C CA . GLN A 1 315 ? -32.087 -9.013 21.518 1.00 94.44 315 GLN A CA 1
ATOM 2495 C C . GLN A 1 315 ? -30.641 -8.677 21.136 1.00 94.44 315 GLN A C 1
ATOM 2497 O O . GLN A 1 315 ? -30.415 -8.137 20.048 1.00 94.44 315 GLN A O 1
ATOM 2502 N N . VAL A 1 316 ? -29.667 -8.964 22.004 1.00 93.56 316 VAL A N 1
ATOM 2503 C CA . VAL A 1 316 ? -28.238 -8.801 21.696 1.00 93.56 316 VAL A CA 1
ATOM 2504 C C . VAL A 1 316 ? -27.834 -9.756 20.574 1.00 93.56 316 VAL A C 1
ATOM 2506 O O . VAL A 1 316 ? -27.301 -9.292 19.565 1.00 93.56 316 VAL A O 1
ATOM 2509 N N . MET A 1 317 ? -28.201 -11.035 20.678 1.00 91.38 317 MET A N 1
ATOM 2510 C CA . MET A 1 317 ? -27.943 -12.041 19.641 1.00 91.38 317 MET A CA 1
ATOM 2511 C C . MET A 1 317 ? -28.586 -11.664 18.298 1.00 91.38 317 MET A C 1
ATOM 2513 O O . MET A 1 317 ? -27.954 -11.750 17.243 1.00 91.38 317 MET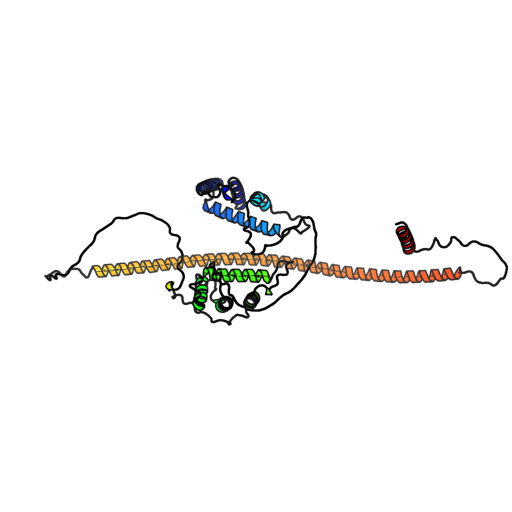 A O 1
ATOM 2517 N N . ASP A 1 318 ? -29.819 -11.151 18.314 1.00 94.44 318 ASP A N 1
ATOM 2518 C CA . ASP A 1 318 ? -30.492 -10.676 17.103 1.00 94.44 318 ASP A CA 1
ATOM 2519 C C . ASP A 1 318 ? -29.805 -9.434 16.500 1.00 94.44 318 ASP A C 1
ATOM 2521 O O . ASP A 1 318 ? -29.795 -9.244 15.280 1.00 94.44 318 ASP A O 1
ATOM 2525 N N . LYS A 1 319 ? -29.232 -8.539 17.317 1.00 94.19 319 LYS A N 1
ATOM 2526 C CA . LYS A 1 319 ? -28.449 -7.386 16.826 1.00 94.19 319 LYS A CA 1
ATOM 2527 C C . LYS A 1 319 ? -27.125 -7.834 16.213 1.00 94.19 319 LYS A C 1
ATOM 2529 O O . LYS A 1 319 ? -26.768 -7.328 15.148 1.00 94.19 319 LYS A O 1
ATOM 2534 N N . GLU A 1 320 ? -26.450 -8.795 16.833 1.00 91.81 320 GLU A N 1
ATOM 2535 C CA . GLU A 1 320 ? -25.208 -9.384 16.332 1.00 91.81 320 GLU A CA 1
ATOM 2536 C C . GLU A 1 320 ? -25.428 -10.126 15.008 1.00 91.81 320 GLU A C 1
ATOM 2538 O O . GLU A 1 320 ? -24.728 -9.867 14.030 1.00 91.81 320 GLU A O 1
ATOM 2543 N N . LYS A 1 321 ? -26.487 -10.938 14.904 1.00 94.62 321 LYS A N 1
ATOM 2544 C CA . LYS A 1 321 ? -26.858 -11.620 13.655 1.00 94.62 321 LYS A CA 1
ATOM 2545 C C . LYS A 1 321 ? -27.091 -10.635 12.506 1.00 94.62 321 LYS A C 1
ATOM 2547 O O . LYS A 1 321 ? -26.589 -10.841 11.402 1.00 94.62 321 LYS A O 1
ATOM 2552 N N . ARG A 1 322 ? -27.794 -9.524 12.766 1.00 96.75 322 ARG A N 1
ATOM 2553 C CA . ARG A 1 322 ? -27.992 -8.452 11.771 1.00 96.75 322 ARG A CA 1
ATOM 2554 C C . ARG A 1 322 ? -26.684 -7.755 11.394 1.00 96.75 322 ARG A C 1
ATOM 2556 O O . ARG A 1 322 ? -26.580 -7.219 10.295 1.00 96.75 322 ARG A O 1
ATOM 2563 N N . MET A 1 323 ? -25.710 -7.677 12.297 1.00 92.69 323 MET A N 1
ATOM 2564 C CA . MET A 1 323 ? -24.392 -7.117 11.991 1.00 92.69 323 MET A CA 1
ATOM 2565 C C . MET A 1 323 ? -23.613 -8.056 11.069 1.00 92.69 323 MET A C 1
ATOM 2567 O O . MET A 1 323 ? -23.194 -7.620 9.999 1.00 92.69 323 MET A O 1
ATOM 2571 N N . MET A 1 324 ? -23.540 -9.346 11.409 1.00 95.25 324 MET A N 1
ATOM 2572 C CA . MET A 1 324 ? -22.880 -10.350 10.569 1.00 95.25 324 MET A CA 1
ATOM 2573 C C . MET A 1 324 ? -23.501 -10.446 9.173 1.00 95.25 324 MET A C 1
ATOM 2575 O O . MET A 1 324 ? -22.795 -10.577 8.177 1.00 95.25 324 MET A O 1
ATOM 2579 N N . GLU A 1 325 ? -24.825 -10.334 9.061 1.00 97.56 325 GLU A N 1
ATOM 2580 C CA . GLU A 1 325 ? -25.488 -10.349 7.757 1.00 97.56 325 GLU A CA 1
ATOM 2581 C C . GLU A 1 325 ? -25.125 -9.128 6.896 1.00 97.56 325 GLU A C 1
ATOM 2583 O O . GLU A 1 325 ? -24.933 -9.260 5.683 1.00 97.56 325 GLU A O 1
ATOM 2588 N N . ARG A 1 326 ? -24.948 -7.950 7.512 1.00 97.31 326 ARG A N 1
ATOM 2589 C CA . ARG A 1 326 ? -24.444 -6.759 6.810 1.00 97.31 326 ARG A CA 1
ATOM 2590 C C . ARG A 1 326 ? -22.998 -6.943 6.364 1.00 97.31 326 ARG A C 1
ATOM 2592 O O . ARG A 1 326 ? -22.693 -6.627 5.218 1.00 97.31 326 ARG A O 1
ATOM 2599 N N . GLU A 1 327 ? -22.132 -7.473 7.223 1.00 96.12 327 GLU A N 1
ATOM 2600 C CA . GLU A 1 327 ? -20.734 -7.763 6.872 1.00 96.12 327 GLU A CA 1
ATOM 2601 C C . GLU A 1 327 ? -20.643 -8.768 5.719 1.00 96.12 327 GLU A C 1
ATOM 2603 O O . GLU A 1 327 ? -19.914 -8.539 4.754 1.00 96.12 327 GLU A O 1
ATOM 2608 N N . ARG A 1 328 ? -21.467 -9.824 5.739 1.00 97.19 328 ARG A N 1
ATOM 2609 C CA . ARG A 1 328 ? -21.566 -10.791 4.637 1.00 97.19 328 ARG A CA 1
ATOM 2610 C C . ARG A 1 328 ? -21.926 -10.118 3.311 1.00 97.19 328 ARG A C 1
ATOM 2612 O O . ARG A 1 328 ? -21.340 -10.446 2.282 1.00 97.19 328 ARG A O 1
ATOM 2619 N N . LEU A 1 329 ? -22.872 -9.176 3.323 1.00 98.06 329 LEU A N 1
ATOM 2620 C CA . LEU A 1 329 ? -23.263 -8.423 2.126 1.00 98.06 329 LEU A CA 1
ATOM 2621 C C . LEU A 1 329 ? -22.151 -7.490 1.631 1.00 98.06 329 LEU A C 1
ATOM 2623 O O . LEU A 1 329 ? -21.989 -7.333 0.421 1.00 98.06 329 LEU A O 1
ATOM 2627 N N . VAL A 1 330 ? -21.379 -6.882 2.536 1.00 97.81 330 VAL A N 1
ATOM 2628 C CA . VAL A 1 330 ? -20.207 -6.070 2.169 1.00 97.81 330 VAL A CA 1
ATOM 2629 C C . VAL A 1 330 ? -19.161 -6.943 1.480 1.00 97.81 330 VAL A C 1
ATOM 2631 O O . VAL A 1 330 ? -18.778 -6.638 0.354 1.00 97.81 330 VAL A O 1
ATOM 2634 N N . LEU A 1 331 ? -18.803 -8.081 2.076 1.00 97.88 331 LEU A N 1
ATOM 2635 C CA . LEU A 1 331 ? -17.845 -9.024 1.490 1.00 97.88 331 LEU A CA 1
ATOM 2636 C C . LEU A 1 331 ? -18.315 -9.570 0.134 1.00 97.88 331 LEU A C 1
ATOM 2638 O O . LEU A 1 331 ? -17.516 -9.758 -0.781 1.00 97.88 331 LEU A O 1
ATOM 2642 N N . GLN A 1 332 ? -19.620 -9.800 -0.031 1.00 98.06 332 GLN A N 1
ATOM 2643 C CA . GLN A 1 332 ? -20.184 -10.220 -1.313 1.00 98.06 332 GLN A CA 1
ATOM 2644 C C . GLN A 1 332 ? -20.039 -9.132 -2.388 1.00 98.06 332 GLN A C 1
ATOM 2646 O O . GLN A 1 332 ? -19.745 -9.444 -3.543 1.00 98.06 332 GLN A O 1
ATOM 2651 N N . ARG A 1 333 ? -20.219 -7.856 -2.024 1.00 98.06 333 ARG A N 1
ATOM 2652 C CA . ARG A 1 333 ? -20.003 -6.724 -2.939 1.00 98.06 333 ARG A CA 1
ATOM 2653 C C . ARG A 1 333 ? -18.531 -6.565 -3.298 1.00 98.06 333 ARG A C 1
ATOM 2655 O O . ARG A 1 333 ? -18.234 -6.386 -4.473 1.00 98.06 333 ARG A O 1
ATOM 2662 N N . GLU A 1 334 ? -17.633 -6.666 -2.322 1.00 97.69 334 GLU A N 1
ATOM 2663 C CA . GLU A 1 334 ? -16.184 -6.608 -2.546 1.00 97.69 334 GLU A CA 1
ATOM 2664 C C . GLU A 1 334 ? -15.716 -7.726 -3.479 1.00 97.69 334 GLU A C 1
ATOM 2666 O O . GLU A 1 334 ? -15.027 -7.454 -4.458 1.00 97.69 334 GLU A O 1
ATOM 2671 N N . ARG A 1 335 ? -16.181 -8.965 -3.262 1.00 97.94 335 ARG A N 1
ATOM 2672 C CA . ARG A 1 335 ? -15.913 -10.086 -4.175 1.00 97.94 335 ARG A CA 1
ATOM 2673 C C . ARG A 1 335 ? -16.353 -9.775 -5.604 1.00 97.94 335 ARG A C 1
ATOM 2675 O O . ARG A 1 335 ? -15.581 -9.961 -6.533 1.00 97.94 335 ARG A O 1
ATOM 2682 N N . ALA A 1 336 ? -17.556 -9.232 -5.777 1.00 98.19 336 ALA A N 1
ATOM 2683 C CA . ALA A 1 336 ? -18.056 -8.882 -7.101 1.00 98.19 336 ALA A CA 1
ATOM 2684 C C . ALA A 1 336 ? -17.277 -7.727 -7.765 1.00 98.19 336 ALA A C 1
ATOM 2686 O O . ALA A 1 336 ? -17.323 -7.589 -8.988 1.00 98.19 336 ALA A O 1
ATOM 2687 N N . LEU A 1 337 ? -16.615 -6.855 -6.999 1.00 98.19 337 LEU A N 1
ATOM 2688 C CA . LEU A 1 337 ? -15.716 -5.836 -7.551 1.00 98.19 337 LEU A CA 1
ATOM 2689 C C . LEU A 1 337 ? -14.395 -6.463 -7.995 1.00 98.19 337 LEU A C 1
ATOM 2691 O O . LEU A 1 337 ? -13.981 -6.230 -9.127 1.00 98.19 337 LEU A O 1
ATOM 2695 N N . LEU A 1 338 ? -13.808 -7.326 -7.164 1.00 98.25 338 LEU A N 1
ATOM 2696 C CA . LEU A 1 338 ? -12.593 -8.065 -7.508 1.00 98.25 338 LEU A CA 1
ATOM 2697 C C . LEU A 1 338 ? -12.783 -8.924 -8.763 1.00 98.25 338 LEU A C 1
ATOM 2699 O O . LEU A 1 338 ? -11.917 -8.928 -9.629 1.00 98.25 338 LEU A O 1
ATOM 2703 N N . ASP A 1 339 ? -13.934 -9.580 -8.920 1.00 98.25 339 ASP A N 1
ATOM 2704 C CA . ASP A 1 339 ? -14.233 -10.365 -10.125 1.00 98.25 339 ASP A CA 1
ATOM 2705 C C . ASP A 1 339 ? -14.289 -9.480 -11.389 1.00 98.25 339 ASP A C 1
ATOM 2707 O O . ASP A 1 339 ? -13.864 -9.889 -12.472 1.00 98.25 339 ASP A O 1
ATOM 2711 N N . ARG A 1 340 ? -14.775 -8.235 -11.268 1.00 98.25 340 ARG A N 1
ATOM 2712 C CA . ARG A 1 340 ? -14.782 -7.271 -12.384 1.00 98.25 340 ARG A CA 1
ATOM 2713 C C . ARG A 1 340 ? -13.378 -6.784 -12.722 1.00 98.25 340 ARG A C 1
ATOM 2715 O O . ARG A 1 340 ? -13.061 -6.688 -13.906 1.00 98.25 340 ARG A O 1
ATOM 2722 N N . GLU A 1 341 ? -12.564 -6.492 -11.711 1.00 98.19 341 GLU A N 1
ATOM 2723 C CA . GLU A 1 341 ? -11.160 -6.098 -11.879 1.00 98.19 341 GLU A CA 1
ATOM 2724 C C . GLU A 1 341 ? -10.326 -7.236 -12.487 1.00 98.19 341 GLU A C 1
ATOM 2726 O O . GLU A 1 341 ? -9.536 -7.018 -13.405 1.00 98.19 341 GLU A O 1
ATOM 2731 N N . ALA A 1 342 ? -10.556 -8.477 -12.058 1.00 98.12 342 ALA A N 1
ATOM 2732 C CA . ALA A 1 342 ? -9.925 -9.650 -12.652 1.00 98.12 342 ALA A CA 1
ATOM 2733 C C . ALA A 1 342 ? -10.274 -9.770 -14.144 1.00 98.12 342 ALA A C 1
ATOM 2735 O O . ALA A 1 342 ? -9.386 -9.921 -14.982 1.00 98.12 342 ALA A O 1
ATOM 2736 N N . ALA A 1 343 ? -11.550 -9.594 -14.503 1.00 98.44 343 ALA A N 1
ATOM 2737 C CA . ALA A 1 343 ? -11.983 -9.628 -15.897 1.00 98.44 343 ALA A CA 1
ATOM 2738 C C . ALA A 1 343 ? -11.400 -8.482 -16.748 1.00 98.44 343 ALA A C 1
ATOM 2740 O O . ALA A 1 343 ? -11.252 -8.639 -17.962 1.00 98.44 343 ALA A O 1
ATOM 2741 N N . THR A 1 344 ? -11.100 -7.315 -16.162 1.00 98.19 344 THR A N 1
ATOM 2742 C CA . THR A 1 344 ? -10.409 -6.232 -16.884 1.00 98.19 344 THR A CA 1
ATOM 2743 C C . THR A 1 344 ? -8.949 -6.566 -17.126 1.00 98.19 344 THR A C 1
ATOM 2745 O O . THR A 1 344 ? -8.499 -6.467 -18.264 1.00 98.19 344 THR A O 1
ATOM 2748 N N . LEU A 1 345 ? -8.253 -7.063 -16.105 1.00 98.31 345 LEU A N 1
ATOM 2749 C CA . LEU A 1 345 ? -6.854 -7.466 -16.231 1.00 98.31 345 LEU A CA 1
ATOM 2750 C C . LEU A 1 345 ? -6.674 -8.613 -17.230 1.00 98.31 345 LEU A C 1
ATOM 2752 O O . LEU A 1 345 ? -5.695 -8.640 -17.969 1.00 98.31 345 LEU A O 1
ATOM 2756 N N . GLU A 1 346 ? -7.628 -9.539 -17.306 1.00 98.50 346 GLU A N 1
ATOM 2757 C CA . GLU A 1 346 ? -7.584 -10.619 -18.292 1.00 98.50 346 GLU A CA 1
ATOM 2758 C C . GLU A 1 346 ? -7.740 -10.108 -19.734 1.00 98.50 346 GLU A C 1
ATOM 2760 O O . GLU A 1 346 ? -7.062 -10.593 -20.644 1.00 98.50 346 GLU A O 1
ATOM 2765 N N . ARG A 1 347 ? -8.566 -9.076 -19.954 1.00 98.44 347 ARG A N 1
ATOM 2766 C CA . ARG A 1 347 ? -8.667 -8.410 -21.263 1.00 98.44 347 ARG A CA 1
ATOM 2767 C C . ARG A 1 347 ? -7.373 -7.692 -21.637 1.00 98.44 347 ARG A C 1
ATOM 2769 O O . ARG A 1 347 ? -6.926 -7.859 -22.771 1.00 98.44 347 ARG A O 1
ATOM 2776 N N . ASP A 1 348 ? -6.771 -6.969 -20.697 1.00 98.19 348 ASP A N 1
ATOM 2777 C CA . ASP A 1 348 ? -5.511 -6.247 -20.912 1.00 98.19 348 ASP A CA 1
ATOM 2778 C C . ASP A 1 348 ? -4.345 -7.215 -21.171 1.00 98.19 348 ASP A C 1
ATOM 2780 O O . ASP A 1 348 ? -3.511 -7.007 -22.054 1.00 98.19 348 ASP A O 1
ATOM 2784 N N . ARG A 1 349 ? -4.319 -8.349 -20.464 1.00 98.38 349 ARG A N 1
ATOM 2785 C CA . ARG A 1 349 ? -3.367 -9.428 -20.739 1.00 98.38 349 ARG A CA 1
ATOM 2786 C C . ARG A 1 349 ? -3.532 -9.960 -22.161 1.00 98.38 349 ARG A C 1
ATOM 2788 O O . ARG A 1 349 ? -2.551 -10.075 -22.888 1.00 98.38 349 ARG A O 1
ATOM 2795 N N . ALA A 1 350 ? -4.768 -10.209 -22.595 1.00 98.31 350 ALA A N 1
ATOM 2796 C CA . ALA A 1 350 ? -5.029 -10.665 -23.955 1.00 98.31 350 ALA A CA 1
ATOM 2797 C C . ALA A 1 350 ? -4.658 -9.618 -25.024 1.00 98.31 350 ALA A C 1
ATOM 2799 O O . ALA A 1 350 ? -4.304 -9.993 -26.141 1.00 98.31 350 ALA A O 1
ATOM 2800 N N . THR A 1 351 ? -4.756 -8.311 -24.742 1.00 98.25 351 THR A N 1
ATOM 2801 C CA . THR A 1 351 ? -4.270 -7.271 -25.669 1.00 98.25 351 THR A CA 1
ATOM 2802 C C . THR A 1 351 ? -2.756 -7.275 -25.772 1.00 98.25 351 THR A C 1
ATOM 2804 O O . THR A 1 351 ? -2.250 -7.306 -26.892 1.00 98.25 351 THR A O 1
ATOM 2807 N N . LEU A 1 352 ? -2.051 -7.362 -24.642 1.00 98.44 352 LEU A N 1
ATOM 2808 C CA . LEU A 1 352 ? -0.592 -7.452 -24.627 1.00 98.44 352 LEU A CA 1
ATOM 2809 C C . LEU A 1 352 ? -0.094 -8.695 -25.371 1.00 98.44 352 LEU A C 1
ATOM 2811 O O . LEU A 1 352 ? 0.825 -8.594 -26.175 1.00 98.44 352 LEU A O 1
ATOM 2815 N N . ASP A 1 353 ? -0.741 -9.850 -25.199 1.00 98.44 353 ASP A N 1
ATOM 2816 C CA . ASP A 1 353 ? -0.369 -11.072 -25.924 1.00 98.44 353 ASP A CA 1
ATOM 2817 C C . ASP A 1 353 ? -0.490 -10.901 -27.454 1.00 98.44 353 ASP A C 1
ATOM 2819 O O . ASP A 1 353 ? 0.344 -11.400 -28.217 1.00 98.44 353 ASP A O 1
ATOM 2823 N N . ARG A 1 354 ? -1.499 -10.154 -27.932 1.00 98.50 354 ARG A N 1
ATOM 2824 C CA . ARG A 1 354 ? -1.641 -9.837 -29.366 1.00 98.50 354 ARG A CA 1
ATOM 2825 C C . ARG A 1 354 ? -0.554 -8.882 -29.851 1.00 98.50 354 ARG A C 1
ATOM 2827 O O . ARG A 1 354 ? -0.023 -9.101 -30.938 1.00 98.50 354 ARG A O 1
ATOM 2834 N N . GLU A 1 355 ? -0.230 -7.853 -29.072 1.00 98.38 355 GLU A N 1
ATOM 2835 C CA . GLU A 1 355 ? 0.841 -6.898 -29.386 1.00 98.38 355 GLU A CA 1
ATOM 2836 C C . GLU A 1 355 ? 2.201 -7.592 -29.438 1.00 98.38 355 GLU A C 1
ATOM 2838 O O . GLU A 1 355 ? 2.917 -7.457 -30.427 1.00 98.38 355 GLU A O 1
ATOM 2843 N N . MET A 1 356 ? 2.507 -8.433 -28.448 1.00 98.12 356 MET A N 1
ATOM 2844 C CA . MET A 1 356 ? 3.713 -9.261 -28.428 1.00 98.12 356 MET A CA 1
ATOM 2845 C C . MET A 1 356 ? 3.811 -10.146 -29.675 1.00 98.12 356 MET A C 1
ATOM 2847 O O . MET A 1 356 ? 4.873 -10.237 -30.289 1.00 98.12 356 MET A O 1
ATOM 2851 N N . ALA A 1 357 ? 2.700 -10.748 -30.111 1.00 98.31 357 ALA A N 1
ATOM 2852 C CA . ALA A 1 357 ? 2.674 -11.522 -31.348 1.00 98.31 357 ALA A CA 1
ATOM 2853 C C . ALA A 1 357 ? 2.888 -10.659 -32.607 1.00 98.31 357 ALA A C 1
ATOM 2855 O O . ALA A 1 357 ? 3.418 -11.158 -33.597 1.00 98.31 357 ALA A O 1
ATOM 2856 N N . MET A 1 358 ? 2.462 -9.390 -32.624 1.00 97.94 358 MET A N 1
ATOM 2857 C CA . MET A 1 358 ? 2.762 -8.477 -33.738 1.00 97.94 358 MET A CA 1
ATOM 2858 C C . MET A 1 358 ? 4.235 -8.081 -33.755 1.00 97.94 358 MET A C 1
ATOM 2860 O O . MET A 1 358 ? 4.870 -8.222 -34.797 1.00 97.94 358 MET A O 1
ATOM 2864 N N . ILE A 1 359 ? 4.786 -7.696 -32.604 1.00 97.88 359 ILE A N 1
ATOM 2865 C CA . ILE A 1 359 ? 6.199 -7.329 -32.458 1.00 97.88 359 ILE A CA 1
ATOM 2866 C C . ILE A 1 359 ? 7.104 -8.487 -32.886 1.00 97.88 359 ILE A C 1
ATOM 2868 O O . ILE A 1 359 ? 8.072 -8.281 -33.613 1.00 97.88 359 ILE A O 1
ATOM 2872 N N . GLU A 1 360 ? 6.776 -9.723 -32.507 1.00 98.31 360 GLU A N 1
ATOM 2873 C CA . GLU A 1 360 ? 7.567 -10.885 -32.919 1.00 98.31 360 GLU A CA 1
ATOM 2874 C C . GLU A 1 360 ? 7.511 -11.111 -34.441 1.00 98.31 360 GLU A C 1
ATOM 2876 O O . GLU A 1 360 ? 8.524 -11.431 -35.062 1.00 98.31 360 GLU A O 1
ATOM 2881 N N . ARG A 1 361 ? 6.358 -10.878 -35.088 1.00 98.31 361 ARG A N 1
ATOM 2882 C CA . ARG A 1 361 ? 6.271 -10.929 -36.560 1.00 98.31 361 ARG A CA 1
ATOM 2883 C C . ARG A 1 361 ? 7.116 -9.836 -37.215 1.00 98.31 361 ARG A C 1
ATOM 2885 O O . ARG A 1 361 ? 7.818 -10.129 -38.181 1.00 98.31 361 ARG A O 1
ATOM 2892 N N . GLU A 1 362 ? 7.066 -8.607 -36.705 1.00 98.19 362 GLU A N 1
ATOM 2893 C CA . GLU A 1 362 ? 7.880 -7.490 -37.205 1.00 98.19 362 GLU A CA 1
ATOM 2894 C C . GLU A 1 362 ? 9.374 -7.763 -37.038 1.00 98.19 362 GLU A C 1
ATOM 2896 O O . GLU A 1 362 ? 10.149 -7.557 -37.970 1.00 98.19 362 GLU A O 1
ATOM 2901 N N . ARG A 1 363 ? 9.781 -8.322 -35.896 1.00 98.25 363 ARG A N 1
ATOM 2902 C CA . ARG A 1 363 ? 11.158 -8.754 -35.648 1.00 98.25 363 ARG A CA 1
ATOM 2903 C C . ARG A 1 363 ? 11.641 -9.748 -36.705 1.00 98.25 363 ARG A C 1
ATOM 2905 O O . ARG A 1 363 ? 12.736 -9.578 -37.237 1.00 98.25 363 ARG A O 1
ATOM 2912 N N . VAL A 1 364 ? 10.828 -10.753 -37.038 1.00 98.38 364 VAL A N 1
ATOM 2913 C CA . VAL A 1 364 ? 11.163 -11.742 -38.078 1.00 98.38 364 VAL A CA 1
ATOM 2914 C C . VAL A 1 364 ? 11.285 -11.089 -39.460 1.00 98.38 364 VAL A C 1
ATOM 2916 O O . VAL A 1 364 ? 12.139 -11.486 -40.254 1.00 98.38 364 VAL A O 1
ATOM 2919 N N . LEU A 1 365 ? 10.459 -10.086 -39.775 1.00 98.19 365 LEU A N 1
ATOM 2920 C CA . LEU A 1 365 ? 10.582 -9.333 -41.028 1.00 98.19 365 LEU A CA 1
ATOM 2921 C C . LEU A 1 365 ? 11.876 -8.514 -41.072 1.00 98.19 365 LEU A C 1
ATOM 2923 O O . LEU A 1 365 ? 12.621 -8.627 -42.044 1.00 98.19 365 LEU A O 1
ATOM 2927 N N . LEU A 1 366 ? 12.189 -7.780 -40.002 1.00 98.00 366 LEU A N 1
ATOM 2928 C CA . LEU A 1 366 ? 13.427 -7.004 -39.891 1.00 98.00 366 LEU A CA 1
ATOM 2929 C C . LEU A 1 366 ? 14.674 -7.888 -39.999 1.00 98.00 366 LEU A C 1
ATOM 2931 O O . LEU A 1 366 ? 15.666 -7.502 -40.614 1.00 98.00 366 LEU A O 1
ATOM 2935 N N . GLU A 1 367 ? 14.638 -9.096 -39.438 1.00 98.12 367 GLU A N 1
ATOM 2936 C CA . GLU A 1 367 ? 15.738 -10.053 -39.558 1.00 98.12 367 GLU A CA 1
ATOM 2937 C C . GLU A 1 367 ? 15.951 -10.511 -41.010 1.00 98.12 367 GLU A C 1
ATOM 2939 O O . GLU A 1 367 ? 17.091 -10.605 -41.474 1.00 98.12 367 GLU A O 1
ATOM 2944 N N . ARG A 1 368 ? 14.866 -10.720 -41.767 1.00 98.19 368 ARG A N 1
ATOM 2945 C CA . ARG A 1 368 ? 14.944 -11.028 -43.205 1.00 98.19 368 ARG A CA 1
ATOM 2946 C C . ARG A 1 368 ? 15.475 -9.851 -44.016 1.00 98.19 368 ARG A C 1
ATOM 2948 O O . ARG A 1 368 ? 16.335 -10.061 -44.867 1.00 98.19 368 ARG A O 1
ATOM 2955 N N . GLU A 1 369 ? 14.997 -8.636 -43.757 1.00 98.12 369 GLU A N 1
ATOM 2956 C CA . GLU A 1 369 ? 15.495 -7.422 -44.418 1.00 98.12 369 GLU A CA 1
ATOM 2957 C C . GLU A 1 369 ? 16.986 -7.223 -44.162 1.00 98.12 369 GLU A C 1
ATOM 2959 O O . GLU A 1 369 ? 17.757 -7.031 -45.101 1.00 98.12 369 GLU A O 1
ATOM 2964 N N . LYS A 1 370 ? 17.421 -7.384 -42.910 1.00 98.12 370 LYS A N 1
ATOM 2965 C CA . LYS A 1 370 ? 18.836 -7.338 -42.543 1.00 98.12 370 LYS A CA 1
ATOM 2966 C C . LYS A 1 370 ? 19.663 -8.372 -43.313 1.00 98.12 370 LYS A C 1
ATOM 2968 O O . LYS A 1 370 ? 20.756 -8.053 -43.775 1.00 98.12 370 LYS A O 1
ATOM 2973 N N . ALA A 1 371 ? 19.149 -9.591 -43.484 1.00 98.19 371 ALA A N 1
ATOM 2974 C CA . ALA A 1 371 ? 19.828 -10.627 -44.259 1.00 98.19 371 ALA A CA 1
ATOM 2975 C C . ALA A 1 371 ? 19.925 -10.289 -45.758 1.00 98.19 371 ALA A C 1
ATOM 2977 O O . ALA A 1 371 ? 20.918 -10.641 -46.393 1.00 98.19 371 ALA A O 1
ATOM 2978 N N . MET A 1 372 ? 18.923 -9.616 -46.335 1.00 97.31 372 MET A N 1
ATOM 2979 C CA . MET A 1 372 ? 18.992 -9.126 -47.719 1.00 97.31 372 MET A CA 1
ATOM 2980 C C . MET A 1 372 ? 20.039 -8.018 -47.862 1.00 97.31 372 MET A C 1
ATOM 2982 O O . MET A 1 372 ? 20.886 -8.100 -48.745 1.00 97.31 372 MET A O 1
ATOM 2986 N N . VAL A 1 373 ? 20.052 -7.052 -46.940 1.00 98.00 373 VAL A N 1
ATOM 2987 C CA . VAL A 1 373 ? 21.039 -5.961 -46.936 1.00 98.00 373 VAL A CA 1
ATOM 2988 C C . VAL A 1 373 ? 22.470 -6.489 -46.818 1.00 98.00 373 VAL A C 1
ATOM 2990 O O . VAL A 1 373 ? 23.363 -5.988 -47.500 1.00 98.00 373 VAL A O 1
ATOM 2993 N N . GLU A 1 374 ? 22.714 -7.512 -45.993 1.00 97.69 374 GLU A N 1
ATOM 2994 C CA . GLU A 1 374 ? 24.055 -8.101 -45.891 1.00 97.69 374 GLU A CA 1
ATOM 2995 C C . GLU A 1 374 ? 24.477 -8.785 -47.203 1.00 97.69 374 GLU A C 1
ATOM 2997 O O . GLU A 1 374 ? 25.614 -8.619 -47.635 1.00 97.69 374 GLU A O 1
ATOM 3002 N N . LYS A 1 375 ? 23.556 -9.470 -47.899 1.00 98.12 375 LYS A N 1
ATOM 3003 C CA . LYS A 1 375 ? 23.839 -10.050 -49.225 1.00 98.12 375 LYS A CA 1
ATOM 3004 C C . LYS A 1 375 ? 24.166 -8.985 -50.268 1.00 98.12 375 LYS A C 1
ATOM 3006 O O . LYS A 1 375 ? 25.109 -9.167 -51.036 1.00 98.12 375 LYS A O 1
ATOM 3011 N N . ASP A 1 376 ? 23.421 -7.883 -50.292 1.00 97.75 376 ASP A N 1
ATOM 3012 C CA . ASP A 1 376 ? 23.678 -6.776 -51.219 1.00 97.75 376 ASP A CA 1
ATOM 3013 C C . ASP A 1 376 ? 25.040 -6.136 -50.937 1.00 97.75 376 ASP A C 1
ATOM 3015 O O . ASP A 1 376 ? 25.816 -5.860 -51.850 1.00 97.75 376 ASP A O 1
ATOM 3019 N N . LYS A 1 377 ? 25.387 -5.965 -49.660 1.00 97.94 377 LYS A N 1
ATOM 3020 C CA . LYS A 1 377 ? 26.703 -5.478 -49.238 1.00 97.94 377 LYS A CA 1
ATOM 3021 C C . LYS A 1 377 ? 27.835 -6.420 -49.665 1.00 97.94 377 LYS A C 1
ATOM 3023 O O . LYS A 1 377 ? 28.878 -5.939 -50.117 1.00 97.94 377 LYS A O 1
ATOM 3028 N N . ASP A 1 378 ? 27.642 -7.734 -49.566 1.00 97.81 378 ASP A N 1
ATOM 3029 C CA . ASP A 1 378 ? 28.600 -8.724 -50.066 1.00 97.81 378 ASP A CA 1
ATOM 3030 C C . ASP A 1 378 ? 28.737 -8.648 -51.594 1.00 97.81 378 ASP A C 1
ATOM 3032 O O . ASP A 1 378 ? 29.859 -8.616 -52.109 1.00 97.81 378 ASP A O 1
ATOM 3036 N N . ALA A 1 379 ? 27.624 -8.533 -52.325 1.00 97.69 379 ALA A N 1
ATOM 3037 C CA . ALA A 1 379 ? 27.625 -8.353 -53.776 1.00 97.69 379 ALA A CA 1
ATOM 3038 C C . ALA A 1 379 ? 28.400 -7.088 -54.184 1.00 97.69 379 ALA A C 1
ATOM 3040 O O . ALA A 1 379 ? 29.325 -7.167 -54.996 1.00 97.69 379 ALA A O 1
ATOM 3041 N N . MET A 1 380 ? 28.137 -5.954 -53.531 1.00 96.12 380 MET A N 1
ATOM 3042 C CA . MET A 1 380 ? 28.875 -4.704 -53.744 1.00 96.12 380 MET A CA 1
ATOM 3043 C C . MET A 1 380 ? 30.374 -4.853 -53.440 1.00 96.12 380 MET A C 1
ATOM 3045 O O . MET A 1 380 ? 31.216 -4.338 -54.178 1.00 96.12 380 MET A O 1
ATOM 3049 N N . CYS A 1 381 ? 30.747 -5.590 -52.386 1.00 97.56 381 CYS A N 1
ATOM 3050 C CA . CYS A 1 381 ? 32.151 -5.900 -52.100 1.00 97.56 381 CYS A CA 1
ATOM 3051 C C . CYS A 1 381 ? 32.803 -6.713 -53.230 1.00 97.56 381 CYS A C 1
ATOM 3053 O O . CYS A 1 381 ? 33.967 -6.477 -53.570 1.00 97.56 381 CYS A O 1
ATOM 3055 N N . THR A 1 382 ? 32.081 -7.672 -53.817 1.00 97.38 382 THR A N 1
ATOM 3056 C CA . THR A 1 382 ? 32.595 -8.454 -54.950 1.00 97.38 382 THR A CA 1
ATOM 3057 C C . THR A 1 382 ? 32.744 -7.617 -56.217 1.00 97.38 382 THR A C 1
ATOM 3059 O O . THR A 1 382 ? 33.790 -7.703 -56.862 1.00 97.38 382 THR A O 1
ATOM 3062 N N . GLU A 1 383 ? 31.769 -6.760 -56.527 1.00 96.94 383 GLU A N 1
ATOM 3063 C CA . GLU A 1 383 ? 31.805 -5.854 -57.676 1.00 96.94 383 GLU A CA 1
ATOM 3064 C C . GLU A 1 383 ? 32.954 -4.852 -57.549 1.00 96.94 383 GLU A C 1
ATOM 3066 O O . GLU A 1 383 ? 33.758 -4.711 -58.468 1.00 96.94 383 GLU A O 1
ATOM 3071 N N . LYS A 1 384 ? 33.131 -4.245 -56.368 1.00 97.06 384 LYS A N 1
ATOM 3072 C CA . LYS A 1 384 ? 34.269 -3.360 -56.089 1.00 97.06 384 LYS A CA 1
ATOM 3073 C C . LYS A 1 384 ? 35.606 -4.053 -56.359 1.00 97.06 384 LYS A C 1
ATOM 3075 O O . LYS A 1 384 ? 36.463 -3.493 -57.037 1.00 97.06 384 LYS A O 1
ATOM 3080 N N . ARG A 1 385 ? 35.780 -5.291 -55.881 1.00 97.19 385 ARG A N 1
ATOM 3081 C CA . ARG A 1 385 ? 36.991 -6.085 -56.153 1.00 97.19 385 ARG A CA 1
ATOM 3082 C C . ARG A 1 385 ? 37.145 -6.423 -57.640 1.00 97.19 385 ARG A C 1
ATOM 3084 O O . ARG A 1 385 ? 38.267 -6.597 -58.107 1.00 97.19 385 ARG A O 1
ATOM 3091 N N . ALA A 1 386 ? 36.057 -6.610 -58.384 1.00 96.75 386 ALA A N 1
ATOM 3092 C CA . ALA A 1 386 ? 36.113 -6.835 -59.829 1.00 96.75 386 ALA A CA 1
ATOM 3093 C C . ALA A 1 386 ? 36.573 -5.565 -60.562 1.00 96.75 386 ALA A C 1
ATOM 3095 O O . ALA A 1 386 ? 37.514 -5.633 -61.352 1.00 96.75 386 ALA A O 1
ATOM 3096 N N . LEU A 1 387 ? 36.001 -4.412 -60.208 1.00 96.38 387 LEU A N 1
ATOM 3097 C CA . LEU A 1 387 ? 36.391 -3.103 -60.732 1.00 96.38 387 LEU A CA 1
ATOM 3098 C C . LEU A 1 387 ? 37.847 -2.754 -60.405 1.00 96.38 387 LEU A C 1
ATOM 3100 O O . LEU A 1 387 ? 38.553 -2.236 -61.261 1.00 96.38 387 LEU A O 1
ATOM 3104 N N . GLU A 1 388 ? 38.339 -3.076 -59.207 1.00 96.25 388 GLU A N 1
ATOM 3105 C CA . GLU A 1 388 ? 39.756 -2.897 -58.854 1.00 96.25 388 GLU A CA 1
ATOM 3106 C C . GLU A 1 388 ? 40.684 -3.728 -59.753 1.00 96.25 388 GLU A C 1
ATOM 3108 O O . GLU A 1 388 ? 41.728 -3.236 -60.184 1.00 96.25 388 GLU A O 1
ATOM 3113 N N . ARG A 1 389 ? 40.297 -4.965 -60.095 1.00 96.38 389 ARG A N 1
ATOM 3114 C CA . ARG A 1 389 ? 41.065 -5.800 -61.033 1.00 96.38 389 ARG A CA 1
ATOM 3115 C C . ARG A 1 389 ? 41.024 -5.255 -62.456 1.00 96.38 389 ARG A C 1
ATOM 3117 O O . ARG A 1 389 ? 42.048 -5.278 -63.131 1.00 96.38 389 ARG A O 1
ATOM 3124 N N . GLU A 1 390 ? 39.871 -4.781 -62.921 1.00 94.56 390 GLU A N 1
ATOM 3125 C CA . GLU A 1 390 ? 39.759 -4.128 -64.232 1.00 94.56 390 GLU A CA 1
ATOM 3126 C C . GLU A 1 390 ? 40.594 -2.851 -64.296 1.00 94.56 390 GLU A C 1
ATOM 3128 O O . GLU A 1 390 ? 41.356 -2.666 -65.243 1.00 94.56 390 GLU A O 1
ATOM 3133 N N . LYS A 1 391 ? 40.530 -2.018 -63.252 1.00 95.06 391 LYS A N 1
ATOM 3134 C CA . LYS A 1 391 ? 41.370 -0.828 -63.117 1.00 95.06 391 LYS A CA 1
ATOM 3135 C C . LYS A 1 391 ? 42.852 -1.194 -63.209 1.00 95.06 391 LYS A C 1
ATOM 3137 O O . LYS A 1 391 ? 43.560 -0.578 -63.995 1.00 95.06 391 LYS A O 1
ATOM 3142 N N . ALA A 1 392 ? 43.301 -2.214 -62.475 1.00 94.50 392 ALA A N 1
ATOM 3143 C CA . ALA A 1 392 ? 44.689 -2.675 -62.521 1.00 94.50 392 ALA A CA 1
ATOM 3144 C C . ALA A 1 392 ? 45.097 -3.206 -63.911 1.00 94.50 392 ALA A C 1
ATOM 3146 O O . ALA A 1 392 ? 46.220 -2.977 -64.356 1.00 94.50 392 ALA A O 1
ATOM 3147 N N . ARG A 1 393 ? 44.192 -3.886 -64.631 1.00 93.81 393 ARG A N 1
ATOM 3148 C CA . ARG A 1 393 ? 44.435 -4.320 -66.019 1.00 93.81 393 ARG A CA 1
ATOM 3149 C C . ARG A 1 393 ? 44.599 -3.137 -66.963 1.00 93.81 393 ARG A C 1
ATOM 3151 O O . ARG A 1 393 ? 45.534 -3.135 -67.756 1.00 93.81 393 ARG A O 1
ATOM 3158 N N . LEU A 1 394 ? 43.706 -2.151 -66.881 1.00 92.56 394 LEU A N 1
ATOM 3159 C CA . LEU A 1 394 ? 43.808 -0.933 -67.683 1.00 92.56 394 LEU A CA 1
ATOM 3160 C C . LEU A 1 394 ? 45.107 -0.191 -67.359 1.00 92.56 394 LEU A C 1
ATOM 3162 O O . LEU A 1 394 ? 45.851 0.154 -68.266 1.00 92.56 394 LEU A O 1
ATOM 3166 N N . GLU A 1 395 ? 45.436 -0.028 -66.081 1.00 91.00 395 GLU A N 1
ATOM 3167 C CA . GLU A 1 395 ? 46.685 0.600 -65.644 1.00 91.00 395 GLU A CA 1
ATOM 3168 C C . GLU A 1 395 ? 47.926 -0.128 -66.184 1.00 91.00 395 GLU A C 1
ATOM 3170 O O . GLU A 1 395 ? 48.842 0.523 -66.671 1.00 91.00 395 GLU A O 1
ATOM 3175 N N . SER A 1 396 ? 47.930 -1.465 -66.216 1.00 88.25 396 SER A N 1
ATOM 3176 C CA . SER A 1 396 ? 49.005 -2.250 -66.839 1.00 88.25 396 SER A CA 1
ATOM 3177 C C . SER A 1 396 ? 49.074 -2.109 -68.365 1.00 88.25 396 SER A C 1
ATOM 3179 O O . SER A 1 396 ? 50.159 -2.254 -68.918 1.00 88.25 396 SER A O 1
ATOM 3181 N N . LEU A 1 397 ? 47.951 -1.876 -69.052 1.00 87.56 397 LEU A N 1
ATOM 3182 C CA . LEU A 1 397 ? 47.913 -1.666 -70.508 1.00 87.56 397 LEU A CA 1
ATOM 3183 C C . LEU A 1 397 ? 48.390 -0.264 -70.907 1.00 87.56 397 LEU A C 1
ATOM 3185 O O . LEU A 1 397 ? 48.907 -0.084 -72.005 1.00 87.56 397 LEU A O 1
ATOM 3189 N N . PHE A 1 398 ? 48.207 0.717 -70.022 1.00 74.56 398 PHE A N 1
ATOM 3190 C CA . PHE A 1 398 ? 48.664 2.096 -70.203 1.00 74.56 398 PHE A CA 1
ATOM 3191 C C . PHE A 1 398 ? 50.001 2.386 -69.503 1.00 74.56 398 PHE A C 1
ATOM 3193 O O . PHE A 1 398 ? 50.513 3.502 -69.606 1.00 74.56 398 PHE A O 1
ATOM 3200 N N . ALA A 1 399 ? 50.587 1.399 -68.818 1.00 67.75 399 ALA A N 1
ATOM 3201 C CA . ALA A 1 399 ? 51.949 1.479 -68.312 1.00 67.75 399 ALA A CA 1
ATOM 3202 C C . ALA A 1 399 ? 52.916 1.556 -69.511 1.00 67.75 399 ALA A C 1
ATOM 3204 O O . ALA A 1 399 ? 52.827 0.711 -70.407 1.00 67.75 399 ALA A O 1
ATOM 3205 N N . PRO A 1 400 ? 53.823 2.550 -69.577 1.00 62.50 400 PRO A N 1
ATOM 3206 C CA . PRO A 1 400 ? 54.751 2.674 -70.694 1.00 62.50 400 PRO A CA 1
ATOM 3207 C C . PRO A 1 400 ? 55.623 1.420 -70.761 1.00 62.50 400 PRO A C 1
ATOM 3209 O O . PRO A 1 400 ? 56.300 1.085 -69.790 1.00 62.50 400 PRO A O 1
ATOM 3212 N N . GLY A 1 401 ? 55.594 0.716 -71.893 1.00 55.62 401 GLY A N 1
ATOM 3213 C CA . GLY A 1 401 ? 56.541 -0.359 -72.146 1.00 55.62 401 GLY A CA 1
ATOM 3214 C C . GLY A 1 401 ? 57.949 0.223 -72.172 1.00 55.62 401 GLY A C 1
ATOM 3215 O O . GLY A 1 401 ? 58.241 1.082 -73.001 1.00 55.62 401 GLY A O 1
ATOM 3216 N N . GLU A 1 402 ? 58.815 -0.240 -71.273 1.00 49.44 402 GLU A N 1
ATOM 3217 C CA . GLU A 1 402 ? 60.260 -0.094 -71.424 1.00 49.44 402 GLU A CA 1
ATOM 3218 C C . GLU A 1 402 ? 60.680 -0.875 -72.677 1.00 49.44 402 GLU A C 1
ATOM 3220 O O . GLU A 1 402 ? 61.013 -2.058 -72.631 1.00 49.44 402 GLU A O 1
ATOM 3225 N N . ALA A 1 403 ? 60.611 -0.208 -73.826 1.00 42.34 403 ALA A N 1
ATOM 3226 C CA . ALA A 1 403 ? 61.468 -0.508 -74.951 1.00 42.34 403 ALA A CA 1
ATOM 3227 C C . ALA A 1 403 ? 62.721 0.349 -74.774 1.00 42.34 403 ALA A C 1
ATOM 3229 O O . ALA A 1 403 ? 62.668 1.576 -74.751 1.00 42.34 403 ALA A O 1
ATOM 3230 N N . THR A 1 404 ? 63.831 -0.350 -74.586 1.00 47.19 404 THR A N 1
ATOM 3231 C CA . THR A 1 404 ? 65.201 0.123 -74.736 1.00 47.19 404 THR A CA 1
ATOM 3232 C C . THR A 1 404 ? 65.339 1.131 -75.876 1.00 47.19 404 THR A C 1
ATOM 3234 O O . THR A 1 404 ? 65.262 0.736 -77.034 1.00 47.19 404 THR A O 1
ATOM 3237 N N . GLU A 1 405 ? 65.619 2.388 -75.554 1.00 39.16 405 GLU A N 1
ATOM 3238 C CA . GLU A 1 405 ? 66.428 3.266 -76.394 1.00 39.16 405 GLU A CA 1
ATOM 3239 C C . GLU A 1 405 ? 67.085 4.312 -75.487 1.00 39.16 405 GLU A C 1
ATOM 3241 O O . GLU A 1 405 ? 66.437 5.101 -74.799 1.00 39.16 405 GLU A O 1
ATOM 3246 N N . GLU A 1 406 ? 68.411 4.228 -75.427 1.00 43.16 406 GLU A N 1
ATOM 3247 C CA . GLU A 1 406 ? 69.286 5.278 -74.932 1.00 43.16 406 GLU A CA 1
ATOM 3248 C C . GLU A 1 406 ? 68.956 6.592 -75.658 1.00 43.16 406 GLU A C 1
ATOM 3250 O O . GLU A 1 406 ? 68.790 6.569 -76.874 1.00 43.16 406 GLU A O 1
ATOM 3255 N N . ASN A 1 407 ? 68.897 7.724 -74.946 1.00 30.56 407 ASN A N 1
ATOM 3256 C CA . ASN A 1 407 ? 69.724 8.908 -75.228 1.00 30.56 407 ASN A CA 1
ATOM 3257 C C . ASN A 1 407 ? 69.281 10.141 -74.402 1.00 30.56 407 ASN A C 1
ATOM 3259 O O . ASN A 1 407 ? 68.116 10.524 -74.386 1.00 30.56 407 ASN A O 1
ATOM 3263 N N . SER A 1 408 ? 70.283 10.761 -73.774 1.00 36.44 408 SER A N 1
ATOM 3264 C CA . SER A 1 408 ? 70.453 12.188 -73.447 1.00 36.44 408 SER A CA 1
ATOM 3265 C C . SER A 1 408 ? 69.340 12.996 -72.749 1.00 36.44 408 SER A C 1
ATOM 3267 O O . SER A 1 408 ? 68.350 13.393 -73.351 1.00 36.44 408 SER A O 1
ATOM 3269 N N . GLU A 1 409 ? 69.662 13.393 -71.513 1.00 39.41 409 GLU A N 1
ATOM 3270 C CA . GLU A 1 409 ? 69.707 14.796 -71.057 1.00 39.41 409 GLU A CA 1
ATOM 3271 C C . GLU A 1 409 ? 68.485 15.708 -71.301 1.00 39.41 409 GLU A C 1
ATOM 3273 O O . GLU A 1 409 ? 68.277 16.234 -72.388 1.00 39.41 409 GLU A O 1
ATOM 3278 N N . ASN A 1 410 ? 67.785 16.064 -70.217 1.00 33.97 410 ASN A N 1
ATOM 3279 C CA . ASN A 1 410 ? 67.947 17.347 -69.503 1.00 33.97 410 ASN A CA 1
ATOM 3280 C C . ASN A 1 410 ? 66.647 17.910 -68.896 1.00 33.97 410 ASN A C 1
ATOM 3282 O O . ASN A 1 410 ? 65.577 17.898 -69.487 1.00 33.97 410 ASN A O 1
ATOM 3286 N N . HIS A 1 411 ? 66.868 18.552 -67.744 1.00 33.22 411 HIS A N 1
ATOM 3287 C CA . HIS A 1 411 ? 66.126 19.671 -67.157 1.00 33.22 411 HIS A CA 1
ATOM 3288 C C . HIS A 1 411 ? 64.790 19.434 -66.418 1.00 33.22 411 HIS A C 1
ATOM 3290 O O . HIS A 1 411 ? 63.711 19.367 -66.986 1.00 33.22 411 HIS A O 1
ATOM 3296 N N . SER A 1 412 ? 64.913 19.471 -65.081 1.00 44.91 412 SER A N 1
ATOM 3297 C CA . SER A 1 412 ? 64.251 20.450 -64.196 1.00 44.91 412 SER A CA 1
ATOM 3298 C C . SER A 1 412 ? 62.753 20.707 -64.388 1.00 44.91 412 SER A C 1
ATOM 3300 O O . SER A 1 412 ? 62.392 21.566 -65.178 1.00 44.91 412 SER A O 1
ATOM 3302 N N . GLU A 1 413 ? 61.930 20.111 -63.519 1.00 42.12 413 GLU A N 1
ATOM 3303 C CA . GLU A 1 413 ? 60.910 20.808 -62.706 1.00 42.12 413 GLU A CA 1
ATOM 3304 C C . GLU A 1 413 ? 60.095 19.774 -61.910 1.00 42.12 413 GLU A C 1
ATOM 3306 O O . GLU A 1 413 ? 59.218 19.087 -62.425 1.00 42.12 413 GLU A O 1
ATOM 3311 N N . ARG A 1 414 ? 60.396 19.627 -60.615 1.00 40.62 414 ARG A N 1
ATOM 3312 C CA . ARG A 1 414 ? 59.541 18.895 -59.665 1.00 40.62 414 ARG A CA 1
ATOM 3313 C C . ARG A 1 414 ? 59.452 19.655 -58.351 1.00 40.62 414 ARG A C 1
ATOM 3315 O O . ARG A 1 414 ? 60.108 19.323 -57.370 1.00 40.62 414 ARG A O 1
ATOM 3322 N N . LYS A 1 415 ? 58.595 20.668 -58.344 1.00 44.47 415 LYS A N 1
ATOM 3323 C CA . LYS A 1 415 ? 57.897 21.174 -57.161 1.00 44.47 415 LYS A CA 1
ATOM 3324 C C . LYS A 1 415 ? 56.520 21.582 -57.657 1.00 44.47 415 LYS A C 1
ATOM 3326 O O . LYS A 1 415 ? 56.436 22.627 -58.267 1.00 44.47 415 LYS A O 1
ATOM 3331 N N . ASP A 1 416 ? 55.536 20.688 -57.528 1.00 40.91 416 ASP A N 1
ATOM 3332 C CA . ASP A 1 416 ? 54.093 21.019 -57.444 1.00 40.91 416 ASP A CA 1
ATOM 3333 C C . ASP A 1 416 ? 53.159 19.794 -57.499 1.00 40.91 416 ASP A C 1
ATOM 3335 O O . ASP A 1 416 ? 51.940 19.924 -57.434 1.00 40.91 416 ASP A O 1
ATOM 3339 N N . SER A 1 417 ? 53.681 18.564 -57.513 1.00 45.56 417 SER A N 1
ATOM 3340 C CA . SER A 1 417 ? 52.834 17.361 -57.547 1.00 45.56 417 SER A CA 1
ATOM 3341 C C . SER A 1 417 ? 52.448 16.777 -56.177 1.00 45.56 417 SER A C 1
ATOM 3343 O O . SER A 1 417 ? 51.655 15.840 -56.130 1.00 45.56 417 SER A O 1
ATOM 3345 N N . HIS A 1 418 ? 52.941 17.309 -55.050 1.00 45.38 418 HIS A N 1
ATOM 3346 C CA . HIS A 1 418 ? 52.636 16.745 -53.719 1.00 45.38 418 HIS A CA 1
ATOM 3347 C C . HIS A 1 418 ? 51.334 17.297 -53.092 1.00 45.38 418 HIS A C 1
ATOM 3349 O O . HIS A 1 418 ? 50.813 16.742 -52.127 1.00 45.38 418 HIS A O 1
ATOM 3355 N N . ALA A 1 419 ? 50.756 18.379 -53.623 1.00 48.84 419 ALA A N 1
ATOM 3356 C CA . ALA A 1 419 ? 49.613 19.044 -52.981 1.00 48.84 419 ALA A CA 1
ATOM 3357 C C . ALA A 1 419 ? 48.239 18.416 -53.304 1.00 48.84 419 ALA A C 1
ATOM 3359 O O . ALA A 1 419 ? 47.249 18.679 -52.614 1.00 48.84 419 ALA A O 1
ATOM 3360 N N . VAL A 1 420 ? 48.140 17.591 -54.350 1.00 53.84 420 VAL A N 1
ATOM 3361 C CA . VAL A 1 420 ? 46.831 17.140 -54.858 1.00 53.84 420 VAL A CA 1
ATOM 3362 C C . VAL A 1 420 ? 46.371 15.821 -54.227 1.00 53.84 420 VAL A C 1
ATOM 3364 O O . VAL A 1 420 ? 45.168 15.597 -54.126 1.00 53.84 420 VAL A O 1
ATOM 3367 N N . ASN A 1 421 ? 47.278 15.003 -53.685 1.00 52.59 421 ASN A N 1
ATOM 3368 C CA . ASN A 1 421 ? 46.954 13.659 -53.192 1.00 52.59 421 ASN A CA 1
ATOM 3369 C C . ASN A 1 421 ? 47.294 13.466 -51.703 1.00 52.59 421 ASN A C 1
ATOM 3371 O O . ASN A 1 421 ? 48.073 12.594 -51.340 1.00 52.59 421 ASN A O 1
ATOM 3375 N N . MET A 1 422 ? 46.744 14.327 -50.846 1.00 59.59 422 MET A N 1
ATOM 3376 C CA . MET A 1 422 ? 46.753 14.134 -49.390 1.00 59.59 422 MET A CA 1
ATOM 3377 C C . MET A 1 422 ? 45.331 13.829 -48.931 1.00 59.59 422 MET A C 1
ATOM 3379 O O . MET A 1 422 ? 44.402 14.578 -49.278 1.00 59.59 422 MET A O 1
ATOM 3383 N N . ASP A 1 423 ? 45.180 12.736 -48.180 1.00 72.12 423 ASP A N 1
ATOM 3384 C CA . ASP A 1 423 ? 43.901 12.249 -47.666 1.00 72.12 423 ASP A CA 1
ATOM 3385 C C . ASP A 1 423 ? 43.249 13.321 -46.772 1.00 72.12 423 ASP A C 1
ATOM 3387 O O . ASP A 1 423 ? 43.925 14.149 -46.152 1.00 72.12 423 ASP A O 1
ATOM 3391 N N . ARG A 1 424 ? 41.913 13.349 -46.694 1.00 68.06 424 ARG A N 1
ATOM 3392 C CA . ARG A 1 424 ? 41.166 14.384 -45.941 1.00 68.06 424 ARG A CA 1
ATOM 3393 C C . ARG A 1 424 ? 41.637 14.488 -44.487 1.00 68.06 424 ARG A C 1
ATOM 3395 O O . ARG A 1 424 ? 41.637 15.576 -43.916 1.00 68.06 424 ARG A O 1
ATOM 3402 N N . LYS A 1 425 ? 42.065 13.358 -43.918 1.00 67.06 425 LYS A N 1
ATOM 3403 C CA . LYS A 1 425 ? 42.625 13.245 -42.570 1.00 67.06 425 LYS A CA 1
ATOM 3404 C C . LYS A 1 425 ? 43.994 13.923 -42.435 1.00 67.06 425 LYS A C 1
ATOM 3406 O O . LYS A 1 425 ? 44.225 14.591 -41.435 1.00 67.06 425 LYS A O 1
ATOM 3411 N N . GLU A 1 426 ? 44.865 13.827 -43.437 1.00 73.06 426 GLU A N 1
ATOM 3412 C CA . GLU A 1 426 ? 46.174 14.501 -43.453 1.00 73.06 426 GLU A CA 1
ATOM 3413 C C . GLU A 1 426 ? 46.038 16.013 -43.595 1.00 73.06 426 GLU A C 1
ATOM 3415 O O . GLU A 1 426 ? 46.704 16.765 -42.888 1.00 73.06 426 GLU A O 1
ATOM 3420 N N . ARG A 1 427 ? 45.103 16.472 -44.434 1.00 78.06 427 ARG A N 1
ATOM 3421 C CA . ARG A 1 427 ? 44.797 17.906 -44.547 1.00 78.06 427 ARG A CA 1
ATOM 3422 C C . ARG A 1 427 ? 44.253 18.471 -43.235 1.00 78.06 427 ARG A C 1
ATOM 3424 O O . ARG A 1 427 ? 44.599 19.586 -42.860 1.00 78.06 427 ARG A O 1
ATOM 3431 N N . PHE A 1 428 ? 43.419 17.703 -42.531 1.00 77.56 428 PHE A N 1
ATOM 3432 C CA . PHE A 1 428 ? 42.904 18.091 -41.219 1.00 77.56 428 PHE A CA 1
ATOM 3433 C C . PHE A 1 428 ? 44.020 18.167 -40.173 1.00 77.56 428 PHE A C 1
ATOM 3435 O O . PHE A 1 428 ? 44.093 19.155 -39.451 1.00 77.56 428 PHE A O 1
ATOM 3442 N N . LEU A 1 429 ? 44.917 17.177 -40.130 1.00 82.62 429 LEU A N 1
ATOM 3443 C CA . LEU A 1 429 ? 46.054 17.170 -39.207 1.00 82.62 429 LEU A CA 1
ATOM 3444 C C . LEU A 1 429 ? 46.999 18.350 -39.454 1.00 82.62 429 LEU A C 1
ATOM 3446 O O . LEU A 1 429 ? 47.351 19.032 -38.502 1.00 82.62 429 LEU A O 1
ATOM 3450 N N . GLN A 1 430 ? 47.313 18.670 -40.711 1.00 79.69 430 GLN A N 1
ATOM 3451 C CA . GLN A 1 430 ? 48.160 19.823 -41.041 1.00 79.69 430 GLN A CA 1
ATOM 3452 C C . GLN A 1 430 ? 47.521 21.168 -40.669 1.00 79.69 430 GLN A C 1
ATOM 3454 O O . GLN A 1 430 ? 48.214 22.099 -40.263 1.00 79.69 430 GLN A O 1
ATOM 3459 N N . LEU A 1 431 ? 46.199 21.297 -40.811 1.00 78.88 431 LEU A N 1
ATOM 3460 C CA . LEU A 1 431 ? 45.480 22.496 -40.373 1.00 78.88 431 LEU A CA 1
ATOM 3461 C C . LEU A 1 431 ? 45.421 22.594 -38.845 1.00 78.88 431 LEU A C 1
ATOM 3463 O O . LEU A 1 431 ? 45.501 23.694 -38.306 1.00 78.88 431 LEU A O 1
ATOM 3467 N N . PHE A 1 432 ? 45.304 21.459 -38.157 1.00 79.50 432 PHE A N 1
ATOM 3468 C CA . PHE A 1 432 ? 45.301 21.397 -36.699 1.00 79.50 432 PHE A CA 1
ATOM 3469 C C . PHE A 1 432 ? 46.685 21.718 -36.116 1.00 79.50 432 PHE A C 1
ATOM 3471 O O . PHE A 1 432 ? 46.786 22.473 -35.156 1.00 79.50 432 PHE A O 1
ATOM 3478 N N . GLU A 1 433 ? 47.749 21.220 -36.745 1.00 78.88 433 GLU A N 1
ATOM 3479 C CA . GLU A 1 433 ? 49.143 21.484 -36.376 1.00 78.88 433 GLU A CA 1
ATOM 3480 C C . GLU A 1 433 ? 49.494 22.970 -36.558 1.00 78.88 433 GLU A C 1
ATOM 3482 O O . GLU A 1 433 ? 49.959 23.610 -35.619 1.00 78.88 433 GLU A O 1
ATOM 3487 N N . LYS A 1 434 ? 49.105 23.577 -37.690 1.00 80.94 434 LYS A N 1
ATOM 3488 C CA . LYS A 1 434 ? 49.246 25.030 -37.907 1.00 80.94 434 LYS A CA 1
ATOM 3489 C C . LYS A 1 434 ? 48.454 25.892 -36.927 1.00 80.94 434 LYS A C 1
ATOM 3491 O O . LYS A 1 434 ? 48.854 27.019 -36.653 1.00 80.94 434 LYS A O 1
ATOM 3496 N N . LEU A 1 435 ? 47.313 25.405 -36.438 1.00 77.75 435 LEU A N 1
ATOM 3497 C CA . LEU A 1 435 ? 46.514 26.136 -35.457 1.00 77.75 435 LEU A CA 1
ATOM 3498 C C . LEU A 1 435 ? 47.184 26.105 -34.078 1.00 77.75 435 LEU A C 1
ATOM 3500 O O . LEU A 1 435 ? 47.204 27.127 -33.397 1.00 77.75 435 LEU A O 1
ATOM 3504 N N . ILE A 1 436 ? 47.774 24.967 -33.701 1.00 76.38 436 ILE A N 1
ATOM 3505 C CA . ILE A 1 436 ? 48.538 24.813 -32.456 1.00 76.38 436 ILE A CA 1
ATOM 3506 C C . ILE A 1 436 ? 49.806 25.673 -32.476 1.00 76.38 436 ILE A C 1
ATOM 3508 O O . ILE A 1 436 ? 50.140 26.259 -31.459 1.00 76.38 436 ILE A O 1
ATOM 3512 N N . GLU A 1 437 ? 50.474 25.809 -33.623 1.00 72.38 437 GLU A N 1
ATOM 3513 C CA . GLU A 1 437 ? 51.654 26.678 -33.776 1.00 72.38 437 GLU A CA 1
ATOM 3514 C C . GLU A 1 437 ? 51.327 28.184 -33.767 1.00 72.38 437 GLU A C 1
ATOM 3516 O O . GLU A 1 437 ? 52.232 29.014 -33.684 1.00 72.38 437 GLU A O 1
ATOM 3521 N N . SER A 1 438 ? 50.045 28.552 -33.878 1.00 64.75 438 SER A N 1
ATOM 3522 C CA . SER A 1 438 ? 49.576 29.947 -33.897 1.00 64.75 438 SER A CA 1
ATOM 3523 C C . SER A 1 438 ? 49.077 30.477 -32.543 1.00 64.75 438 SER A C 1
ATOM 3525 O O . SER A 1 438 ? 48.668 31.638 -32.463 1.00 64.75 438 SER A O 1
ATOM 3527 N N . PHE A 1 439 ? 49.126 29.645 -31.498 1.00 52.94 439 PHE A N 1
ATOM 3528 C CA . PHE A 1 439 ? 48.915 29.998 -30.089 1.00 52.94 439 PHE A CA 1
ATOM 3529 C C . PHE A 1 439 ? 50.214 29.799 -29.310 1.00 52.94 439 PHE A C 1
ATOM 3531 O O . PHE A 1 439 ? 50.415 30.556 -28.331 1.00 52.94 439 PHE A O 1
#

pLDDT: mean 71.4, std 23.15, range [25.0, 98.5]

Sequence (439 aa):
MDSIIEERLVEEVRKYEHLYNPTASTYKDAGSTANSWSEISATVGLDVPECIKTWRRIRDKFVRVKKTTKGRSGDEGGQKVPDFFIFMSWLMPHIKHRKTKSKHDKKRTEPSSTSAPEASPKSSTSAPEASPRSFTSASEASPELSLREVEEFVKLRVTNNSLFSGKRDSNTLAWKAILKHMGLQHKMNFSQASQMWENMKEKYTALKNPSDGMNVIPEMWDHFHLMDEAAEGRLEGSAPVLKVFPGDEDNRDFLPKKRRRVSMGTLPPVSSVADRPEIEVSLNGDEEEGEGGLDLNLIMKEVDDERKGMEAERQVMDKEKRMMERERLVLQRERALLDREAATLERDRATLDREMAMIERERVLLEREKAMVEKDKDAMCTEKRALEREKARLESLFAPGEATEENSENHSERKDSHAVNMDRKERFLQLFEKLIESF

Secondary structure (DSSP, 8-state):
-HHHHHHHHHHHHHT-GGGT-TTSGGGG-HHHHHHHHHHHHHHHTS-HHHHHHHHHHHHHHHHHHHHHHHT-TT-SS-----HHHHHTGGGGGG--------S-----PPP------------------------------S----HHHHHHHHHHHHHTGGGG-S-TTHHHHHHHHHHHHTT-TTT--HHHHHHHHHHHHHHHHHHHSPPTT----GGGSTTHHHHHHHHTTTTTTSS------TT---GGGSPPP---------------------------------SHHHHHHHHHHHHHHHHHHHHHHHHHHHHHHHHHHHHHHHHHHHHHHHHHHHHHHHHHHHHHHHHHHHHHHHHHHHHHHHHHHHHHHHHHHHHHHHHHHHHHHHHHHHSPP-------------SSSSSS---HHHHHHHHHHHHHTT-

Organism: Pleuronectes platessa (NCBI:txid8262)